Protein AF-0000000068149832 (afdb_homodimer)

Nearest PDB structures (foldseek):
  7kls-assembly3_D  TM=8.706E-01  e=1.888E-15  Campylobacter jejuni subsp. jejuni NCTC 11168 = ATCC 700819
  4m19-assembly1_B  TM=8.651E-01  e=2.243E-15  Campylobacter jejuni subsp. jejuni NCTC 11168 = ATCC 700819
  7knz-assembly1_D  TM=8.729E-01  e=3.760E-15  Campylobacter jejuni subsp. jejuni NCTC 11168 = ATCC 700819
  7kwf-assembly2_B  TM=8.765E-01  e=5.010E-15  Campylobacter jejuni subsp. jejuni NCTC 11168 = ATCC 700819
  7kly-assembly1_D  TM=8.724E-01  e=9.422E-15  Campylobacter jejuni subsp. jejuni NCTC 11168 = ATCC 700819

Secondary structure (DSSP, 8-state):
---------EEEEE----B-TTS-B-THHHHHHHHHHHHHT-SEEEESSTTTTGGG--HHHHHHHHHHHHHHHHHHT--EEEE---SSHHHHHHHHHHHGGG--SEEEEPPP-SSPPPHHHHHHHHHHHHHHSTTS-EEEE--TTSSS---HHHHHHHHHH-TTEEEEE----SHHHHHHHHHH-TTSEEE--GGGHHHHHHTT--EEE-HHHHH-HHHHHHHHHHHHH-HHHHHHHHHHHHHHIIIIIHHHHHHHT--HHHHHHHHHHHHTSSS--S---TTSPPPPHHHHHHHHHHHHHH-GGGT----/---------EEEEE----B-TTS-B-THHHHHHHHHHHHHT-SEEEESSTTTTGGG--HHHHHHHHHHHHHHHHHHT--EEEE---SSHHHHHHHHHHHGGG--SEEEEPPP-SSPPPHHHHHHHHHHHHHHSTTS-EEEE--TTSSS---HHHHHHHHHH-TTEEEEE----SHHHHHHHHHH-TTSEEE--GGGHHHHHHTT--EEE-HHHHH-HHHHHHHHHHHHH-HHHHHHHHHHHHHHIIIIIHHHHHHHT--HHHHHHHHHHHHTSSS--S---TTSPPPPHHHHHHHHHHHHHH-GGGT----

Radius of gyration: 26.1 Å; Cα contacts (8 Å, |Δi|>4): 1225; chains: 2; bounding box: 57×84×62 Å

Organism: Rhizobium meliloti (strain 1021) (NCBI:txid266834)

Foldseek 3Di:
DLPPQDFDFAEEEEQAFFADPVQHTDPVQSVQVLVLLVVLVGQAYEYLDVRNVVVQDDPVRLLVVLLVRLVVCVVVVGAYEYELEDLDLVSSLVSLLSNLVSPHQAYEYEYNAPDADDLVVVLVSVVSSCVSRVSHAYEYEAEPVGPDHDALQSVLVSCVVRVSHAEYEYQADDLVRLVCCCVRPQRHQYAHELLCALVNVVSRHRYYNYLVCLQFVNLSRVLRVCSVVPSPVSVVLSVLSVVLCVPQQVVQCVVVVADPSQSSQLSNLLNPSGPHHSDHHPPGDHRDPVSSVVSNVSCCVRPVSRVDPPD/DLPPQDFDFAEEEEQAFFADPVQHTDPVQSVQVLVLLVVLVGQAYEYLDVRNVVVQDDPVRLLVVLLVRLVVCVVVVGAYEYELEDLDLVSSLVSLLSNLVSPHQAYEYEYNAPDADDLVVVLVSVVSSCVSRVSHAYEYEAEPPGPDHDALQSVLVSCVVRVSHAEYEYQADDLVRLVVCCVRPQRHQYAHELLCALVNVVSRHRYYNYLVCLQFVNLSRVLRVCSVVPSPVSVVLSVLSVVLCVPQQVVQCVVVVADPSQSSQLSNLLNPSGPHHSDHHPPGDHRDPVSSVVSNVSCCVRPVSRVDPPD

Structure (mmCIF, N/CA/C/O backbone):
data_AF-0000000068149832-model_v1
#
loop_
_entity.id
_entity.type
_entity.pdbx_description
1 polymer 'Dihydrodipicolinate synthase family protein'
#
loop_
_atom_site.group_PDB
_atom_site.id
_atom_site.type_symbol
_atom_site.label_atom_id
_atom_site.label_alt_id
_atom_site.label_comp_id
_atom_site.label_asym_id
_atom_site.label_entity_id
_atom_site.label_seq_id
_atom_site.pdbx_PDB_ins_code
_atom_site.Cartn_x
_atom_site.Cartn_y
_atom_site.Cartn_z
_atom_site.occupancy
_atom_site.B_iso_or_equiv
_atom_site.auth_seq_id
_atom_site.auth_comp_id
_atom_site.auth_asym_id
_atom_site.auth_atom_id
_atom_site.pdbx_PDB_model_num
ATOM 1 N N . MET A 1 1 ? 30.031 -25.422 -1.414 1 26.48 1 MET A N 1
ATOM 2 C CA . MET A 1 1 ? 29.312 -25.719 -2.66 1 26.48 1 MET A CA 1
ATOM 3 C C . MET A 1 1 ? 28.031 -24.906 -2.754 1 26.48 1 MET A C 1
ATOM 5 O O . MET A 1 1 ? 27.141 -25.062 -1.925 1 26.48 1 MET A O 1
ATOM 9 N N . SER A 1 2 ? 28.016 -23.641 -3.016 1 36.75 2 SER A N 1
ATOM 10 C CA . SER A 1 2 ? 26.938 -22.641 -2.988 1 36.75 2 SER A CA 1
ATOM 11 C C . SER A 1 2 ? 25.656 -23.203 -3.605 1 36.75 2 SER A C 1
ATOM 13 O O . SER A 1 2 ? 25.672 -23.672 -4.746 1 36.75 2 SER A O 1
ATOM 15 N N . LEU A 1 3 ? 24.891 -23.969 -2.939 1 40.41 3 LEU A N 1
ATOM 16 C CA . LEU A 1 3 ? 23.812 -24.797 -3.463 1 40.41 3 LEU A CA 1
ATOM 17 C C . LEU A 1 3 ? 23.109 -24.078 -4.617 1 40.41 3 LEU A C 1
ATOM 19 O O . LEU A 1 3 ? 22.484 -23.031 -4.426 1 40.41 3 LEU A O 1
ATOM 23 N N . GLN A 1 4 ? 23.672 -24.047 -5.789 1 47.25 4 GLN A N 1
ATOM 24 C CA . GLN A 1 4 ? 23.109 -23.562 -7.051 1 47.25 4 GLN A CA 1
ATOM 25 C C . GLN A 1 4 ? 21.688 -24.062 -7.25 1 47.25 4 GLN A C 1
ATOM 27 O O . GLN A 1 4 ? 21.469 -25.203 -7.688 1 47.25 4 GLN A O 1
ATOM 32 N N . ALA A 1 5 ? 20.75 -23.719 -6.41 1 54.59 5 ALA A N 1
ATOM 33 C CA . ALA A 1 5 ? 19.344 -24.109 -6.516 1 54.59 5 ALA A CA 1
ATOM 34 C C . ALA A 1 5 ? 18.844 -23.938 -7.941 1 54.59 5 ALA A C 1
ATOM 36 O O . ALA A 1 5 ? 19.172 -22.953 -8.609 1 54.59 5 ALA A O 1
ATOM 37 N N . ARG A 1 6 ? 18.531 -24.969 -8.625 1 68.81 6 ARG A N 1
ATOM 38 C CA . ARG A 1 6 ? 17.891 -24.922 -9.93 1 68.81 6 ARG A CA 1
ATOM 39 C C . ARG A 1 6 ? 16.766 -23.906 -9.945 1 68.81 6 ARG A C 1
ATOM 41 O O . ARG A 1 6 ? 15.945 -23.859 -9.023 1 68.81 6 ARG A O 1
ATOM 48 N N . PRO A 1 7 ? 16.844 -22.938 -10.898 1 86.81 7 PRO A N 1
ATOM 49 C CA . PRO A 1 7 ? 15.758 -21.969 -10.992 1 86.81 7 PRO A CA 1
ATOM 50 C C . PRO A 1 7 ? 14.391 -22.625 -11.125 1 86.81 7 PRO A C 1
ATOM 52 O O . PRO A 1 7 ? 14.266 -23.688 -11.75 1 86.81 7 PRO A O 1
ATOM 55 N N . PRO A 1 8 ? 13.477 -22.156 -10.453 1 95.19 8 PRO A N 1
ATOM 56 C CA . PRO A 1 8 ? 12.133 -22.719 -10.555 1 95.19 8 PRO A CA 1
ATOM 57 C C . PRO A 1 8 ? 11.57 -22.672 -11.977 1 95.19 8 PRO A C 1
ATOM 59 O O . PRO A 1 8 ? 11.891 -21.75 -12.727 1 95.19 8 PRO A O 1
ATOM 62 N N . GLU A 1 9 ? 10.773 -23.688 -12.344 1 97.06 9 GLU A N 1
ATOM 63 C CA . GLU A 1 9 ? 10.109 -23.75 -13.648 1 97.06 9 GLU A CA 1
ATOM 64 C C . GLU A 1 9 ? 8.781 -24.484 -13.555 1 97.06 9 GLU A C 1
ATOM 66 O O . GLU A 1 9 ? 8.539 -25.219 -12.594 1 97.06 9 GLU A O 1
ATOM 71 N N . GLY A 1 10 ? 7.926 -24.234 -14.531 1 97.88 10 GLY A N 1
ATOM 72 C CA . GLY A 1 10 ? 6.707 -25.016 -14.664 1 97.88 10 GLY A CA 1
ATOM 73 C C . GLY A 1 10 ? 5.48 -24.297 -14.141 1 97.88 10 GLY A C 1
ATOM 74 O O . GLY A 1 10 ? 5.426 -23.062 -14.156 1 97.88 10 GLY A O 1
ATOM 75 N N . ILE A 1 11 ? 4.465 -25.078 -13.82 1 98.25 11 ILE A N 1
ATOM 76 C CA . ILE A 1 11 ? 3.191 -24.562 -13.344 1 98.25 11 ILE A CA 1
ATOM 77 C C . ILE A 1 11 ? 3.17 -24.578 -11.812 1 98.25 11 ILE A C 1
ATOM 79 O O . ILE A 1 11 ? 3.213 -25.656 -11.203 1 98.25 11 ILE A O 1
ATOM 83 N N . TRP A 1 12 ? 3.115 -23.453 -11.258 1 97.94 12 TRP A N 1
ATOM 84 C CA . TRP A 1 12 ? 2.99 -23.328 -9.812 1 97.94 12 TRP A CA 1
ATOM 85 C C . TRP A 1 12 ? 1.559 -22.969 -9.414 1 97.94 12 TRP A C 1
ATOM 87 O O . TRP A 1 12 ? 0.975 -22.031 -9.945 1 97.94 12 TRP A O 1
ATOM 97 N N . GLY A 1 13 ? 1.015 -23.766 -8.555 1 97.88 13 GLY A N 1
ATOM 98 C CA . GLY A 1 13 ? -0.351 -23.547 -8.109 1 97.88 13 GLY A CA 1
ATOM 99 C C . GLY A 1 13 ? -0.453 -22.516 -7 1 97.88 13 GLY A C 1
ATOM 100 O O . GLY A 1 13 ? 0.292 -22.578 -6.016 1 97.88 13 GLY A O 1
ATOM 101 N N . ALA A 1 14 ? -1.341 -21.578 -7.156 1 97.62 14 ALA A N 1
ATOM 102 C CA . ALA A 1 14 ? -1.606 -20.594 -6.105 1 97.62 14 ALA A CA 1
ATOM 103 C C . ALA A 1 14 ? -2.416 -21.203 -4.969 1 97.62 14 ALA A C 1
ATOM 105 O O . ALA A 1 14 ? -3.42 -21.875 -5.211 1 97.62 14 ALA A O 1
ATOM 106 N N . VAL A 1 15 ? -1.952 -21.016 -3.781 1 98.19 15 VAL A N 1
ATOM 107 C CA . VAL A 1 15 ? -2.799 -21.312 -2.633 1 98.19 15 VAL A CA 1
ATOM 108 C C . VAL A 1 15 ? -3.861 -20.234 -2.471 1 98.19 15 VAL A C 1
ATOM 110 O O . VAL A 1 15 ? -3.535 -19.062 -2.254 1 98.19 15 VAL A O 1
ATOM 113 N N . LEU A 1 16 ? -5.082 -20.609 -2.67 1 97.81 16 LEU A N 1
ATOM 114 C CA . LEU A 1 16 ? -6.211 -19.703 -2.537 1 97.81 16 LEU A CA 1
ATOM 115 C C . LEU A 1 16 ? -6.672 -19.609 -1.087 1 97.81 16 LEU A C 1
ATOM 117 O O . LEU A 1 16 ? -6.719 -20.625 -0.382 1 97.81 16 LEU A O 1
ATOM 121 N N . LEU A 1 17 ? -6.953 -18.438 -0.646 1 98.19 17 LEU A N 1
ATOM 122 C CA . LEU A 1 17 ? -7.398 -18.281 0.735 1 98.19 17 LEU A CA 1
ATOM 123 C C . LEU A 1 17 ? -8.859 -18.719 0.888 1 98.19 17 LEU A C 1
ATOM 125 O O . LEU A 1 17 ? -9.75 -18.078 0.324 1 98.19 17 LEU A O 1
ATOM 129 N N . PRO A 1 18 ? -9.102 -19.719 1.649 1 97.38 18 PRO A N 1
ATOM 130 C CA . PRO A 1 18 ? -10.5 -20.094 1.877 1 97.38 18 PRO A CA 1
ATOM 131 C C . PRO A 1 18 ? -11.234 -19.109 2.791 1 97.38 18 PRO A C 1
ATOM 133 O O . PRO A 1 18 ? -10.828 -18.922 3.941 1 97.38 18 PRO A O 1
ATOM 136 N N . VAL A 1 19 ? -12.188 -18.453 2.256 1 97.88 19 VAL A N 1
ATOM 137 C CA . VAL A 1 19 ? -13.008 -17.531 3.035 1 97.88 19 VAL A CA 1
ATOM 138 C C . VAL A 1 19 ? -14.461 -18 3.035 1 97.88 19 VAL A C 1
ATOM 140 O O . VAL A 1 19 ? -15.008 -18.344 1.986 1 97.88 19 VAL A O 1
ATOM 143 N N . ASP A 1 20 ? -15.078 -18.031 4.199 1 95.38 20 ASP A N 1
ATOM 144 C CA . ASP A 1 20 ? -16.453 -18.516 4.262 1 95.38 20 ASP A CA 1
ATOM 145 C C . ASP A 1 20 ? -17.438 -17.375 4.035 1 95.38 20 ASP A C 1
ATOM 147 O O . ASP A 1 20 ? -17.047 -16.25 3.75 1 95.38 20 ASP A O 1
ATOM 151 N N . ARG A 1 21 ? -18.75 -17.719 4.156 1 91.56 21 ARG A N 1
ATOM 152 C CA . ARG A 1 21 ? -19.797 -16.75 3.836 1 91.56 21 ARG A CA 1
ATOM 153 C C . ARG A 1 21 ? -19.844 -15.641 4.875 1 91.56 21 ARG A C 1
ATOM 155 O O . ARG A 1 21 ? -20.438 -14.578 4.633 1 91.56 21 ARG A O 1
ATOM 162 N N . ARG A 1 22 ? -19.219 -15.859 6.035 1 93.44 22 ARG A N 1
ATOM 163 C CA . ARG A 1 22 ? -19.203 -14.852 7.086 1 93.44 22 ARG A CA 1
ATOM 164 C C . ARG A 1 22 ? -17.969 -13.945 6.949 1 93.44 22 ARG A C 1
ATOM 166 O O . ARG A 1 22 ? -17.812 -12.984 7.707 1 93.44 22 ARG A O 1
ATOM 173 N N . GLY A 1 23 ? -17.125 -14.242 5.973 1 94.69 23 GLY A N 1
ATOM 174 C CA . GLY A 1 23 ? -15.961 -13.414 5.738 1 94.69 23 GLY A CA 1
ATOM 175 C C . GLY A 1 23 ? -14.766 -13.828 6.574 1 94.69 23 GLY A C 1
ATOM 176 O O . GLY A 1 23 ? -13.812 -13.062 6.734 1 94.69 23 GLY A O 1
ATOM 177 N N . GLU A 1 24 ? -14.891 -15.016 7.121 1 95.75 24 GLU A N 1
ATOM 178 C CA . GLU A 1 24 ? -13.797 -15.531 7.953 1 95.75 24 GLU A CA 1
ATOM 179 C C . GLU A 1 24 ? -12.992 -16.594 7.211 1 95.75 24 GLU A C 1
ATOM 181 O O . GLU A 1 24 ? -13.523 -17.297 6.348 1 95.75 24 GLU A O 1
ATOM 186 N N . ILE A 1 25 ? -11.75 -16.75 7.578 1 97.31 25 ILE A N 1
ATOM 187 C CA . ILE A 1 25 ? -10.883 -17.734 6.938 1 97.31 25 ILE A CA 1
ATOM 188 C C . ILE A 1 25 ? -11.242 -19.125 7.426 1 97.31 25 ILE A C 1
ATOM 190 O O . ILE A 1 25 ? -11.328 -19.375 8.633 1 97.31 25 ILE A O 1
ATOM 194 N N . GLU A 1 26 ? -11.469 -20 6.516 1 95.88 26 GLU A N 1
ATOM 195 C CA . GLU A 1 26 ? -11.75 -21.391 6.812 1 95.88 26 GLU A CA 1
ATOM 196 C C . GLU A 1 26 ? -10.484 -22.25 6.734 1 95.88 26 GLU A C 1
ATOM 198 O O . GLU A 1 26 ? -10.25 -22.922 5.734 1 95.88 26 GLU A O 1
ATOM 203 N N . TRP A 1 27 ? -9.812 -22.406 7.777 1 95.44 27 TRP A N 1
ATOM 204 C CA . TRP A 1 27 ? -8.492 -23.016 7.836 1 95.44 27 TRP A CA 1
ATOM 205 C C . TRP A 1 27 ? -8.562 -24.5 7.48 1 95.44 27 TRP A C 1
ATOM 207 O O . TRP A 1 27 ? -7.621 -25.047 6.898 1 95.44 27 TRP A O 1
ATOM 217 N N . SER A 1 28 ? -9.617 -25.156 7.758 1 92.06 28 SER A N 1
ATOM 218 C CA . SER A 1 28 ? -9.742 -26.578 7.523 1 92.06 28 SER A CA 1
ATOM 219 C C . SER A 1 28 ? -9.805 -26.891 6.031 1 92.06 28 SER A C 1
ATOM 221 O O . SER A 1 28 ? -9.438 -28 5.609 1 92.06 28 SER A O 1
ATOM 223 N N . ALA A 1 29 ? -10.227 -26 5.277 1 93.75 29 ALA A N 1
ATOM 224 C CA . ALA A 1 29 ? -10.359 -26.188 3.836 1 93.75 29 ALA A CA 1
ATOM 225 C C . ALA A 1 29 ? -9 -26.141 3.148 1 93.75 29 ALA A C 1
ATOM 227 O O . ALA A 1 29 ? -8.859 -26.594 2.006 1 93.75 29 ALA A O 1
ATOM 228 N N . LEU A 1 30 ? -8.008 -25.641 3.824 1 94 30 LEU A N 1
ATOM 229 C CA . LEU A 1 30 ? -6.684 -25.469 3.236 1 94 30 LEU A CA 1
ATOM 230 C C . LEU A 1 30 ? -6.016 -26.812 2.979 1 94 30 LEU A C 1
ATOM 232 O O . LEU A 1 30 ? -5.348 -26.984 1.958 1 94 30 LEU A O 1
ATOM 236 N N . ASP A 1 31 ? -6.23 -27.734 3.877 1 92.19 31 ASP A N 1
ATOM 237 C CA . ASP A 1 31 ? -5.617 -29.047 3.713 1 92.19 31 ASP A CA 1
ATOM 238 C C . ASP A 1 31 ? -6.141 -29.75 2.463 1 92.19 31 ASP A C 1
ATOM 240 O O . ASP A 1 31 ? -5.367 -30.344 1.702 1 92.19 31 ASP A O 1
ATOM 244 N N . GLU A 1 32 ? -7.387 -29.75 2.301 1 95.19 32 GLU A N 1
ATOM 245 C CA . GLU A 1 32 ? -7.996 -30.359 1.122 1 95.19 32 GLU A CA 1
ATOM 246 C C . GLU A 1 32 ? -7.5 -29.688 -0.16 1 95.19 32 GLU A C 1
ATOM 248 O O . GLU A 1 32 ? -7.246 -30.375 -1.158 1 95.19 32 GLU A O 1
ATOM 253 N N . GLN A 1 33 ? -7.441 -28.453 -0.099 1 97.75 33 GLN A N 1
ATOM 254 C CA . GLN A 1 33 ? -6.949 -27.703 -1.248 1 97.75 33 GLN A CA 1
ATOM 255 C C . GLN A 1 33 ? -5.52 -28.109 -1.597 1 97.75 33 GLN A C 1
ATOM 257 O O . GLN A 1 33 ? -5.203 -28.344 -2.764 1 97.75 33 GLN A O 1
ATOM 262 N N . LEU A 1 34 ? -4.664 -28.141 -0.617 1 98.06 34 LEU A N 1
ATOM 263 C CA . LEU A 1 34 ? -3.264 -28.484 -0.835 1 98.06 34 LEU A CA 1
ATOM 264 C C . LEU A 1 34 ? -3.127 -29.906 -1.37 1 98.06 34 LEU A C 1
ATOM 266 O O . LEU A 1 34 ? -2.309 -30.172 -2.254 1 98.06 34 LEU A O 1
ATOM 270 N N . SER A 1 35 ? -3.943 -30.797 -0.87 1 98 35 SER A N 1
ATOM 271 C CA . SER A 1 35 ? -3.943 -32.156 -1.373 1 98 35 SER A CA 1
ATOM 272 C C . SER A 1 35 ? -4.352 -32.219 -2.842 1 98 35 SER A C 1
ATOM 274 O O . SER A 1 35 ? -3.742 -32.938 -3.639 1 98 35 SER A O 1
ATOM 276 N N . ALA A 1 36 ? -5.367 -31.5 -3.143 1 98 36 ALA A N 1
ATOM 277 C CA . ALA A 1 36 ? -5.832 -31.453 -4.527 1 98 36 ALA A CA 1
ATOM 278 C C . ALA A 1 36 ? -4.758 -30.891 -5.449 1 98 36 ALA A C 1
ATOM 280 O O . ALA A 1 36 ? -4.566 -31.375 -6.566 1 98 36 ALA A O 1
ATOM 281 N N . LEU A 1 37 ? -4.109 -29.812 -5.004 1 98.5 37 LEU A N 1
ATOM 282 C CA . LEU A 1 37 ? -3.018 -29.234 -5.777 1 98.5 37 LEU A CA 1
ATOM 283 C C . LEU A 1 37 ? -1.901 -30.25 -5.988 1 98.5 37 LEU A C 1
ATOM 285 O O . LEU A 1 37 ? -1.415 -30.422 -7.109 1 98.5 37 LEU A O 1
ATOM 289 N N . LEU A 1 38 ? -1.559 -30.922 -4.949 1 98.5 38 LEU A N 1
ATOM 290 C CA . LEU A 1 38 ? -0.525 -31.938 -5.039 1 98.5 38 LEU A CA 1
ATOM 291 C C . LEU A 1 38 ? -0.905 -33 -6.059 1 98.5 38 LEU A C 1
ATOM 293 O O . LEU A 1 38 ? -0.086 -33.406 -6.898 1 98.5 38 LEU A O 1
ATOM 297 N N . GLU A 1 39 ? -2.119 -33.469 -6.027 1 97.88 39 GLU A N 1
ATOM 298 C CA . GLU A 1 39 ? -2.604 -34.531 -6.883 1 97.88 39 GLU A CA 1
ATOM 299 C C . GLU A 1 39 ? -2.641 -34.094 -8.344 1 97.88 39 GLU A C 1
ATOM 301 O O . GLU A 1 39 ? -2.607 -34.938 -9.25 1 97.88 39 GLU A O 1
ATOM 306 N N . SER A 1 40 ? -2.697 -32.844 -8.602 1 97.75 40 SER A N 1
ATOM 307 C CA . SER A 1 40 ? -2.82 -32.312 -9.953 1 97.75 40 SER A CA 1
ATOM 308 C C . SER A 1 40 ? -1.501 -32.406 -10.711 1 97.75 40 SER A C 1
ATOM 310 O O . SER A 1 40 ? -1.469 -32.281 -11.938 1 97.75 40 SER A O 1
ATOM 312 N N . GLY A 1 41 ? -0.373 -32.562 -9.953 1 97.94 41 GLY A N 1
ATOM 313 C CA . GLY A 1 41 ? 0.924 -32.719 -10.594 1 97.94 41 GLY A CA 1
ATOM 314 C C . GLY A 1 41 ? 1.649 -31.391 -10.789 1 97.94 41 GLY A C 1
ATOM 315 O O . GLY A 1 41 ? 2.596 -31.312 -11.578 1 97.94 41 GLY A O 1
ATOM 316 N N . ILE A 1 42 ? 1.227 -30.391 -10.125 1 97.94 42 ILE A N 1
ATOM 317 C CA . ILE A 1 42 ? 1.897 -29.094 -10.203 1 97.94 42 ILE A CA 1
ATOM 318 C C . ILE A 1 42 ? 3.352 -29.234 -9.758 1 97.94 42 ILE A C 1
ATOM 320 O O . ILE A 1 42 ? 3.688 -30.156 -9 1 97.94 42 ILE A O 1
ATOM 324 N N . GLN A 1 43 ? 4.211 -28.312 -10.258 1 97.69 43 GLN A N 1
ATOM 325 C CA . GLN A 1 43 ? 5.633 -28.359 -9.93 1 97.69 43 GLN A CA 1
ATOM 326 C C . GLN A 1 43 ? 5.898 -27.781 -8.539 1 97.69 43 GLN A C 1
ATOM 328 O O . GLN A 1 43 ? 6.941 -28.047 -7.941 1 97.69 43 GLN A O 1
ATOM 333 N N . GLY A 1 44 ? 5.031 -27.016 -8.047 1 98.19 44 GLY A N 1
ATOM 334 C CA . GLY A 1 44 ? 5.094 -26.406 -6.723 1 98.19 44 GLY A CA 1
ATOM 335 C C . GLY A 1 44 ? 3.896 -25.531 -6.414 1 98.19 44 GLY A C 1
ATOM 336 O O . GLY A 1 44 ? 3.045 -25.297 -7.273 1 98.19 44 GLY A O 1
ATOM 337 N N . VAL A 1 45 ? 3.828 -25.062 -5.125 1 98.56 45 VAL A N 1
ATOM 338 C CA . VAL A 1 45 ? 2.773 -24.141 -4.75 1 98.56 45 VAL A CA 1
ATOM 339 C C . VAL A 1 45 ? 3.389 -22.828 -4.262 1 98.56 45 VAL A C 1
ATOM 341 O O . VAL A 1 45 ? 4.57 -22.781 -3.908 1 98.56 45 VAL A O 1
ATOM 344 N N . TYR A 1 46 ? 2.684 -21.781 -4.375 1 98 46 TYR A N 1
ATOM 345 C CA . TYR A 1 46 ? 3.041 -20.531 -3.732 1 98 46 TYR A CA 1
ATOM 346 C C . TYR A 1 46 ? 1.863 -19.969 -2.947 1 98 46 TYR A C 1
ATOM 348 O O . TYR A 1 46 ? 0.709 -20.109 -3.359 1 98 46 TYR A O 1
ATOM 356 N N . THR A 1 47 ? 2.143 -19.406 -1.78 1 98.5 47 THR A N 1
ATOM 357 C CA . THR A 1 47 ? 1.109 -18.844 -0.919 1 98.5 47 THR A CA 1
ATOM 358 C C . THR A 1 47 ? 1.355 -17.344 -0.682 1 98.5 47 THR A C 1
ATOM 360 O O . THR A 1 47 ? 2.402 -16.828 -1.06 1 98.5 47 THR A O 1
ATOM 363 N N . ASN A 1 48 ? 0.345 -16.688 -0.18 1 98.38 48 ASN A N 1
ATOM 364 C CA . ASN A 1 48 ? 0.387 -15.258 0.101 1 98.38 48 ASN A CA 1
ATOM 365 C C . ASN A 1 48 ? 0.665 -14.445 -1.161 1 98.38 48 ASN A C 1
ATOM 367 O O . ASN A 1 48 ? 1.428 -13.477 -1.128 1 98.38 48 ASN A O 1
ATOM 371 N N . GLY A 1 49 ? 0.172 -14.93 -2.277 1 97.06 49 GLY A N 1
ATOM 372 C CA . GLY A 1 49 ? 0.036 -14.117 -3.475 1 97.06 49 GLY A CA 1
ATOM 373 C C . GLY A 1 49 ? -1.279 -13.367 -3.541 1 97.06 49 GLY A C 1
ATOM 374 O O . GLY A 1 49 ? -1.951 -13.188 -2.521 1 97.06 49 GLY A O 1
ATOM 375 N N . THR A 1 50 ? -1.632 -12.906 -4.68 1 95.38 50 THR A N 1
ATOM 376 C CA . THR A 1 50 ? -2.887 -12.188 -4.871 1 95.38 50 THR A CA 1
ATOM 377 C C . THR A 1 50 ? -4.078 -13.086 -4.551 1 95.38 50 THR A C 1
ATOM 379 O O . THR A 1 50 ? -4.988 -12.68 -3.826 1 95.38 50 THR A O 1
ATOM 382 N N . ALA A 1 51 ? -4.039 -14.328 -5.016 1 93.94 51 ALA A N 1
ATOM 383 C CA . ALA A 1 51 ? -5.121 -15.273 -4.762 1 93.94 51 ALA A CA 1
ATOM 384 C C . ALA A 1 51 ? -5.207 -15.625 -3.277 1 93.94 51 ALA A C 1
ATOM 386 O O . ALA A 1 51 ? -6.273 -16 -2.783 1 93.94 51 ALA A O 1
ATOM 387 N N . GLY A 1 52 ? -4.109 -15.547 -2.643 1 96.94 52 GLY A N 1
ATOM 388 C CA . GLY A 1 52 ? -4.062 -15.734 -1.201 1 96.94 52 GLY A CA 1
ATOM 389 C C . GLY A 1 52 ? -4.402 -14.469 -0.428 1 96.94 52 GLY A C 1
ATOM 390 O O . GLY A 1 52 ? -4.355 -14.461 0.804 1 96.94 52 GLY A O 1
ATOM 391 N N . GLU A 1 53 ? -4.645 -13.406 -1.133 1 98.06 53 GLU A N 1
ATOM 392 C CA . GLU A 1 53 ? -5.102 -12.125 -0.592 1 98.06 53 GLU A CA 1
ATOM 393 C C . GLU A 1 53 ? -4.102 -11.57 0.419 1 98.06 53 GLU A C 1
ATOM 395 O O . GLU A 1 53 ? -4.492 -11.109 1.494 1 98.06 53 GLU A O 1
ATOM 400 N N . PHE A 1 54 ? -2.832 -11.562 0.068 1 97.94 54 PHE A N 1
ATOM 401 C CA . PHE A 1 54 ? -1.785 -11.094 0.968 1 97.94 54 PHE A CA 1
ATOM 402 C C . PHE A 1 54 ? -2.059 -9.664 1.421 1 97.94 54 PHE A C 1
ATOM 404 O O . PHE A 1 54 ? -1.692 -9.281 2.533 1 97.94 54 PHE A O 1
ATOM 411 N N . HIS A 1 55 ? -2.77 -8.836 0.647 1 97.69 55 HIS A N 1
ATOM 412 C CA . HIS A 1 55 ? -2.982 -7.414 0.892 1 97.69 55 HIS A CA 1
ATOM 413 C C . HIS A 1 55 ? -4.168 -7.188 1.821 1 97.69 55 HIS A C 1
ATOM 415 O O . HIS A 1 55 ? -4.477 -6.047 2.178 1 97.69 55 HIS A O 1
ATOM 421 N N . SER A 1 56 ? -4.797 -8.297 2.25 1 98 56 SER A N 1
ATOM 422 C CA . SER A 1 56 ? -5.945 -8.188 3.143 1 98 56 SER A CA 1
ATOM 423 C C . SER A 1 56 ? -5.781 -9.086 4.363 1 98 56 SER A C 1
ATOM 425 O O . SER A 1 56 ? -6.719 -9.258 5.145 1 98 56 SER A O 1
ATOM 427 N N . GLN A 1 57 ? -4.648 -9.633 4.523 1 98.06 57 GLN A N 1
ATOM 428 C CA . GLN A 1 57 ? -4.363 -10.492 5.668 1 98.06 57 GLN A CA 1
ATOM 429 C C . GLN A 1 57 ? -3.832 -9.68 6.848 1 98.06 57 GLN A C 1
ATOM 431 O O . GLN A 1 57 ? -3.08 -8.719 6.656 1 98.06 57 GLN A O 1
ATOM 436 N N . THR A 1 58 ? -4.223 -10.109 8.047 1 96.88 58 THR A N 1
ATOM 437 C CA . THR A 1 58 ? -3.49 -9.641 9.219 1 96.88 58 THR A CA 1
ATOM 438 C C . THR A 1 58 ? -2.154 -10.367 9.344 1 96.88 58 THR A C 1
ATOM 440 O O . THR A 1 58 ? -1.935 -11.391 8.688 1 96.88 58 THR A O 1
ATOM 443 N N . GLU A 1 59 ? -1.271 -9.805 10.172 1 97.12 59 GLU A N 1
ATOM 444 C CA . GLU A 1 59 ? 0.033 -10.438 10.336 1 97.12 59 GLU A CA 1
ATOM 445 C C . GLU A 1 59 ? -0.103 -11.836 10.945 1 97.12 59 GLU A C 1
ATOM 447 O O . GLU A 1 59 ? 0.638 -12.75 10.586 1 97.12 59 GLU A O 1
ATOM 452 N N . ARG A 1 60 ? -1.037 -11.984 11.875 1 97.31 60 ARG A N 1
ATOM 453 C CA . ARG A 1 60 ? -1.282 -13.297 12.469 1 97.31 60 ARG A CA 1
ATOM 454 C C . ARG A 1 60 ? -1.746 -14.297 11.414 1 97.31 60 ARG A C 1
ATOM 456 O O . ARG A 1 60 ? -1.323 -15.453 11.422 1 97.31 60 ARG A O 1
ATOM 463 N N . GLU A 1 61 ? -2.631 -13.938 10.578 1 98.19 61 GLU A N 1
ATOM 464 C CA . GLU A 1 61 ? -3.139 -14.797 9.516 1 98.19 61 GLU A CA 1
ATOM 465 C C . GLU A 1 61 ? -2.037 -15.156 8.523 1 98.19 61 GLU A C 1
ATOM 467 O O . GLU A 1 61 ? -1.953 -16.297 8.07 1 98.19 61 GLU A O 1
ATOM 472 N N . PHE A 1 62 ? -1.186 -14.141 8.195 1 98.56 62 PHE A N 1
ATOM 473 C CA . PHE A 1 62 ? -0.02 -14.383 7.348 1 98.56 62 PHE A CA 1
ATOM 474 C C . PHE A 1 62 ? 0.845 -15.492 7.926 1 98.56 62 PHE A C 1
ATOM 476 O O . PHE A 1 62 ? 1.219 -16.422 7.215 1 98.56 62 PHE A O 1
ATOM 483 N N . ASP A 1 63 ? 1.127 -15.383 9.18 1 98.62 63 ASP A N 1
ATOM 484 C CA . ASP A 1 63 ? 1.984 -16.359 9.844 1 98.62 63 ASP A CA 1
ATOM 485 C C . ASP A 1 63 ? 1.34 -17.75 9.836 1 98.62 63 ASP A C 1
ATOM 487 O O . ASP A 1 63 ? 2 -18.734 9.539 1 98.62 63 ASP A O 1
ATOM 491 N N . ARG A 1 64 ? 0.122 -17.797 10.156 1 98.38 64 ARG A N 1
ATOM 492 C CA . ARG A 1 64 ? -0.577 -19.078 10.242 1 98.38 64 ARG A CA 1
ATOM 493 C C . ARG A 1 64 ? -0.647 -19.75 8.883 1 98.38 64 ARG A C 1
ATOM 495 O O . ARG A 1 64 ? -0.389 -20.953 8.766 1 98.38 64 ARG A O 1
ATOM 502 N N . LEU A 1 65 ? -1 -19.016 7.871 1 98.56 65 LEU A N 1
ATOM 503 C CA . LEU A 1 65 ? -1.079 -19.562 6.52 1 98.56 65 LEU A CA 1
ATOM 504 C C . LEU A 1 65 ? 0.282 -20.078 6.059 1 98.56 65 LEU A C 1
ATOM 506 O O . LEU A 1 65 ? 0.38 -21.172 5.488 1 98.56 65 LEU A O 1
ATOM 510 N N . SER A 1 66 ? 1.311 -19.281 6.297 1 98.81 66 SER A N 1
ATOM 511 C CA . SER A 1 66 ? 2.67 -19.656 5.914 1 98.81 66 SER A CA 1
ATOM 512 C C . SER A 1 66 ? 3.1 -20.953 6.59 1 98.81 66 SER A C 1
ATOM 514 O O . SER A 1 66 ? 3.678 -21.828 5.945 1 98.81 66 SER A O 1
ATOM 516 N N . GLN A 1 67 ? 2.789 -21.016 7.844 1 98.62 67 GLN A N 1
ATOM 517 C CA . GLN A 1 67 ? 3.154 -22.203 8.617 1 98.62 67 GLN A CA 1
ATOM 518 C C . GLN A 1 67 ? 2.418 -23.438 8.109 1 98.62 67 GLN A C 1
ATOM 520 O O . GLN A 1 67 ? 3.023 -24.5 7.941 1 98.62 67 GLN A O 1
ATOM 525 N N . LEU A 1 68 ? 1.143 -23.312 7.91 1 98.19 68 LEU A N 1
ATOM 526 C CA . LEU A 1 68 ? 0.315 -24.422 7.461 1 98.19 68 LEU A CA 1
ATOM 527 C C . LEU A 1 68 ? 0.802 -24.953 6.113 1 98.19 68 LEU A C 1
ATOM 529 O O . LEU A 1 68 ? 0.953 -26.172 5.938 1 98.19 68 LEU A O 1
ATOM 533 N N . VAL A 1 69 ? 1.066 -24.078 5.184 1 98.56 69 VAL A N 1
ATOM 534 C CA . VAL A 1 69 ? 1.514 -24.469 3.85 1 98.56 69 VAL A CA 1
ATOM 535 C C . VAL A 1 69 ? 2.891 -25.125 3.938 1 98.56 69 VAL A C 1
ATOM 537 O O . VAL A 1 69 ? 3.135 -26.156 3.312 1 98.56 69 VAL A O 1
ATOM 540 N N . SER A 1 70 ? 3.768 -24.5 4.73 1 98.75 70 SER A N 1
ATOM 541 C CA . SER A 1 70 ? 5.113 -25.031 4.895 1 98.75 70 SER A CA 1
ATOM 542 C C . SER A 1 70 ? 5.078 -26.453 5.457 1 98.75 70 SER A C 1
ATOM 544 O O . SER A 1 70 ? 5.762 -27.344 4.949 1 98.75 70 SER A O 1
ATOM 546 N N . GLU A 1 71 ? 4.312 -26.656 6.48 1 98.56 71 GLU A N 1
ATOM 547 C CA . GLU A 1 71 ? 4.215 -27.969 7.125 1 98.56 71 GLU A CA 1
ATOM 548 C C . GLU A 1 71 ? 3.705 -29.031 6.148 1 98.56 71 GLU A C 1
ATOM 550 O O . GLU A 1 71 ? 4.27 -30.125 6.059 1 98.56 71 GLU A O 1
ATOM 555 N N . PHE A 1 72 ? 2.719 -28.719 5.441 1 98.44 72 PHE A N 1
ATOM 556 C CA . PHE A 1 72 ? 2.178 -29.641 4.453 1 98.44 72 PHE A CA 1
ATOM 557 C C . PHE A 1 72 ? 3.223 -29.969 3.393 1 98.44 72 PHE A C 1
ATOM 559 O O . PHE A 1 72 ? 3.475 -31.141 3.109 1 98.44 72 PHE A O 1
ATOM 566 N N . CYS A 1 73 ? 3.793 -28.969 2.822 1 98.69 73 CYS A N 1
ATOM 567 C CA . CYS A 1 73 ? 4.715 -29.141 1.707 1 98.69 73 CYS A CA 1
ATOM 568 C C . CYS A 1 73 ? 5.934 -29.953 2.131 1 98.69 73 CYS A C 1
ATOM 570 O O . CYS A 1 73 ? 6.41 -30.797 1.376 1 98.69 73 CYS A O 1
ATOM 572 N N . HIS A 1 74 ? 6.426 -29.719 3.332 1 98.5 74 HIS A N 1
ATOM 573 C CA . HIS A 1 74 ? 7.551 -30.5 3.836 1 98.5 74 HIS A CA 1
ATOM 574 C C . HIS A 1 74 ? 7.16 -31.969 4.016 1 98.5 74 HIS A C 1
ATOM 576 O O . HIS A 1 74 ? 7.965 -32.875 3.746 1 98.5 74 HIS A O 1
ATOM 582 N N . SER A 1 75 ? 5.992 -32.188 4.438 1 98.44 75 SER A N 1
ATOM 583 C CA . SER A 1 75 ? 5.551 -33.562 4.73 1 98.44 75 SER A CA 1
ATOM 584 C C . SER A 1 75 ? 5.461 -34.406 3.461 1 98.44 75 SER A C 1
ATOM 586 O O . SER A 1 75 ? 5.594 -35.625 3.51 1 98.44 75 SER A O 1
ATOM 588 N N . VAL A 1 76 ? 5.309 -33.75 2.338 1 98.12 76 VAL A N 1
ATOM 589 C CA . VAL A 1 76 ? 5.105 -34.531 1.106 1 98.12 76 VAL A CA 1
ATOM 590 C C . VAL A 1 76 ? 6.199 -34.156 0.099 1 98.12 76 VAL A C 1
ATOM 592 O O . VAL A 1 76 ? 6.117 -34.562 -1.07 1 98.12 76 VAL A O 1
ATOM 595 N N . ALA A 1 77 ? 7.168 -33.312 0.503 1 98 77 ALA A N 1
ATOM 596 C CA . ALA A 1 77 ? 8.297 -32.906 -0.319 1 98 77 ALA A CA 1
ATOM 597 C C . ALA A 1 77 ? 7.824 -32.156 -1.562 1 98 77 ALA A C 1
ATOM 599 O O . ALA A 1 77 ? 8.312 -32.406 -2.668 1 98 77 ALA A O 1
ATOM 600 N N . LEU A 1 78 ? 6.777 -31.344 -1.433 1 98.12 78 LEU A N 1
ATOM 601 C CA . LEU A 1 78 ? 6.297 -30.453 -2.486 1 98.12 78 LEU A CA 1
ATOM 602 C C . LEU A 1 78 ? 7.012 -29.109 -2.428 1 98.12 78 LEU A C 1
ATOM 604 O O . LEU A 1 78 ? 6.984 -28.438 -1.396 1 98.12 78 LEU A O 1
ATOM 608 N N . PRO A 1 79 ? 7.742 -28.672 -3.525 1 98.31 79 PRO A N 1
ATOM 609 C CA . PRO A 1 79 ? 8.344 -27.344 -3.52 1 98.31 79 PRO A CA 1
ATOM 610 C C . PRO A 1 79 ? 7.324 -26.234 -3.225 1 98.31 79 PRO A C 1
ATOM 612 O O . PRO A 1 79 ? 6.176 -26.328 -3.67 1 98.31 79 PRO A O 1
ATOM 615 N N . PHE A 1 80 ? 7.773 -25.234 -2.441 1 98.62 80 PHE A N 1
ATOM 616 C CA . PHE A 1 80 ? 6.824 -24.188 -2.119 1 98.62 80 PHE A CA 1
ATOM 617 C C . PHE A 1 80 ? 7.535 -22.844 -1.967 1 98.62 80 PHE A C 1
ATOM 619 O O . PHE A 1 80 ? 8.727 -22.797 -1.662 1 98.62 80 PHE A O 1
ATOM 626 N N . GLN A 1 81 ? 6.824 -21.797 -2.254 1 98.62 81 GLN A N 1
ATOM 627 C CA . GLN A 1 81 ? 7.242 -20.406 -2.104 1 98.62 81 GLN A CA 1
ATOM 628 C C . GLN A 1 81 ? 6.262 -19.625 -1.229 1 98.62 81 GLN A C 1
ATOM 630 O O . GLN A 1 81 ? 5.07 -19.938 -1.19 1 98.62 81 GLN A O 1
ATOM 635 N N . ILE A 1 82 ? 6.777 -18.625 -0.533 1 98.88 82 ILE A N 1
ATOM 636 C CA . ILE A 1 82 ? 5.938 -17.797 0.332 1 98.88 82 ILE A CA 1
ATOM 637 C C . ILE A 1 82 ? 6.082 -16.328 -0.052 1 98.88 82 ILE A C 1
ATOM 639 O O . ILE A 1 82 ? 7.199 -15.82 -0.179 1 98.88 82 ILE A O 1
ATOM 643 N N . GLY A 1 83 ? 4.977 -15.688 -0.284 1 98.81 83 GLY A N 1
ATOM 644 C CA . GLY A 1 83 ? 5.004 -14.25 -0.492 1 98.81 83 GLY A CA 1
ATOM 645 C C . GLY A 1 83 ? 5.129 -13.461 0.799 1 98.81 83 GLY A C 1
ATOM 646 O O . GLY A 1 83 ? 4.32 -13.625 1.714 1 98.81 83 GLY A O 1
ATOM 647 N N . VAL A 1 84 ? 6.113 -12.586 0.839 1 98.75 84 VAL A N 1
ATOM 648 C CA . VAL A 1 84 ? 6.27 -11.719 1.999 1 98.75 84 VAL A CA 1
ATOM 649 C C . VAL A 1 84 ? 5.949 -10.273 1.608 1 98.75 84 VAL A C 1
ATOM 651 O O . VAL A 1 84 ? 6.41 -9.336 2.26 1 98.75 84 VAL A O 1
ATOM 654 N N . SER A 1 85 ? 5.199 -10.125 0.566 1 97.81 85 SER A N 1
ATOM 655 C CA . SER A 1 85 ? 4.871 -8.828 -0.02 1 97.81 85 SER A CA 1
ATOM 656 C C . SER A 1 85 ? 4.113 -7.949 0.967 1 97.81 85 SER A C 1
ATOM 658 O O . SER A 1 85 ? 3.186 -8.414 1.634 1 97.81 85 SER A O 1
ATOM 660 N N . HIS A 1 86 ? 4.555 -6.77 1.078 1 97.88 86 HIS A N 1
ATOM 661 C CA . HIS A 1 86 ? 3.943 -5.734 1.907 1 97.88 86 HIS A CA 1
ATOM 662 C C . HIS A 1 86 ? 4.254 -4.344 1.37 1 97.88 86 HIS A C 1
ATOM 664 O O . HIS A 1 86 ? 5.352 -4.102 0.861 1 97.88 86 HIS A O 1
ATOM 670 N N . SER A 1 87 ? 3.287 -3.418 1.531 1 97.81 87 SER A N 1
ATOM 671 C CA . SER A 1 87 ? 3.535 -2.057 1.067 1 97.81 87 SER A CA 1
ATOM 672 C C . SER A 1 87 ? 4.559 -1.349 1.948 1 97.81 87 SER A C 1
ATOM 674 O O . SER A 1 87 ? 5.176 -0.368 1.528 1 97.81 87 SER A O 1
ATOM 676 N N . ASN A 1 88 ? 4.66 -1.741 3.145 1 98.25 88 ASN A N 1
ATOM 677 C CA . ASN A 1 88 ? 5.66 -1.272 4.098 1 98.25 88 ASN A CA 1
ATOM 678 C C . ASN A 1 88 ? 6.922 -2.133 4.055 1 98.25 88 ASN A C 1
ATOM 680 O O . ASN A 1 88 ? 6.891 -3.303 4.441 1 98.25 88 ASN A O 1
ATOM 684 N N . ALA A 1 89 ? 8.023 -1.542 3.672 1 98.31 89 ALA A N 1
ATOM 685 C CA . ALA A 1 89 ? 9.281 -2.256 3.486 1 98.31 89 ALA A CA 1
ATOM 686 C C . ALA A 1 89 ? 9.727 -2.934 4.781 1 98.31 89 ALA A C 1
ATOM 688 O O . ALA A 1 89 ? 10.266 -4.043 4.754 1 98.31 89 ALA A O 1
ATOM 689 N N . ARG A 1 90 ? 9.602 -2.314 5.883 1 98.25 90 ARG A N 1
ATOM 690 C CA . ARG A 1 90 ? 10.102 -2.836 7.152 1 98.25 90 ARG A CA 1
ATOM 691 C C . ARG A 1 90 ? 9.25 -4.004 7.637 1 98.25 90 ARG A C 1
ATOM 693 O O . ARG A 1 90 ? 9.766 -4.934 8.258 1 98.25 90 ARG A O 1
ATOM 700 N N . VAL A 1 91 ? 7.996 -3.971 7.305 1 98.25 91 VAL A N 1
ATOM 701 C CA . VAL A 1 91 ? 7.141 -5.102 7.641 1 98.25 91 VAL A CA 1
ATOM 702 C C . VAL A 1 91 ? 7.457 -6.281 6.723 1 98.25 91 VAL A C 1
ATOM 704 O O . VAL A 1 91 ? 7.465 -7.434 7.164 1 98.25 91 VAL A O 1
ATOM 707 N N . ALA A 1 92 ? 7.684 -6.016 5.461 1 98.56 92 ALA A N 1
ATOM 708 C CA . ALA A 1 92 ? 8.125 -7.078 4.559 1 98.56 92 ALA A CA 1
ATOM 709 C C . ALA A 1 92 ? 9.383 -7.758 5.09 1 98.56 92 ALA A C 1
ATOM 711 O O . ALA A 1 92 ? 9.508 -8.984 5.035 1 98.56 92 ALA A O 1
ATOM 712 N N . ARG A 1 93 ? 10.281 -6.934 5.555 1 98.31 93 ARG A N 1
ATOM 713 C CA . ARG A 1 93 ? 11.523 -7.457 6.113 1 98.31 93 ARG A CA 1
ATOM 714 C C . ARG A 1 93 ? 11.25 -8.312 7.344 1 98.31 93 ARG A C 1
ATOM 716 O O . ARG A 1 93 ? 11.867 -9.367 7.52 1 98.31 93 ARG A O 1
ATOM 723 N N . GLU A 1 94 ? 10.344 -7.871 8.203 1 98.19 94 GLU A N 1
ATOM 724 C CA . GLU A 1 94 ? 9.953 -8.664 9.367 1 98.19 94 GLU A CA 1
ATOM 725 C C . GLU A 1 94 ? 9.344 -9.992 8.945 1 98.19 94 GLU A C 1
ATOM 727 O O . GLU A 1 94 ? 9.648 -11.039 9.531 1 98.19 94 GLU A O 1
ATOM 732 N N . ARG A 1 95 ? 8.484 -9.969 7.98 1 98.69 95 ARG A N 1
ATOM 733 C CA . ARG A 1 95 ? 7.887 -11.195 7.457 1 98.69 95 ARG A CA 1
ATOM 734 C C . ARG A 1 95 ? 8.961 -12.156 6.957 1 98.69 95 ARG A C 1
ATOM 736 O O . ARG A 1 95 ? 8.914 -13.352 7.258 1 98.69 95 ARG A O 1
ATOM 743 N N . LEU A 1 96 ? 9.898 -11.586 6.227 1 98.75 96 LEU A N 1
ATOM 744 C CA . LEU A 1 96 ? 10.977 -12.406 5.68 1 98.75 96 LEU A CA 1
ATOM 745 C C . LEU A 1 96 ? 11.758 -13.086 6.793 1 98.75 96 LEU A C 1
ATOM 747 O O . LEU A 1 96 ? 12.055 -14.281 6.707 1 98.75 96 LEU A O 1
ATOM 751 N N . ALA A 1 97 ? 12.055 -12.305 7.793 1 98.38 97 ALA A N 1
ATOM 752 C CA . ALA A 1 97 ? 12.797 -12.867 8.922 1 98.38 97 ALA A CA 1
ATOM 753 C C . ALA A 1 97 ? 12.023 -14.023 9.562 1 98.38 97 ALA A C 1
ATOM 755 O O . ALA A 1 97 ? 12.625 -15.023 9.953 1 98.38 97 ALA A O 1
ATOM 756 N N . ARG A 1 98 ? 10.734 -13.898 9.648 1 98.06 98 ARG A N 1
ATOM 757 C CA . ARG A 1 98 ? 9.906 -14.914 10.297 1 98.06 98 ARG A CA 1
ATOM 758 C C . ARG A 1 98 ? 9.766 -16.156 9.422 1 98.06 98 ARG A C 1
ATOM 760 O O . ARG A 1 98 ? 9.781 -17.281 9.93 1 98.06 98 ARG A O 1
ATOM 767 N N . VAL A 1 99 ? 9.742 -16 8.125 1 98.31 99 VAL A N 1
ATOM 768 C CA . VAL A 1 99 ? 9.391 -17.141 7.289 1 98.31 99 VAL A CA 1
ATOM 769 C C . VAL A 1 99 ? 10.656 -17.844 6.82 1 98.31 99 VAL A C 1
ATOM 771 O O . VAL A 1 99 ? 10.594 -18.969 6.305 1 98.31 99 VAL A O 1
ATOM 774 N N . ALA A 1 100 ? 11.797 -17.172 7.008 1 98.06 100 ALA A N 1
ATOM 775 C CA . ALA A 1 100 ? 13.055 -17.781 6.57 1 98.06 100 ALA A CA 1
ATOM 776 C C . ALA A 1 100 ? 13.258 -19.141 7.207 1 98.06 100 ALA A C 1
ATOM 778 O O . ALA A 1 100 ? 13.766 -20.062 6.566 1 98.06 100 ALA A O 1
ATOM 779 N N . SER A 1 101 ? 12.812 -19.297 8.422 1 97.38 101 SER A N 1
ATOM 780 C CA . SER A 1 101 ? 13.023 -20.531 9.164 1 97.38 101 SER A CA 1
ATOM 781 C C . SER A 1 101 ? 12.125 -21.656 8.641 1 97.38 101 SER A C 1
ATOM 783 O O . SER A 1 101 ? 12.359 -22.828 8.914 1 97.38 101 SER A O 1
ATOM 785 N N . LEU A 1 102 ? 11.102 -21.344 7.918 1 98.56 102 LEU A N 1
ATOM 786 C CA . LEU A 1 102 ? 10.219 -22.344 7.316 1 98.56 102 LEU A CA 1
ATOM 787 C C . LEU A 1 102 ? 10.875 -22.969 6.09 1 98.56 102 LEU A C 1
ATOM 789 O O . LEU A 1 102 ? 10.336 -23.922 5.516 1 98.56 102 LEU A O 1
ATOM 793 N N . ARG A 1 103 ? 11.969 -22.438 5.586 1 97.75 103 ARG A N 1
ATOM 794 C CA . ARG A 1 103 ? 12.82 -22.953 4.52 1 97.75 103 ARG A CA 1
ATOM 795 C C . ARG A 1 103 ? 12.039 -23.109 3.219 1 97.75 103 ARG A C 1
ATOM 797 O O . ARG A 1 103 ? 12.062 -24.172 2.602 1 97.75 103 ARG A O 1
ATOM 804 N N . PRO A 1 104 ? 11.375 -22.047 2.787 1 98.56 104 PRO A N 1
ATOM 805 C CA . PRO A 1 104 ? 10.766 -22.109 1.454 1 98.56 104 PRO A CA 1
ATOM 806 C C . PRO A 1 104 ? 11.805 -22.188 0.337 1 98.56 104 PRO A C 1
ATOM 808 O O . PRO A 1 104 ? 12.961 -21.812 0.531 1 98.56 104 PRO A O 1
ATOM 811 N N . ASP A 1 105 ? 11.398 -22.703 -0.785 1 98.06 105 ASP A N 1
ATOM 812 C CA . ASP A 1 105 ? 12.297 -22.734 -1.936 1 98.06 105 ASP A CA 1
ATOM 813 C C . ASP A 1 105 ? 12.648 -21.328 -2.398 1 98.06 105 ASP A C 1
ATOM 815 O O . ASP A 1 105 ? 13.711 -21.094 -2.982 1 98.06 105 ASP A O 1
ATOM 819 N N . ALA A 1 106 ? 11.75 -20.375 -2.16 1 98.38 106 ALA A N 1
ATOM 820 C CA . ALA A 1 106 ? 11.977 -18.953 -2.408 1 98.38 106 ALA A CA 1
ATOM 821 C C . ALA A 1 106 ? 10.906 -18.109 -1.729 1 98.38 106 ALA A C 1
ATOM 823 O O . ALA A 1 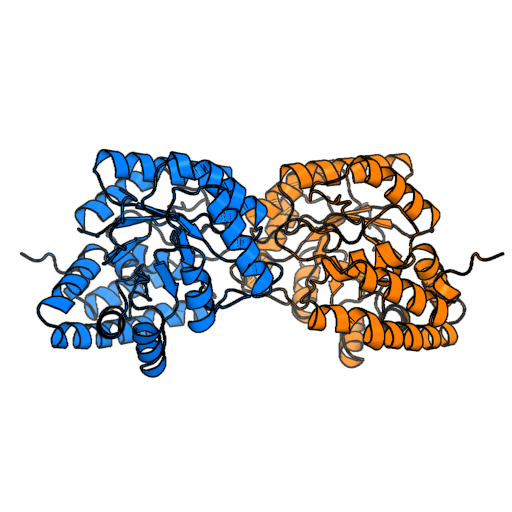106 ? 9.875 -18.625 -1.285 1 98.38 106 ALA A O 1
ATOM 824 N N . VAL A 1 107 ? 11.164 -16.859 -1.63 1 98.62 107 VAL A N 1
ATOM 825 C CA . VAL A 1 107 ? 10.164 -15.898 -1.176 1 98.62 107 VAL A CA 1
ATOM 826 C C . VAL A 1 107 ? 9.883 -14.883 -2.283 1 98.62 107 VAL A C 1
ATOM 828 O O . VAL A 1 107 ? 10.797 -14.43 -2.967 1 98.62 107 VAL A O 1
ATOM 831 N N . GLN A 1 108 ? 8.617 -14.672 -2.498 1 98.5 108 GLN A N 1
ATOM 832 C CA . GLN A 1 108 ? 8.203 -13.633 -3.436 1 98.5 108 GLN A CA 1
ATOM 833 C C . GLN A 1 108 ? 8.078 -12.281 -2.738 1 98.5 108 GLN A C 1
ATOM 835 O O . GLN A 1 108 ? 7.488 -12.18 -1.662 1 98.5 108 GLN A O 1
ATOM 840 N N . ILE A 1 109 ? 8.586 -11.242 -3.389 1 98.38 109 ILE A N 1
ATOM 841 C CA . ILE A 1 109 ? 8.641 -9.938 -2.744 1 98.38 109 ILE A CA 1
ATOM 842 C C . ILE A 1 109 ? 8.211 -8.852 -3.732 1 98.38 109 ILE A C 1
ATOM 844 O O . ILE A 1 109 ? 8.688 -8.82 -4.871 1 98.38 109 ILE A O 1
ATOM 848 N N . THR A 1 110 ? 7.332 -7.973 -3.334 1 98.62 110 THR A N 1
ATOM 849 C CA . THR A 1 110 ? 7.031 -6.754 -4.074 1 98.62 110 THR A CA 1
ATOM 850 C C . THR A 1 110 ? 7.895 -5.594 -3.58 1 98.62 110 THR A C 1
ATOM 852 O O . THR A 1 110 ? 8.484 -5.672 -2.502 1 98.62 110 THR A O 1
ATOM 855 N N . LEU A 1 111 ? 7.969 -4.543 -4.375 1 98.62 111 LEU A N 1
ATOM 856 C CA . LEU A 1 111 ? 8.523 -3.289 -3.877 1 98.62 111 LEU A CA 1
ATOM 857 C C . LEU A 1 111 ? 7.551 -2.613 -2.914 1 98.62 111 LEU A C 1
ATOM 859 O O . LEU A 1 111 ? 6.344 -2.857 -2.969 1 98.62 111 LEU A O 1
ATOM 863 N N . PRO A 1 112 ? 8.094 -1.816 -1.979 1 98 112 PRO A N 1
ATOM 864 C CA . PRO A 1 112 ? 7.176 -0.983 -1.198 1 98 112 PRO A CA 1
ATOM 865 C C . PRO A 1 112 ? 6.223 -0.172 -2.076 1 98 112 PRO A C 1
ATOM 867 O O . PRO A 1 112 ? 6.613 0.291 -3.15 1 98 112 PRO A O 1
ATOM 870 N N . ASP A 1 113 ? 4.965 0.066 -1.561 1 98.31 113 ASP A N 1
ATOM 871 C CA . ASP A 1 113 ? 3.998 0.462 -2.58 1 98.31 113 ASP A CA 1
ATOM 872 C C . ASP A 1 113 ? 3.059 1.545 -2.053 1 98.31 113 ASP A C 1
ATOM 874 O O . ASP A 1 113 ? 1.978 1.759 -2.607 1 98.31 113 ASP A O 1
ATOM 878 N N . TRP A 1 114 ? 3.342 2.211 -0.977 1 97.25 114 TRP A N 1
ATOM 879 C CA . TRP A 1 114 ? 2.631 3.449 -0.681 1 97.25 114 TRP A CA 1
ATOM 880 C C . TRP A 1 114 ? 3.279 4.633 -1.391 1 97.25 114 TRP A C 1
ATOM 882 O O . TRP A 1 114 ? 2.643 5.297 -2.213 1 97.25 114 TRP A O 1
ATOM 892 N N . TRP A 1 115 ? 4.496 4.906 -0.983 1 97 115 TRP A N 1
ATOM 893 C CA . TRP A 1 115 ? 5.324 5.809 -1.773 1 97 115 TRP A CA 1
ATOM 894 C C . TRP A 1 115 ? 6.246 5.031 -2.709 1 97 115 TRP A C 1
ATOM 896 O O . TRP A 1 115 ? 7.051 4.215 -2.258 1 97 115 TRP A O 1
ATOM 906 N N . ALA A 1 116 ? 6.07 5.262 -4.02 1 97 116 ALA A N 1
ATOM 907 C CA . ALA A 1 116 ? 6.887 4.543 -4.996 1 97 116 ALA A CA 1
ATOM 908 C C . ALA A 1 116 ? 8.375 4.832 -4.785 1 97 116 ALA A C 1
ATOM 910 O O . ALA A 1 116 ? 8.797 5.988 -4.824 1 97 116 ALA A O 1
ATOM 911 N N . PRO A 1 117 ? 9.164 3.801 -4.57 1 97.62 117 PRO A N 1
ATOM 912 C CA . PRO A 1 117 ? 10.602 4.027 -4.406 1 97.62 117 PRO A CA 1
ATOM 913 C C . PRO A 1 117 ? 11.297 4.375 -5.719 1 97.62 117 PRO A C 1
ATOM 915 O O . PRO A 1 117 ? 10.883 3.914 -6.785 1 97.62 117 PRO A O 1
ATOM 918 N N . SER A 1 118 ? 12.367 5.164 -5.656 1 96.56 118 SER A N 1
ATOM 919 C CA . SER A 1 118 ? 13.297 5.289 -6.77 1 96.56 118 SER A CA 1
ATOM 920 C C . SER A 1 118 ? 14.039 3.98 -7.02 1 96.56 118 SER A C 1
ATOM 922 O O . SER A 1 118 ? 13.945 3.043 -6.227 1 96.56 118 SER A O 1
ATOM 924 N N . TYR A 1 119 ? 14.711 3.889 -8.195 1 96.81 119 TYR A N 1
ATOM 925 C CA . TYR A 1 119 ? 15.492 2.684 -8.445 1 96.81 119 TYR A CA 1
ATOM 926 C C . TYR A 1 119 ? 16.547 2.477 -7.359 1 96.81 119 TYR A C 1
ATOM 928 O O . TYR A 1 119 ? 16.75 1.355 -6.891 1 96.81 119 TYR A O 1
ATOM 936 N N . ASP A 1 120 ? 17.25 3.602 -6.957 1 96.75 120 ASP A N 1
ATOM 937 C CA . ASP A 1 120 ? 18.266 3.49 -5.922 1 96.75 120 ASP A CA 1
ATOM 938 C C . ASP A 1 120 ? 17.672 2.977 -4.613 1 96.75 120 ASP A C 1
ATOM 940 O O . ASP A 1 120 ? 18.266 2.148 -3.93 1 96.75 120 ASP A O 1
ATOM 944 N N . GLU A 1 121 ? 16.531 3.479 -4.258 1 98.06 121 GLU A N 1
ATOM 945 C CA . GLU A 1 121 ? 15.844 3.01 -3.055 1 98.06 121 GLU A CA 1
ATOM 946 C C . GLU A 1 121 ? 15.422 1.55 -3.191 1 98.06 121 GLU A C 1
ATOM 948 O O . GLU A 1 121 ? 15.438 0.8 -2.213 1 98.06 121 GLU A O 1
ATOM 953 N N . ALA A 1 122 ? 15 1.141 -4.395 1 98.25 122 ALA A N 1
ATOM 954 C CA . ALA A 1 122 ? 14.664 -0.258 -4.652 1 98.25 122 ALA A CA 1
ATOM 955 C C . ALA A 1 122 ? 15.883 -1.159 -4.449 1 98.25 122 ALA A C 1
ATOM 957 O O . ALA A 1 122 ? 15.766 -2.244 -3.873 1 98.25 122 ALA A O 1
ATOM 958 N N . GLU A 1 123 ? 17.031 -0.707 -4.93 1 97.88 123 GLU A N 1
ATOM 959 C CA . GLU A 1 123 ? 18.266 -1.468 -4.727 1 97.88 123 GLU A CA 1
ATOM 960 C C . GLU A 1 123 ? 18.578 -1.62 -3.242 1 97.88 123 GLU A C 1
ATOM 962 O O . GLU A 1 123 ? 18.953 -2.703 -2.789 1 97.88 123 GLU A O 1
ATOM 967 N N . VAL A 1 124 ? 18.422 -0.515 -2.52 1 98.12 124 VAL A N 1
ATOM 968 C CA . VAL A 1 124 ? 18.656 -0.528 -1.079 1 98.12 124 VAL A CA 1
ATOM 969 C C . VAL A 1 124 ? 17.688 -1.49 -0.406 1 98.12 124 VAL A C 1
ATOM 971 O O . VAL A 1 124 ? 18.062 -2.252 0.485 1 98.12 124 VAL A O 1
ATOM 974 N N . PHE A 1 125 ? 16.469 -1.488 -0.838 1 98.75 125 PHE A N 1
ATOM 975 C CA . PHE A 1 125 ? 15.422 -2.369 -0.314 1 98.75 125 PHE A CA 1
ATOM 976 C C . PHE A 1 125 ? 15.805 -3.83 -0.51 1 98.75 125 PHE A C 1
ATOM 978 O O . PHE A 1 125 ? 15.836 -4.605 0.449 1 98.75 125 PHE A O 1
ATOM 985 N N . PHE A 1 126 ? 16.156 -4.215 -1.7 1 98.62 126 PHE A N 1
ATOM 986 C CA . PHE A 1 126 ? 16.469 -5.605 -2 1 98.62 126 PHE A CA 1
ATOM 987 C C . PHE A 1 126 ? 17.75 -6.039 -1.297 1 98.62 126 PHE A C 1
ATOM 989 O O . PHE A 1 126 ? 17.875 -7.184 -0.858 1 98.62 126 PHE A O 1
ATOM 996 N N . ALA A 1 127 ? 18.734 -5.117 -1.229 1 98.12 127 ALA A N 1
ATOM 997 C CA . ALA A 1 127 ? 19.938 -5.426 -0.474 1 98.12 127 ALA A CA 1
ATOM 998 C C . ALA A 1 127 ? 19.609 -5.719 0.988 1 98.12 127 ALA A C 1
ATOM 1000 O O . ALA A 1 127 ? 20.188 -6.637 1.583 1 98.12 127 ALA A O 1
ATOM 1001 N N . GLY A 1 128 ? 18.734 -4.891 1.573 1 98.31 128 GLY A N 1
ATOM 1002 C CA . GLY A 1 128 ? 18.312 -5.129 2.943 1 98.31 128 GLY A CA 1
ATOM 1003 C C . GLY A 1 128 ? 17.562 -6.441 3.123 1 98.31 128 GLY A C 1
ATOM 1004 O O . GLY A 1 128 ? 17.766 -7.137 4.125 1 98.31 128 GLY A O 1
ATOM 1005 N N . MET A 1 129 ? 16.719 -6.781 2.158 1 98.44 129 MET A N 1
ATOM 1006 C CA . MET A 1 129 ? 16.016 -8.062 2.193 1 98.44 129 MET A CA 1
ATOM 1007 C C . MET A 1 129 ? 17 -9.227 2.131 1 98.44 129 MET A C 1
ATOM 1009 O O . MET A 1 129 ? 16.891 -10.172 2.91 1 98.44 129 MET A O 1
ATOM 1013 N N . ALA A 1 130 ? 17.969 -9.125 1.211 1 97.56 130 ALA A N 1
ATOM 1014 C CA . ALA A 1 130 ? 18.984 -10.164 1.066 1 97.56 130 ALA A CA 1
ATOM 1015 C C . ALA A 1 130 ? 19.766 -10.344 2.357 1 97.56 130 ALA A C 1
ATOM 1017 O O . ALA A 1 130 ? 20.062 -11.469 2.77 1 97.56 130 ALA A O 1
ATOM 1018 N N . ALA A 1 131 ? 20.094 -9.25 2.982 1 97.81 131 ALA A N 1
ATOM 1019 C CA . ALA A 1 131 ? 20.859 -9.281 4.223 1 97.81 131 ALA A CA 1
ATOM 1020 C C . ALA A 1 131 ? 20.047 -9.922 5.352 1 97.81 131 ALA A C 1
ATOM 1022 O O . ALA A 1 131 ? 20.609 -10.562 6.242 1 97.81 131 ALA A O 1
ATOM 1023 N N . THR A 1 132 ? 18.766 -9.82 5.352 1 98.19 132 THR A N 1
ATOM 1024 C CA . THR A 1 132 ? 17.875 -10.32 6.391 1 98.19 132 THR A CA 1
ATOM 1025 C C . THR A 1 132 ? 17.812 -11.852 6.348 1 98.19 132 THR A C 1
ATOM 1027 O O . THR A 1 132 ? 17.734 -12.5 7.395 1 98.19 132 THR A O 1
ATOM 1030 N N . ALA A 1 133 ? 17.812 -12.406 5.16 1 97.88 133 ALA A N 1
ATOM 1031 C CA . ALA A 1 133 ? 17.766 -13.852 4.961 1 97.88 133 ALA A CA 1
ATOM 1032 C C . ALA A 1 133 ? 18.688 -14.273 3.814 1 97.88 133 ALA A C 1
ATOM 1034 O O . ALA A 1 133 ? 18.219 -14.641 2.736 1 97.88 133 ALA A O 1
ATOM 1035 N N . PRO A 1 134 ? 19.938 -14.32 4.047 1 96.12 134 PRO A N 1
ATOM 1036 C CA . PRO A 1 134 ? 20.922 -14.5 2.98 1 96.12 134 PRO A CA 1
ATOM 1037 C C . PRO A 1 134 ? 20.812 -15.859 2.293 1 96.12 134 PRO A C 1
ATOM 1039 O O . PRO A 1 134 ? 21.281 -16.016 1.161 1 96.12 134 PRO A O 1
ATOM 1042 N N . ASP A 1 135 ? 20.172 -16.766 2.959 1 96.19 135 ASP A N 1
ATOM 1043 C CA . ASP A 1 135 ? 20.109 -18.125 2.398 1 96.19 135 ASP A CA 1
ATOM 1044 C C . ASP A 1 135 ? 18.766 -18.375 1.721 1 96.19 135 ASP A C 1
ATOM 1046 O O . ASP A 1 135 ? 18.516 -19.469 1.228 1 96.19 135 ASP A O 1
ATOM 1050 N N . THR A 1 136 ? 17.906 -17.453 1.717 1 97.62 136 THR A N 1
ATOM 1051 C CA . THR A 1 136 ? 16.578 -17.609 1.135 1 97.62 136 THR A CA 1
ATOM 1052 C C . THR A 1 136 ? 16.516 -16.969 -0.254 1 97.62 136 THR A C 1
ATOM 1054 O O . THR A 1 136 ? 16.656 -15.758 -0.396 1 97.62 136 THR A O 1
ATOM 1057 N N . PRO A 1 137 ? 16.312 -17.766 -1.27 1 98 137 PRO A N 1
ATOM 1058 C CA . PRO A 1 137 ? 16.188 -17.188 -2.609 1 98 137 PRO A CA 1
ATOM 1059 C C . PRO A 1 137 ? 15.008 -16.219 -2.727 1 98 137 PRO A C 1
ATOM 1061 O O . PRO A 1 137 ? 13.992 -16.391 -2.049 1 98 137 PRO A O 1
ATOM 1064 N N . LEU A 1 138 ? 15.148 -15.211 -3.611 1 98.12 138 LEU A N 1
ATOM 1065 C CA . LEU A 1 138 ? 14.141 -14.18 -3.797 1 98.12 138 LEU A CA 1
ATOM 1066 C C . LEU A 1 138 ? 13.539 -14.25 -5.199 1 98.12 138 LEU A C 1
ATOM 1068 O O . LEU A 1 138 ? 14.25 -14.523 -6.168 1 98.12 138 LEU A O 1
ATOM 1072 N N . ILE A 1 139 ? 12.297 -14.008 -5.27 1 98.44 139 ILE A N 1
ATOM 1073 C CA . ILE A 1 139 ? 11.578 -13.812 -6.52 1 98.44 139 ILE A CA 1
ATOM 1074 C C . ILE A 1 139 ? 10.883 -12.453 -6.504 1 98.44 139 ILE A C 1
ATOM 1076 O O . ILE A 1 139 ? 10.094 -12.156 -5.602 1 98.44 139 ILE A O 1
ATOM 1080 N N . LEU A 1 140 ? 11.164 -11.609 -7.484 1 98.69 140 LEU A N 1
ATOM 1081 C CA . LEU A 1 140 ? 10.531 -10.305 -7.613 1 98.69 140 LEU A CA 1
ATOM 1082 C C . LEU A 1 140 ? 9.109 -10.445 -8.156 1 98.69 140 LEU A C 1
ATOM 1084 O O . LEU A 1 140 ? 8.898 -11.047 -9.211 1 98.69 140 LEU A O 1
ATOM 1088 N N . TYR A 1 141 ? 8.227 -10.055 -7.387 1 98.44 141 TYR A N 1
ATOM 1089 C CA . TYR A 1 141 ? 6.859 -9.883 -7.871 1 98.44 141 TYR A CA 1
ATOM 1090 C C . TYR A 1 141 ? 6.59 -8.422 -8.219 1 98.44 141 TYR A C 1
ATOM 1092 O O . TYR A 1 141 ? 6.512 -7.57 -7.332 1 98.44 141 TYR A O 1
ATOM 1100 N N . ASN A 1 142 ? 6.395 -8.078 -9.484 1 98.38 142 ASN A N 1
ATOM 1101 C CA . ASN A 1 142 ? 6.227 -6.703 -9.953 1 98.38 142 ASN A CA 1
ATOM 1102 C C . ASN A 1 142 ? 5.086 -6.59 -10.961 1 98.38 142 ASN A C 1
ATOM 1104 O O . ASN A 1 142 ? 5.32 -6.426 -12.156 1 98.38 142 ASN A O 1
ATOM 1108 N N . PRO A 1 143 ? 3.846 -6.594 -10.484 1 96.81 143 PRO A N 1
ATOM 1109 C CA . PRO A 1 143 ? 2.664 -6.562 -11.344 1 96.81 143 PRO A CA 1
ATOM 1110 C C . PRO A 1 143 ? 2.41 -5.184 -11.953 1 96.81 143 PRO A C 1
ATOM 1112 O O . PRO A 1 143 ? 3.02 -4.199 -11.531 1 96.81 143 PRO A O 1
ATOM 1115 N N . PRO A 1 144 ? 1.513 -5.098 -12.922 1 95.06 144 PRO A N 1
ATOM 1116 C CA . PRO A 1 144 ? 1.277 -3.836 -13.633 1 95.06 144 PRO A CA 1
ATOM 1117 C C . PRO A 1 144 ? 0.676 -2.758 -12.734 1 95.06 144 PRO A C 1
ATOM 1119 O O . PRO A 1 144 ? 0.838 -1.564 -13 1 95.06 144 PRO A O 1
ATOM 1122 N N . HIS A 1 145 ? 0.002 -3.133 -11.68 1 95.88 145 HIS A N 1
ATOM 1123 C CA . HIS A 1 145 ? -0.652 -2.129 -10.844 1 95.88 145 HIS A CA 1
ATOM 1124 C C . HIS A 1 145 ? 0.28 -1.635 -9.75 1 95.88 145 HIS A C 1
ATOM 1126 O O . HIS A 1 145 ? -0.092 -0.761 -8.961 1 95.88 145 HIS A O 1
ATOM 1132 N N . ALA A 1 146 ? 1.485 -2.229 -9.609 1 97.44 146 ALA A N 1
ATOM 1133 C CA . ALA A 1 146 ? 2.479 -1.691 -8.688 1 97.44 146 ALA A CA 1
ATOM 1134 C C . ALA A 1 146 ? 2.812 -0.241 -9.023 1 97.44 146 ALA A C 1
ATOM 1136 O O . ALA A 1 146 ? 2.902 0.127 -10.195 1 97.44 146 ALA A O 1
ATOM 1137 N N . LYS A 1 147 ? 3.021 0.583 -8.047 1 97.62 147 LYS A N 1
ATOM 1138 C CA . LYS A 1 147 ? 3.365 1.983 -8.273 1 97.62 147 LYS A CA 1
ATOM 1139 C C . LYS A 1 147 ? 4.723 2.113 -8.953 1 97.62 147 LYS A C 1
ATOM 1141 O O . LYS A 1 147 ? 4.91 2.98 -9.812 1 97.62 147 LYS A O 1
ATOM 1146 N N . ARG A 1 148 ? 5.688 1.307 -8.531 1 97.88 148 ARG A N 1
ATOM 1147 C CA . ARG A 1 148 ? 6.992 1.263 -9.188 1 97.88 148 ARG A CA 1
ATOM 1148 C C . ARG A 1 148 ? 7.156 -0.021 -9.992 1 97.88 148 ARG A C 1
ATOM 1150 O O . ARG A 1 148 ? 7.184 -1.116 -9.43 1 97.88 148 ARG A O 1
ATOM 1157 N N . ARG A 1 149 ? 7.293 0.106 -11.344 1 97.94 149 ARG A N 1
ATOM 1158 C CA . ARG A 1 149 ? 7.586 -1.015 -12.234 1 97.94 149 ARG A CA 1
ATOM 1159 C C . ARG A 1 149 ? 9.031 -0.964 -12.711 1 97.94 149 ARG A C 1
ATOM 1161 O O . ARG A 1 149 ? 9.492 0.065 -13.219 1 97.94 149 ARG A O 1
ATOM 1168 N N . LEU A 1 150 ? 9.656 -2.021 -12.516 1 98.44 150 LEU A N 1
ATOM 1169 C CA . LEU A 1 150 ? 11.023 -2.117 -13.008 1 98.44 150 LEU A CA 1
ATOM 1170 C C . LEU A 1 150 ? 11.047 -2.646 -14.438 1 98.44 150 LEU A C 1
ATOM 1172 O O . LEU A 1 150 ? 10.305 -3.568 -14.781 1 98.44 150 LEU A O 1
ATOM 1176 N N . ASN A 1 151 ? 11.859 -2.049 -15.266 1 97.75 151 ASN A N 1
ATOM 1177 C CA . ASN A 1 151 ? 12.062 -2.609 -16.594 1 97.75 151 ASN A CA 1
ATOM 1178 C C . ASN A 1 151 ? 13.125 -3.703 -16.578 1 97.75 151 ASN A C 1
ATOM 1180 O O . ASN A 1 151 ? 13.758 -3.951 -15.555 1 97.75 151 ASN A O 1
ATOM 1184 N N . LEU A 1 152 ? 13.297 -4.312 -17.734 1 98.31 152 LEU A N 1
ATOM 1185 C CA . LEU A 1 152 ? 14.164 -5.48 -17.797 1 98.31 152 LEU A CA 1
ATOM 1186 C C . LEU A 1 152 ? 15.617 -5.09 -17.531 1 98.31 152 LEU A C 1
ATOM 1188 O O . LEU A 1 152 ? 16.375 -5.867 -16.938 1 98.31 152 LEU A O 1
ATOM 1192 N N . ASP A 1 153 ? 16.078 -3.893 -17.953 1 98.38 153 ASP A N 1
ATOM 1193 C CA . ASP A 1 153 ? 17.422 -3.414 -17.672 1 98.38 153 ASP A CA 1
ATOM 1194 C C . ASP A 1 153 ? 17.641 -3.236 -16.156 1 98.38 153 ASP A C 1
ATOM 1196 O O . ASP A 1 153 ? 18.688 -3.6 -15.633 1 98.38 153 ASP A O 1
ATOM 1200 N N . GLU A 1 154 ? 16.688 -2.678 -15.523 1 98.56 154 GLU A N 1
ATOM 1201 C CA . GLU A 1 154 ? 16.766 -2.473 -14.078 1 98.56 154 GLU A CA 1
ATOM 1202 C C . GLU A 1 154 ? 16.797 -3.803 -13.328 1 98.56 154 GLU A C 1
ATOM 1204 O O . GLU A 1 154 ? 17.531 -3.955 -12.359 1 98.56 154 GLU A O 1
ATOM 1209 N N . ILE A 1 155 ? 15.992 -4.727 -13.766 1 98.75 155 ILE A N 1
ATOM 1210 C CA . ILE A 1 155 ? 15.961 -6.043 -13.133 1 98.75 155 ILE A CA 1
ATOM 1211 C C . ILE A 1 155 ? 17.297 -6.742 -13.352 1 98.75 155 ILE A C 1
ATOM 1213 O O . ILE A 1 155 ? 17.812 -7.41 -12.453 1 98.75 155 ILE A O 1
ATOM 1217 N N . ALA A 1 156 ? 17.844 -6.605 -14.547 1 98.25 156 ALA A N 1
ATOM 1218 C CA . ALA A 1 156 ? 19.156 -7.184 -14.836 1 98.25 156 ALA A CA 1
ATOM 1219 C C . ALA A 1 156 ? 20.219 -6.617 -13.898 1 98.25 156 ALA A C 1
ATOM 1221 O O . ALA A 1 156 ? 21.078 -7.352 -13.406 1 98.25 156 ALA A O 1
ATOM 1222 N N . ARG A 1 157 ? 20.188 -5.32 -13.688 1 98 157 ARG A N 1
ATOM 1223 C CA . ARG A 1 157 ? 21.125 -4.672 -12.773 1 98 157 ARG A CA 1
ATOM 1224 C C . ARG A 1 157 ? 20.953 -5.211 -11.352 1 98 157 ARG A C 1
ATOM 1226 O O . ARG A 1 157 ? 21.953 -5.465 -10.664 1 98 157 ARG A O 1
ATOM 1233 N N . LEU A 1 158 ? 19.719 -5.348 -10.906 1 97.75 158 LEU A N 1
ATOM 1234 C CA . LEU A 1 158 ? 19.438 -5.918 -9.594 1 97.75 158 LEU A CA 1
ATOM 1235 C C . LEU A 1 158 ? 19.984 -7.336 -9.492 1 97.75 158 LEU A C 1
ATOM 1237 O O . LEU A 1 158 ? 20.625 -7.684 -8.492 1 97.75 158 LEU A O 1
ATOM 1241 N N . LYS A 1 159 ? 19.734 -8.133 -10.492 1 97 159 LYS A N 1
ATOM 1242 C CA . LYS A 1 159 ? 20.188 -9.523 -10.508 1 97 159 LYS A CA 1
ATOM 1243 C C . LYS A 1 159 ? 21.703 -9.617 -10.414 1 97 159 LYS A C 1
ATOM 1245 O O . LYS A 1 159 ? 22.234 -10.5 -9.742 1 97 159 LYS A O 1
ATOM 1250 N N . ALA A 1 160 ? 22.391 -8.805 -11.078 1 96.5 160 ALA A N 1
ATOM 1251 C CA . ALA A 1 160 ? 23.844 -8.805 -11.086 1 96.5 160 ALA A CA 1
ATOM 1252 C C . ALA A 1 160 ? 24.391 -8.578 -9.68 1 96.5 160 ALA A C 1
ATOM 1254 O O . ALA A 1 160 ? 25.453 -9.102 -9.328 1 96.5 160 ALA A O 1
ATOM 1255 N N . ARG A 1 161 ? 23.688 -7.875 -8.898 1 95.44 161 ARG A N 1
ATOM 1256 C CA . ARG A 1 161 ? 24.156 -7.508 -7.566 1 95.44 161 ARG A CA 1
ATOM 1257 C C . ARG A 1 161 ? 23.625 -8.477 -6.512 1 95.44 161 ARG A C 1
ATOM 1259 O O . ARG A 1 161 ? 24.172 -8.555 -5.41 1 95.44 161 ARG A O 1
ATOM 1266 N N . LEU A 1 162 ? 22.562 -9.188 -6.844 1 96.06 162 LEU A N 1
ATOM 1267 C CA . LEU A 1 162 ? 21.875 -10.062 -5.895 1 96.06 162 LEU A CA 1
ATOM 1268 C C . LEU A 1 162 ? 21.797 -11.484 -6.434 1 96.06 162 LEU A C 1
ATOM 1270 O O . LEU A 1 162 ? 20.75 -11.891 -6.957 1 96.06 162 LEU A O 1
ATOM 1274 N N . PRO A 1 163 ? 22.734 -12.242 -6.168 1 92.81 163 PRO A N 1
ATOM 1275 C CA . PRO A 1 163 ? 22.75 -13.609 -6.691 1 92.81 163 PRO A CA 1
ATOM 1276 C C . PRO A 1 163 ? 21.547 -14.438 -6.207 1 92.81 163 PRO A C 1
ATOM 1278 O O . PRO A 1 163 ? 21.125 -15.367 -6.887 1 92.81 163 PRO A O 1
ATOM 1281 N N . MET A 1 164 ? 21.016 -14.055 -5.09 1 95.5 164 MET A N 1
ATOM 1282 C CA . MET A 1 164 ? 19.922 -14.836 -4.535 1 95.5 164 MET A CA 1
ATOM 1283 C C . MET A 1 164 ? 18.609 -14.5 -5.246 1 95.5 164 MET A C 1
ATOM 1285 O O . MET A 1 164 ? 17.609 -15.188 -5.059 1 95.5 164 MET A O 1
ATOM 1289 N N . LEU A 1 165 ? 18.578 -13.453 -6.016 1 97.31 165 LEU A N 1
ATOM 1290 C CA . LEU A 1 165 ? 17.422 -13.227 -6.887 1 97.31 165 LEU A CA 1
ATOM 1291 C C . LEU A 1 165 ? 17.391 -14.258 -8.008 1 97.31 165 LEU A C 1
ATOM 1293 O O . LEU A 1 165 ? 18.188 -14.195 -8.953 1 97.31 165 LEU A O 1
ATOM 1297 N N . ILE A 1 166 ? 16.406 -15.164 -7.938 1 97.69 166 ILE A N 1
ATOM 1298 C CA . ILE A 1 166 ? 16.469 -16.312 -8.836 1 97.69 166 ILE A CA 1
ATOM 1299 C C . ILE A 1 166 ? 15.336 -16.234 -9.852 1 97.69 166 ILE A C 1
ATOM 1301 O O . ILE A 1 166 ? 15.312 -17 -10.828 1 97.69 166 ILE A O 1
ATOM 1305 N N . GLY A 1 167 ? 14.398 -15.297 -9.625 1 98.19 167 GLY A N 1
ATOM 1306 C CA . GLY A 1 167 ? 13.266 -15.227 -10.539 1 98.19 167 GLY A CA 1
ATOM 1307 C C . GLY A 1 167 ? 12.469 -13.938 -10.398 1 98.19 167 GLY A C 1
ATOM 1308 O O . GLY A 1 167 ? 12.805 -13.086 -9.57 1 98.19 167 GLY A O 1
ATOM 1309 N N . ALA A 1 168 ? 11.453 -13.82 -11.25 1 98.56 168 ALA A N 1
ATOM 1310 C CA . ALA A 1 168 ? 10.516 -12.695 -11.234 1 98.56 168 ALA A CA 1
ATOM 1311 C C . ALA A 1 168 ? 9.148 -13.109 -11.773 1 98.56 168 ALA A C 1
ATOM 1313 O O . ALA A 1 168 ? 9.062 -13.953 -12.672 1 98.56 168 ALA A O 1
ATOM 1314 N N . LYS A 1 169 ? 8.164 -12.68 -11.156 1 98.06 169 LYS A N 1
ATOM 1315 C CA . LYS A 1 169 ? 6.801 -12.727 -11.664 1 98.06 169 LYS A CA 1
ATOM 1316 C C . LYS A 1 169 ? 6.422 -11.406 -12.328 1 98.06 169 LYS A C 1
ATOM 1318 O O . LYS A 1 169 ? 6.246 -10.391 -11.648 1 98.06 169 LYS A O 1
ATOM 1323 N N . LEU A 1 170 ? 6.301 -11.391 -13.688 1 98.12 170 LEU A N 1
ATOM 1324 C CA . LEU A 1 170 ? 6.102 -10.172 -14.477 1 98.12 170 LEU A CA 1
ATOM 1325 C C . LEU A 1 170 ? 4.895 -10.32 -15.398 1 98.12 170 LEU A C 1
ATOM 1327 O O . LEU A 1 170 ? 4.445 -11.438 -15.672 1 98.12 170 LEU A O 1
ATOM 1331 N N . PRO A 1 171 ? 4.352 -9.234 -15.922 1 95.44 171 PRO A N 1
ATOM 1332 C CA . PRO A 1 171 ? 3.18 -9.289 -16.797 1 95.44 171 PRO A CA 1
ATOM 1333 C C . PRO A 1 171 ? 3.52 -9.781 -18.203 1 95.44 171 PRO A C 1
ATOM 1335 O O . PRO A 1 171 ? 2.625 -10.156 -18.969 1 95.44 171 PRO A O 1
ATOM 1338 N N . GLY A 1 172 ? 4.836 -9.789 -18.516 1 95.31 172 GLY A N 1
ATOM 1339 C CA . GLY A 1 172 ? 5.215 -10.156 -19.875 1 95.31 172 GLY A CA 1
ATOM 1340 C C . GLY A 1 172 ? 5.051 -9.016 -20.859 1 95.31 172 GLY A C 1
ATOM 1341 O O . GLY A 1 172 ? 5.191 -7.844 -20.5 1 95.31 172 GLY A O 1
ATOM 1342 N N . GLY A 1 173 ? 4.996 -9.328 -22.156 1 94.12 173 GLY A N 1
ATOM 1343 C CA . GLY A 1 173 ? 4.887 -8.312 -23.172 1 94.12 173 GLY A CA 1
ATOM 1344 C C . GLY A 1 173 ? 4.781 -8.883 -24.578 1 94.12 173 GLY A C 1
ATOM 1345 O O . GLY A 1 173 ? 4.242 -9.977 -24.766 1 94.12 173 GLY A O 1
ATOM 1346 N N . ASP A 1 174 ? 5.172 -8.047 -25.516 1 95.5 174 ASP A N 1
ATOM 1347 C CA . ASP A 1 174 ? 5.141 -8.461 -26.906 1 95.5 174 ASP A CA 1
ATOM 1348 C C . ASP A 1 174 ? 6.441 -9.156 -27.312 1 95.5 174 ASP A C 1
ATOM 1350 O O . ASP A 1 174 ? 7.25 -9.508 -26.453 1 95.5 174 ASP A O 1
ATOM 1354 N N . GLU A 1 175 ? 6.551 -9.391 -28.516 1 96.12 175 GLU A N 1
ATOM 1355 C CA . GLU A 1 175 ? 7.711 -10.117 -29.031 1 96.12 175 GLU A CA 1
ATOM 1356 C C . GLU A 1 175 ? 9.008 -9.375 -28.703 1 96.12 175 GLU A C 1
ATOM 1358 O O . GLU A 1 175 ? 10.031 -10 -28.438 1 96.12 175 GLU A O 1
ATOM 1363 N N . VAL A 1 176 ? 8.945 -8.078 -28.797 1 97.25 176 VAL A N 1
ATOM 1364 C CA . VAL A 1 176 ? 10.125 -7.273 -28.484 1 97.25 176 VAL A CA 1
ATOM 1365 C C . VAL A 1 176 ? 10.516 -7.461 -27.031 1 97.25 176 VAL A C 1
ATOM 1367 O O . VAL A 1 176 ? 11.695 -7.637 -26.719 1 97.25 176 VAL A O 1
ATOM 1370 N N . TRP A 1 177 ? 9.57 -7.465 -26.172 1 97.69 177 TRP A N 1
ATOM 1371 C CA . TRP A 1 177 ? 9.797 -7.66 -24.75 1 97.69 177 TRP A CA 1
ATOM 1372 C C . TRP A 1 177 ? 10.461 -9.008 -24.484 1 97.69 177 TRP A C 1
ATOM 1374 O O . TRP A 1 177 ? 11.445 -9.094 -23.75 1 97.69 177 TRP A O 1
ATOM 1384 N N . TYR A 1 178 ? 9.969 -10.023 -25.078 1 97.81 178 TYR A N 1
ATOM 1385 C CA . TYR A 1 178 ? 10.516 -11.359 -24.859 1 97.81 178 TYR A CA 1
ATOM 1386 C C . TYR A 1 178 ? 11.914 -11.477 -25.469 1 97.81 178 TYR A C 1
ATOM 1388 O O . TYR A 1 178 ? 12.766 -12.195 -24.938 1 97.81 178 TYR A O 1
ATOM 1396 N N . GLY A 1 179 ? 12.078 -10.812 -26.609 1 98.12 179 GLY A N 1
ATOM 1397 C CA . GLY A 1 179 ? 13.43 -10.742 -27.141 1 98.12 179 GLY A CA 1
ATOM 1398 C C . GLY A 1 179 ? 14.422 -10.141 -26.156 1 98.12 179 GLY A C 1
ATOM 1399 O O . GLY A 1 179 ? 15.531 -10.648 -26 1 98.12 179 GLY A O 1
ATOM 1400 N N . GLU A 1 180 ? 14.008 -9.07 -25.547 1 98.19 180 GLU A N 1
ATOM 1401 C CA . GLU A 1 180 ? 14.844 -8.422 -24.531 1 98.19 180 GLU A CA 1
ATOM 1402 C C . GLU A 1 180 ? 15.039 -9.312 -23.312 1 98.19 180 GLU A C 1
ATOM 1404 O O . GLU A 1 180 ? 16.125 -9.328 -22.719 1 98.19 180 GLU A O 1
ATOM 1409 N N . LEU A 1 181 ? 14.023 -9.992 -22.953 1 98.25 181 LEU A N 1
ATOM 1410 C CA . LEU A 1 181 ? 14.109 -10.922 -21.844 1 98.25 181 LEU A CA 1
ATOM 1411 C C . LEU A 1 181 ? 15.219 -11.945 -22.062 1 98.25 181 LEU A C 1
ATOM 1413 O O . LEU A 1 181 ? 16.062 -12.148 -21.203 1 98.25 181 LEU A O 1
ATOM 1417 N N . ARG A 1 182 ? 15.234 -12.586 -23.203 1 97.69 182 ARG A N 1
ATOM 1418 C CA . ARG A 1 182 ? 16.219 -13.617 -23.531 1 97.69 182 ARG A CA 1
ATOM 1419 C C . ARG A 1 182 ? 17.625 -13.039 -23.531 1 97.69 182 ARG A C 1
ATOM 1421 O O . ARG A 1 182 ? 18.578 -13.719 -23.141 1 97.69 182 ARG A O 1
ATOM 1428 N N . ARG A 1 183 ? 17.688 -11.82 -23.938 1 97.94 183 ARG A N 1
ATOM 1429 C CA . ARG A 1 183 ? 19 -11.195 -24.078 1 97.94 183 ARG A CA 1
ATOM 1430 C C . ARG A 1 183 ? 19.516 -10.711 -22.719 1 97.94 183 ARG A C 1
ATOM 1432 O O . ARG A 1 183 ? 20.688 -10.914 -22.391 1 97.94 183 ARG A O 1
ATOM 1439 N N . LYS A 1 184 ? 18.656 -10.148 -21.922 1 97.75 184 LYS A N 1
ATOM 1440 C CA . LYS A 1 184 ? 19.094 -9.406 -20.75 1 97.75 184 LYS A CA 1
ATOM 1441 C C . LYS A 1 184 ? 19.031 -10.281 -19.5 1 97.75 184 LYS A C 1
ATOM 1443 O O . LYS A 1 184 ? 19.781 -10.062 -18.547 1 97.75 184 LYS A O 1
ATOM 1448 N N . LEU A 1 185 ? 18.125 -11.234 -19.5 1 97.19 185 LEU A N 1
ATOM 1449 C CA . LEU A 1 185 ? 17.891 -12.008 -18.281 1 97.19 185 LEU A CA 1
ATOM 1450 C C . LEU A 1 185 ? 17.891 -13.508 -18.594 1 97.19 185 LEU A C 1
ATOM 1452 O O . LEU A 1 185 ? 16.953 -14.219 -18.203 1 97.19 185 LEU A O 1
ATOM 1456 N N . PRO A 1 186 ? 18.891 -14.039 -19.203 1 94.12 186 PRO A N 1
ATOM 1457 C CA . PRO A 1 186 ? 18.891 -15.453 -19.594 1 94.12 186 PRO A CA 1
ATOM 1458 C C . PRO A 1 186 ? 18.906 -16.391 -18.391 1 94.12 186 PRO A C 1
ATOM 1460 O O . PRO A 1 186 ? 18.438 -17.531 -18.484 1 94.12 186 PRO A O 1
ATOM 1463 N N . ASP A 1 187 ? 19.344 -15.906 -17.25 1 93.81 187 ASP A N 1
ATOM 1464 C CA . ASP A 1 187 ? 19.516 -16.781 -16.109 1 93.81 187 ASP A CA 1
ATOM 1465 C C . ASP A 1 187 ? 18.469 -16.516 -15.023 1 93.81 187 ASP A C 1
ATOM 1467 O O . ASP A 1 187 ? 18.578 -17.016 -13.906 1 93.81 187 ASP A O 1
ATOM 1471 N N . LEU A 1 188 ? 17.547 -15.648 -15.258 1 97.56 188 LEU A N 1
ATOM 1472 C CA . LEU A 1 188 ? 16.469 -15.352 -14.32 1 97.56 188 LEU A CA 1
ATOM 1473 C C . LEU A 1 188 ? 15.188 -16.094 -14.711 1 97.56 188 LEU A C 1
ATOM 1475 O O . LEU A 1 188 ? 14.773 -16.062 -15.867 1 97.56 188 LEU A O 1
ATOM 1479 N N . ALA A 1 189 ? 14.633 -16.859 -13.75 1 98.06 189 ALA A N 1
ATOM 1480 C CA . ALA A 1 189 ? 13.375 -17.562 -14.016 1 98.06 189 ALA A CA 1
ATOM 1481 C C . ALA A 1 189 ? 12.203 -16.594 -14.047 1 98.06 189 ALA A C 1
ATOM 1483 O O . ALA A 1 189 ? 11.602 -16.297 -13.008 1 98.06 189 ALA A O 1
ATOM 1484 N N . VAL A 1 190 ? 11.844 -16.172 -15.227 1 98.31 190 VAL A N 1
ATOM 1485 C CA . VAL A 1 190 ? 10.742 -15.219 -15.336 1 98.31 190 VAL A CA 1
ATOM 1486 C C . VAL A 1 190 ? 9.43 -15.969 -15.555 1 98.31 190 VAL A C 1
ATOM 1488 O O . VAL A 1 190 ? 9.297 -16.719 -16.531 1 98.31 190 VAL A O 1
ATOM 1491 N N . PHE A 1 191 ? 8.562 -15.797 -14.656 1 98.12 191 PHE A N 1
ATOM 1492 C CA . PHE A 1 191 ? 7.219 -16.359 -14.719 1 98.12 191 PHE A CA 1
ATOM 1493 C C . PHE A 1 191 ? 6.227 -15.344 -15.273 1 98.12 191 PHE A C 1
ATOM 1495 O O . PHE A 1 191 ? 6.273 -14.164 -14.914 1 98.12 191 PHE A O 1
ATOM 1502 N N . ILE A 1 192 ? 5.375 -15.773 -16.172 1 96.5 192 ILE A N 1
ATOM 1503 C CA . ILE A 1 192 ? 4.43 -14.898 -16.859 1 96.5 192 ILE A CA 1
ATOM 1504 C C . ILE A 1 192 ? 3 -15.344 -16.547 1 96.5 192 ILE A C 1
ATOM 1506 O O . ILE A 1 192 ? 2.787 -16.406 -15.961 1 96.5 192 ILE A O 1
ATOM 1510 N N . PRO A 1 193 ? 1.973 -14.57 -16.922 1 95.69 193 PRO A N 1
ATOM 1511 C CA . PRO A 1 193 ? 0.585 -14.977 -16.688 1 95.69 193 PRO A CA 1
ATOM 1512 C C . PRO A 1 193 ? 0.238 -16.312 -17.359 1 95.69 193 PRO A C 1
ATOM 1514 O O . PRO A 1 193 ? 0.66 -16.562 -18.484 1 95.69 193 PRO A O 1
ATOM 1517 N N . GLY A 1 194 ? -0.559 -17.016 -16.672 1 96.62 194 GLY A N 1
ATOM 1518 C CA . GLY A 1 194 ? -0.833 -18.391 -17.078 1 96.62 194 GLY A CA 1
ATOM 1519 C C . GLY A 1 194 ? -1.56 -18.484 -18.406 1 96.62 194 GLY A C 1
ATOM 1520 O O . GLY A 1 194 ? -1.379 -19.453 -19.156 1 96.62 194 GLY A O 1
ATOM 1521 N N . HIS A 1 195 ? -2.4 -17.531 -18.734 1 97.38 195 HIS A N 1
ATOM 1522 C CA . HIS A 1 195 ? -3.176 -17.625 -19.969 1 97.38 195 HIS A CA 1
ATOM 1523 C C . HIS A 1 195 ? -2.311 -17.312 -21.188 1 97.38 195 HIS A C 1
ATOM 1525 O O . HIS A 1 195 ? -2.752 -17.5 -22.328 1 97.38 195 HIS A O 1
ATOM 1531 N N . PHE A 1 196 ? -1.036 -16.969 -20.938 1 97.44 196 PHE A N 1
ATOM 1532 C CA . PHE A 1 196 ? -0.064 -16.766 -22 1 97.44 196 PHE A CA 1
ATOM 1533 C C . PHE A 1 196 ? 1.087 -17.75 -21.875 1 97.44 196 PHE A C 1
ATOM 1535 O O . PHE A 1 196 ? 2.176 -17.516 -22.406 1 97.44 196 PHE A O 1
ATOM 1542 N N . MET A 1 197 ? 0.886 -18.812 -21.172 1 97.31 197 MET A N 1
ATOM 1543 C CA . MET A 1 197 ? 1.958 -19.734 -20.797 1 97.31 197 MET A CA 1
ATOM 1544 C C . MET A 1 197 ? 2.695 -20.25 -22.016 1 97.31 197 MET A C 1
ATOM 1546 O O . MET A 1 197 ? 3.926 -20.266 -22.047 1 97.31 197 MET A O 1
ATOM 1550 N N . ALA A 1 198 ? 1.975 -20.719 -23.125 1 97.88 198 ALA A N 1
ATOM 1551 C CA . ALA A 1 198 ? 2.609 -21.344 -24.266 1 97.88 198 ALA A CA 1
ATOM 1552 C C . ALA A 1 198 ? 3.498 -20.359 -25.031 1 97.88 198 ALA A C 1
ATOM 1554 O O . ALA A 1 198 ? 4.707 -20.578 -25.156 1 97.88 198 ALA A O 1
ATOM 1555 N N . SER A 1 199 ? 2.949 -19.234 -25.469 1 97.88 199 SER A N 1
ATOM 1556 C CA . SER A 1 199 ? 3.727 -18.234 -26.203 1 97.88 199 SER A CA 1
ATOM 1557 C C . SER A 1 199 ? 4.812 -17.625 -25.312 1 97.88 199 SER A C 1
ATOM 1559 O O . SER A 1 199 ? 5.922 -17.359 -25.781 1 97.88 199 SER A O 1
ATOM 1561 N N . GLY A 1 200 ? 4.496 -17.406 -24.016 1 97.75 200 GLY A N 1
ATOM 1562 C CA . GLY A 1 200 ? 5.457 -16.812 -23.094 1 97.75 200 GLY A CA 1
ATOM 1563 C C . GLY A 1 200 ? 6.668 -17.703 -22.844 1 97.75 200 GLY A C 1
ATOM 1564 O O . GLY A 1 200 ? 7.801 -17.219 -22.844 1 97.75 200 GLY A O 1
ATOM 1565 N N . CYS A 1 201 ? 6.406 -18.938 -22.672 1 97.56 201 CYS A N 1
ATOM 1566 C CA . CYS A 1 201 ? 7.512 -19.859 -22.406 1 97.56 201 CYS A CA 1
ATOM 1567 C C . CYS A 1 201 ? 8.328 -20.109 -23.656 1 97.56 201 CYS A C 1
ATOM 1569 O O . CYS A 1 201 ? 9.547 -20.281 -23.594 1 97.56 201 CYS A O 1
ATOM 1571 N N . LEU A 1 202 ? 7.68 -20.203 -24.828 1 97.06 202 LEU A N 1
ATOM 1572 C CA . LEU A 1 202 ? 8.422 -20.281 -26.078 1 97.06 202 LEU A CA 1
ATOM 1573 C C . LEU A 1 202 ? 9.266 -19.031 -26.281 1 97.06 202 LEU A C 1
ATOM 1575 O O . LEU A 1 202 ? 10.297 -19.062 -26.953 1 97.06 202 LEU A O 1
ATOM 1579 N N . GLY A 1 203 ? 8.836 -17.906 -25.688 1 96.88 203 GLY A N 1
ATOM 1580 C CA . GLY A 1 203 ? 9.539 -16.625 -25.797 1 96.88 203 GLY A CA 1
ATOM 1581 C C . GLY A 1 203 ? 10.648 -16.469 -24.766 1 96.88 203 GLY A C 1
ATOM 1582 O O . GLY A 1 203 ? 11.406 -15.508 -24.812 1 96.88 203 GLY A O 1
ATOM 1583 N N . GLY A 1 204 ? 10.727 -17.328 -23.828 1 96.88 204 GLY A N 1
ATOM 1584 C CA . GLY A 1 204 ? 11.836 -17.266 -22.875 1 96.88 204 GLY A CA 1
ATOM 1585 C C . GLY A 1 204 ? 11.391 -17.375 -21.438 1 96.88 204 GLY A C 1
ATOM 1586 O O . GLY A 1 204 ? 12.227 -17.484 -20.531 1 96.88 204 GLY A O 1
ATOM 1587 N N . GLY A 1 205 ? 10.094 -17.297 -21.172 1 97.44 205 GLY A N 1
ATOM 1588 C CA . GLY A 1 205 ? 9.586 -17.531 -19.828 1 97.44 205 GLY A CA 1
ATOM 1589 C C . GLY A 1 205 ? 9.844 -18.938 -19.328 1 97.44 205 GLY A C 1
ATOM 1590 O O . GLY A 1 205 ? 10.102 -19.844 -20.109 1 97.44 205 GLY A O 1
ATOM 1591 N N . ARG A 1 206 ? 9.758 -19.094 -18 1 97.38 206 ARG A N 1
ATOM 1592 C CA . ARG A 1 206 ? 10.109 -20.391 -17.422 1 97.38 206 ARG A CA 1
ATOM 1593 C C . ARG A 1 206 ? 8.898 -21.062 -16.781 1 97.38 206 ARG A C 1
ATOM 1595 O O . ARG A 1 206 ? 9.023 -22.109 -16.141 1 97.38 206 ARG A O 1
ATOM 1602 N N . GLY A 1 207 ? 7.797 -20.531 -16.906 1 97.44 207 GLY A N 1
ATOM 1603 C CA . GLY A 1 207 ? 6.57 -21.062 -16.328 1 97.44 207 GLY A CA 1
ATOM 1604 C C . GLY A 1 207 ? 5.566 -19.984 -15.961 1 97.44 207 GLY A C 1
ATOM 1605 O O . GLY A 1 207 ? 5.613 -18.875 -16.484 1 97.44 207 GLY A O 1
ATOM 1606 N N . SER A 1 208 ? 4.598 -20.375 -15.133 1 96.94 208 SER A N 1
ATOM 1607 C CA . SER A 1 208 ? 3.578 -19.422 -14.734 1 96.94 208 SER A CA 1
ATOM 1608 C C . SER A 1 208 ? 3.076 -19.688 -13.32 1 96.94 208 SER A C 1
ATOM 1610 O O . SER A 1 208 ? 2.982 -20.844 -12.906 1 96.94 208 SER A O 1
ATOM 1612 N N . TYR A 1 209 ? 2.971 -18.578 -12.555 1 95.62 209 TYR A N 1
ATOM 1613 C CA . TYR A 1 209 ? 2.016 -18.594 -11.453 1 95.62 209 TYR A CA 1
ATOM 1614 C C . TYR A 1 209 ? 0.586 -18.484 -11.977 1 95.62 209 TYR A C 1
ATOM 1616 O O . TYR A 1 209 ? 0.051 -17.375 -12.094 1 95.62 209 TYR A O 1
ATOM 1624 N N . SER A 1 210 ? -0 -19.5 -12.258 1 90.81 210 SER A N 1
ATOM 1625 C CA . SER A 1 210 ? -0.993 -19.641 -13.32 1 90.81 210 SER A CA 1
ATOM 1626 C C . SER A 1 210 ? -2.393 -19.312 -12.812 1 90.81 210 SER A C 1
ATOM 1628 O O . SER A 1 210 ? -2.912 -20 -11.93 1 90.81 210 SER A O 1
ATOM 1630 N N . ASN A 1 211 ? -2.959 -18.297 -13.469 1 95.56 211 ASN A N 1
ATOM 1631 C CA . ASN A 1 211 ? -4.383 -18.062 -13.273 1 95.56 211 ASN A CA 1
ATOM 1632 C C . ASN A 1 211 ? -5.227 -19.188 -13.867 1 95.56 211 ASN A C 1
ATOM 1634 O O . ASN A 1 211 ? -6.332 -19.453 -13.398 1 95.56 211 ASN A O 1
ATOM 1638 N N . VAL A 1 212 ? -4.734 -19.891 -14.898 1 97.81 212 VAL A N 1
ATOM 1639 C CA . VAL A 1 212 ? -5.422 -21.047 -15.484 1 97.81 212 VAL A CA 1
ATOM 1640 C C . VAL A 1 212 ? -5.461 -22.188 -14.469 1 97.81 212 VAL A C 1
ATOM 1642 O O . VAL A 1 212 ? -6.434 -22.953 -14.422 1 97.81 212 VAL A O 1
ATOM 1645 N N . ALA A 1 213 ? -4.387 -22.312 -13.711 1 97.94 213 ALA A N 1
ATOM 1646 C CA . ALA A 1 213 ? -4.348 -23.344 -12.68 1 97.94 213 ALA A CA 1
ATOM 1647 C C . ALA A 1 213 ? -5.387 -23.062 -11.594 1 97.94 213 ALA A C 1
ATOM 1649 O O . ALA A 1 213 ? -5.797 -23.984 -10.875 1 97.94 213 ALA A O 1
ATOM 1650 N N . CYS A 1 214 ? -5.805 -21.812 -11.414 1 97.94 214 CYS A N 1
ATOM 1651 C CA . CYS A 1 214 ? -6.914 -21.531 -10.516 1 97.94 214 CYS A CA 1
ATOM 1652 C C . CYS A 1 214 ? -8.195 -22.219 -10.992 1 97.94 214 CYS A C 1
ATOM 1654 O O . CYS A 1 214 ? -8.977 -22.719 -10.18 1 97.94 214 CYS A O 1
ATOM 1656 N N . LEU A 1 215 ? -8.344 -22.25 -12.297 1 98.38 215 LEU A N 1
ATOM 1657 C CA . LEU A 1 215 ? -9.516 -22.859 -12.906 1 98.38 215 LEU A CA 1
ATOM 1658 C C . LEU A 1 215 ? -9.383 -24.391 -12.914 1 98.38 215 LEU A C 1
ATOM 1660 O O . LEU A 1 215 ? -10.344 -25.094 -12.625 1 98.38 215 LEU A O 1
ATOM 1664 N N . SER A 1 216 ? -8.234 -24.859 -13.242 1 98.44 216 SER A N 1
ATOM 1665 C CA . SER A 1 216 ? -7.969 -26.297 -13.359 1 98.44 216 SER A CA 1
ATOM 1666 C C . SER A 1 216 ? -6.48 -26.594 -13.211 1 98.44 216 SER A C 1
ATOM 1668 O O . SER A 1 216 ? -5.742 -26.578 -14.195 1 98.44 216 SER A O 1
ATOM 1670 N N . PRO A 1 217 ? -6.082 -26.922 -11.984 1 98.25 217 PRO A N 1
ATOM 1671 C CA . PRO A 1 217 ? -4.652 -27.203 -11.805 1 98.25 217 PRO A CA 1
ATOM 1672 C C . PRO A 1 217 ? -4.164 -28.359 -12.672 1 98.25 217 PRO A C 1
ATOM 1674 O O . PRO A 1 217 ? -3.131 -28.25 -13.336 1 98.25 217 PRO A O 1
ATOM 1677 N N . ALA A 1 218 ? -4.875 -29.453 -12.742 1 98.06 218 ALA A N 1
ATOM 1678 C CA . ALA A 1 218 ? -4.477 -30.609 -13.547 1 98.06 218 ALA A CA 1
ATOM 1679 C C . ALA A 1 218 ? -4.445 -30.25 -15.031 1 98.06 218 ALA A C 1
ATOM 1681 O O . ALA A 1 218 ? -3.555 -30.688 -15.766 1 98.06 218 ALA A O 1
ATOM 1682 N N . GLY A 1 219 ? -5.453 -29.547 -15.438 1 98.25 219 GLY A N 1
ATOM 1683 C CA . GLY A 1 219 ? -5.5 -29.109 -16.828 1 98.25 219 GLY A CA 1
ATOM 1684 C C . GLY A 1 219 ? -4.324 -28.234 -17.219 1 98.25 219 GLY A C 1
ATOM 1685 O O . GLY A 1 219 ? -3.764 -28.375 -18.297 1 98.25 219 GLY A O 1
ATOM 1686 N N . ALA A 1 220 ? -3.98 -27.281 -16.344 1 98.25 220 ALA A N 1
ATOM 1687 C CA . ALA A 1 220 ? -2.838 -26.406 -16.594 1 98.25 220 ALA A CA 1
ATOM 1688 C C . ALA A 1 220 ? -1.546 -27.219 -16.703 1 98.25 220 ALA A C 1
ATOM 1690 O O . ALA A 1 220 ? -0.696 -26.906 -17.547 1 98.25 220 ALA A O 1
ATOM 1691 N N . VAL A 1 221 ? -1.413 -28.188 -15.891 1 98 221 VAL A N 1
ATOM 1692 C CA . VAL A 1 221 ? -0.226 -29.031 -15.914 1 98 221 VAL A CA 1
ATOM 1693 C C . VAL A 1 221 ? -0.176 -29.812 -17.219 1 98 221 VAL A C 1
ATOM 1695 O O . VAL A 1 221 ? 0.881 -29.922 -17.844 1 98 221 VAL A O 1
ATOM 1698 N N . ARG A 1 222 ? -1.296 -30.391 -17.641 1 97.69 222 ARG A N 1
ATOM 1699 C CA . ARG A 1 222 ? -1.331 -31.094 -18.922 1 97.69 222 ARG A CA 1
ATOM 1700 C C . ARG A 1 222 ? -0.939 -30.156 -20.062 1 97.69 222 ARG A C 1
ATOM 1702 O O . ARG A 1 222 ? -0.211 -30.562 -20.984 1 97.69 222 ARG A O 1
ATOM 1709 N N . TRP A 1 223 ? -1.484 -28.938 -19.984 1 98.06 223 TRP A N 1
ATOM 1710 C CA . TRP A 1 223 ? -1.141 -27.953 -21 1 98.06 223 TRP A CA 1
ATOM 1711 C C . TRP A 1 223 ? 0.355 -27.656 -20.984 1 98.06 223 TRP A C 1
ATOM 1713 O O . TRP A 1 223 ? 0.976 -27.516 -22.031 1 98.06 223 TRP A O 1
ATOM 1723 N N . TRP A 1 224 ? 0.933 -27.562 -19.828 1 97.62 224 TRP A N 1
ATOM 1724 C CA . TRP A 1 224 ? 2.371 -27.375 -19.656 1 97.62 224 TRP A CA 1
ATOM 1725 C C . TRP A 1 224 ? 3.15 -28.5 -20.344 1 97.62 224 TRP A C 1
ATOM 1727 O O . TRP A 1 224 ? 4.105 -28.234 -21.078 1 97.62 224 TRP A O 1
ATOM 1737 N N . HIS A 1 225 ? 2.785 -29.703 -20.172 1 97.44 225 HIS A N 1
ATOM 1738 C CA . HIS A 1 225 ? 3.457 -30.844 -20.797 1 97.44 225 HIS A CA 1
ATOM 1739 C C . HIS A 1 225 ? 3.273 -30.828 -22.312 1 97.44 225 HIS A C 1
ATOM 1741 O O . HIS A 1 225 ? 4.188 -31.188 -23.047 1 97.44 225 HIS A O 1
ATOM 1747 N N . GLN A 1 226 ? 2.105 -30.438 -22.734 1 97.69 226 GLN A N 1
ATOM 1748 C CA . GLN A 1 226 ? 1.827 -30.344 -24.172 1 97.69 226 GLN A CA 1
ATOM 1749 C C . GLN A 1 226 ? 2.816 -29.422 -24.859 1 97.69 226 GLN A C 1
ATOM 1751 O O . GLN A 1 226 ? 3.199 -29.656 -26.016 1 97.69 226 GLN A O 1
ATOM 1756 N N . LEU A 1 227 ? 3.154 -28.312 -24.156 1 97.69 227 LEU A N 1
ATOM 1757 C CA . LEU A 1 227 ? 4.062 -27.328 -24.734 1 97.69 227 LEU A CA 1
ATOM 1758 C C . LEU A 1 227 ? 5.352 -28 -25.203 1 97.69 227 LEU A C 1
ATOM 1760 O O . LEU A 1 227 ? 5.898 -27.625 -26.25 1 97.69 227 LEU A O 1
ATOM 1764 N N . ARG A 1 228 ? 5.891 -28.969 -24.547 1 95.31 228 ARG A N 1
ATOM 1765 C CA . ARG A 1 228 ? 7.105 -29.688 -24.906 1 95.31 228 ARG A CA 1
ATOM 1766 C C . ARG A 1 228 ? 6.824 -30.703 -26.016 1 95.31 228 ARG A C 1
ATOM 1768 O O . ARG A 1 228 ? 7.617 -30.844 -26.938 1 95.31 228 ARG A O 1
ATOM 1775 N N . GLU A 1 229 ? 5.715 -31.344 -25.938 1 97.56 229 GLU A N 1
ATOM 1776 C CA . GLU A 1 229 ? 5.395 -32.469 -26.828 1 97.56 229 GLU A CA 1
ATOM 1777 C C . GLU A 1 229 ? 4.828 -31.969 -28.156 1 97.56 229 GLU A C 1
ATOM 1779 O O . GLU A 1 229 ? 5.047 -32.594 -29.188 1 97.56 229 GLU A O 1
ATOM 1784 N N . ASP A 1 230 ? 4.055 -30.969 -28.078 1 98.25 230 ASP A N 1
ATOM 1785 C CA . ASP A 1 230 ? 3.35 -30.438 -29.234 1 98.25 230 ASP A CA 1
ATOM 1786 C C . ASP A 1 230 ? 3.184 -28.922 -29.109 1 98.25 230 ASP A C 1
ATOM 1788 O O . ASP A 1 230 ? 2.078 -28.422 -28.875 1 98.25 230 ASP A O 1
ATOM 1792 N N . PRO A 1 231 ? 4.238 -28.172 -29.453 1 98 231 PRO A N 1
ATOM 1793 C CA . PRO A 1 231 ? 4.211 -26.719 -29.281 1 98 231 PRO A CA 1
ATOM 1794 C C . PRO A 1 231 ? 3.117 -26.047 -30.109 1 98 231 PRO A C 1
ATOM 1796 O O . PRO A 1 231 ? 2.496 -25.094 -29.672 1 98 231 PRO A O 1
ATOM 1799 N N . ALA A 1 232 ? 2.898 -26.531 -31.297 1 98.38 232 ALA A N 1
ATOM 1800 C CA . ALA A 1 232 ? 1.87 -25.938 -32.156 1 98.38 232 ALA A CA 1
ATOM 1801 C C . ALA A 1 232 ? 0.483 -26.109 -31.531 1 98.38 232 ALA A C 1
ATOM 1803 O O . ALA A 1 232 ? -0.328 -25.188 -31.547 1 98.38 232 ALA A O 1
ATOM 1804 N N . GLY A 1 233 ? 0.208 -27.312 -31.016 1 98.38 233 GLY A N 1
ATOM 1805 C CA . GLY A 1 233 ? -1.056 -27.562 -30.344 1 98.38 233 GLY A CA 1
ATOM 1806 C C . GLY A 1 233 ? -1.247 -26.734 -29.094 1 98.38 233 GLY A C 1
ATOM 1807 O O . GLY A 1 233 ? -2.354 -26.266 -28.828 1 98.38 233 GLY A O 1
ATOM 1808 N N . ALA A 1 234 ? -0.174 -26.578 -28.391 1 98.5 234 ALA A N 1
ATOM 1809 C CA . ALA A 1 234 ? -0.224 -25.766 -27.172 1 98.5 234 ALA A CA 1
ATOM 1810 C C . ALA A 1 234 ? -0.558 -24.312 -27.5 1 98.5 234 ALA A C 1
ATOM 1812 O O . ALA A 1 234 ? -1.301 -23.656 -26.75 1 98.5 234 ALA A O 1
ATOM 1813 N N . LEU A 1 235 ? 0.008 -23.797 -28.594 1 98.62 235 LEU A N 1
ATOM 1814 C CA . LEU A 1 235 ? -0.27 -22.422 -29.016 1 98.62 235 LEU A CA 1
ATOM 1815 C C . LEU A 1 235 ? -1.722 -22.281 -29.469 1 98.62 235 LEU A C 1
ATOM 1817 O O . LEU A 1 235 ? -2.357 -21.266 -29.188 1 98.62 235 LEU A O 1
ATOM 1821 N N . ALA A 1 236 ? -2.182 -23.297 -30.156 1 98.62 236 ALA A N 1
ATOM 1822 C CA . ALA A 1 236 ? -3.584 -23.281 -30.578 1 98.62 236 ALA A CA 1
ATOM 1823 C C . ALA A 1 236 ? -4.512 -23.266 -29.359 1 98.62 236 ALA A C 1
ATOM 1825 O O . ALA A 1 236 ? -5.527 -22.562 -29.359 1 98.62 236 ALA A O 1
ATOM 1826 N N . PHE A 1 237 ? -4.168 -24.047 -28.375 1 98.44 237 PHE A N 1
ATOM 1827 C CA . PHE A 1 237 ? -4.945 -24.078 -27.141 1 98.44 237 PHE A CA 1
ATOM 1828 C C . PHE A 1 237 ? -4.891 -22.719 -26.453 1 98.44 237 PHE A C 1
ATOM 1830 O O . PHE A 1 237 ? -5.891 -22.25 -25.891 1 98.44 237 PHE A O 1
ATOM 1837 N N . GLU A 1 238 ? -3.775 -22.062 -26.469 1 98.56 238 GLU A N 1
ATOM 1838 C CA . GLU A 1 238 ? -3.639 -20.734 -25.875 1 98.56 238 GLU A CA 1
ATOM 1839 C C . GLU A 1 238 ? -4.645 -19.75 -26.469 1 98.56 238 GLU A C 1
ATOM 1841 O O . GLU A 1 238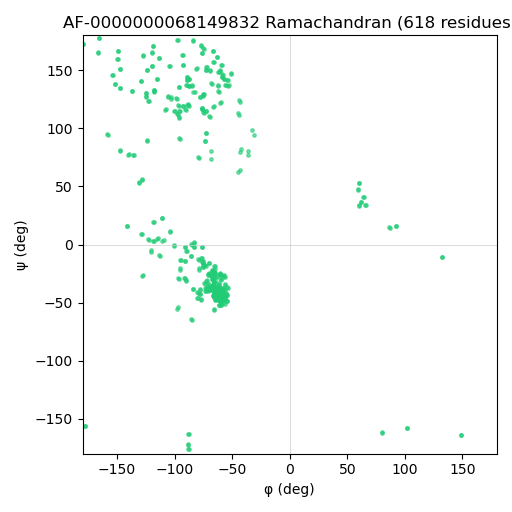 ? -5.234 -18.953 -25.75 1 98.56 238 GLU A O 1
ATOM 1846 N N . ALA A 1 239 ? -4.73 -19.828 -27.766 1 98.69 239 ALA A N 1
ATOM 1847 C CA . ALA A 1 239 ? -5.672 -18.938 -28.422 1 98.69 239 ALA A CA 1
ATOM 1848 C C . ALA A 1 239 ? -7.078 -19.109 -27.875 1 98.69 239 ALA A C 1
ATOM 1850 O O . ALA A 1 239 ? -7.805 -18.125 -27.688 1 98.69 239 ALA A O 1
ATOM 1851 N N . ARG A 1 240 ? -7.457 -20.328 -27.594 1 98.69 240 ARG A N 1
ATOM 1852 C CA . ARG A 1 240 ? -8.773 -20.609 -27.031 1 98.69 240 ARG A CA 1
ATOM 1853 C C . ARG A 1 240 ? -8.859 -20.125 -25.594 1 98.69 240 ARG A C 1
ATOM 1855 O O . ARG A 1 240 ? -9.883 -19.594 -25.172 1 98.69 240 ARG A O 1
ATOM 1862 N N . VAL A 1 241 ? -7.805 -20.312 -24.828 1 98.75 241 VAL A N 1
ATOM 1863 C CA . VAL A 1 241 ? -7.754 -19.859 -23.438 1 98.75 241 VAL A CA 1
ATOM 1864 C C . VAL A 1 241 ? -7.898 -18.344 -23.391 1 98.75 241 VAL A C 1
ATOM 1866 O O . VAL A 1 241 ? -8.688 -17.812 -22.594 1 98.75 241 VAL A O 1
ATOM 1869 N N . VAL A 1 242 ? -7.141 -17.641 -24.219 1 98.44 242 VAL A N 1
ATOM 1870 C CA . VAL A 1 242 ? -7.184 -16.188 -24.281 1 98.44 242 VAL A CA 1
ATOM 1871 C C . VAL A 1 242 ? -8.586 -15.727 -24.672 1 98.44 242 VAL A C 1
ATOM 1873 O O . VAL A 1 242 ? -9.102 -14.758 -24.109 1 98.44 242 VAL A O 1
ATOM 1876 N N . GLY A 1 243 ? -9.141 -16.422 -25.672 1 98.5 243 GLY A N 1
ATOM 1877 C CA . GLY A 1 243 ? -10.516 -16.125 -26.031 1 98.5 243 GLY A CA 1
ATOM 1878 C C . GLY A 1 243 ? -11.484 -16.25 -24.875 1 98.5 243 GLY A C 1
ATOM 1879 O O . GLY A 1 243 ? -12.32 -15.383 -24.656 1 98.5 243 GLY A O 1
ATOM 1880 N N . PHE A 1 244 ? -11.391 -17.328 -24.125 1 98.56 244 PHE A N 1
ATOM 1881 C CA . PHE A 1 244 ? -12.219 -17.578 -22.938 1 98.56 244 PHE A CA 1
ATOM 1882 C C . PHE A 1 244 ? -12.031 -16.469 -21.906 1 98.56 244 PHE A C 1
ATOM 1884 O O . PHE A 1 244 ? -13.016 -15.961 -21.359 1 98.56 244 PHE A O 1
ATOM 1891 N N . MET A 1 245 ? -10.797 -16.094 -21.625 1 98.06 245 MET A N 1
ATOM 1892 C CA . MET A 1 245 ? -10.508 -15.039 -20.656 1 98.06 245 MET A CA 1
ATOM 1893 C C . MET A 1 245 ? -11.164 -13.727 -21.078 1 98.06 245 MET A C 1
ATOM 1895 O O . MET A 1 245 ? -11.797 -13.055 -20.25 1 98.06 245 MET A O 1
ATOM 1899 N N . ASN A 1 246 ? -10.977 -13.359 -22.328 1 97.94 246 ASN A N 1
ATOM 1900 C CA . ASN A 1 246 ? -11.484 -12.094 -22.859 1 97.94 246 ASN A CA 1
ATOM 1901 C C . ASN A 1 246 ? -13.008 -12.055 -22.844 1 97.94 246 ASN A C 1
ATOM 1903 O O . ASN A 1 246 ? -13.602 -10.992 -22.656 1 97.94 246 ASN A O 1
ATOM 1907 N N . GLU A 1 247 ? -13.609 -13.18 -23.016 1 98 247 GLU A N 1
ATOM 1908 C CA . GLU A 1 247 ? -15.055 -13.234 -23.188 1 98 247 GLU A CA 1
ATOM 1909 C C . GLU A 1 247 ? -15.766 -13.391 -21.844 1 98 247 GLU A C 1
ATOM 1911 O O . GLU A 1 247 ? -16.859 -12.852 -21.641 1 98 247 GLU A O 1
ATOM 1916 N N . HIS A 1 248 ? -15.102 -14.062 -20.906 1 97.62 248 HIS A N 1
ATOM 1917 C CA . HIS A 1 248 ? -15.906 -14.5 -19.766 1 97.62 248 HIS A CA 1
ATOM 1918 C C . HIS A 1 248 ? -15.281 -14.07 -18.453 1 97.62 248 HIS A C 1
ATOM 1920 O O . HIS A 1 248 ? -15.977 -13.891 -17.453 1 97.62 248 HIS A O 1
ATOM 1926 N N . VAL A 1 249 ? -13.977 -13.883 -18.359 1 97.75 249 VAL A N 1
ATOM 1927 C CA . VAL A 1 249 ? -13.328 -13.602 -17.078 1 97.75 249 VAL A CA 1
ATOM 1928 C C . VAL A 1 249 ? -13.125 -12.102 -16.922 1 97.75 249 VAL A C 1
ATOM 1930 O O . VAL A 1 249 ? -13.617 -11.5 -15.977 1 97.75 249 VAL A O 1
ATOM 1933 N N . LEU A 1 250 ? -12.477 -11.453 -17.906 1 96.31 250 LEU A N 1
ATOM 1934 C CA . LEU A 1 250 ? -12.062 -10.055 -17.812 1 96.31 250 LEU A CA 1
ATOM 1935 C C . LEU A 1 250 ? -13.273 -9.133 -17.719 1 96.31 250 LEU A C 1
ATOM 1937 O O . LEU A 1 250 ? -13.25 -8.141 -17 1 96.31 250 LEU A O 1
ATOM 1941 N N . PRO A 1 251 ? -14.375 -9.469 -18.438 1 96.44 251 PRO A N 1
ATOM 1942 C CA . PRO A 1 251 ? -15.547 -8.594 -18.344 1 96.44 251 PRO A CA 1
ATOM 1943 C C . PRO A 1 251 ? -16.141 -8.578 -16.938 1 96.44 251 PRO A C 1
ATOM 1945 O O . PRO A 1 251 ? -16.844 -7.629 -16.562 1 96.44 251 PRO A O 1
ATOM 1948 N N . LEU A 1 252 ? -15.93 -9.633 -16.125 1 95.19 252 LEU A N 1
ATOM 1949 C CA . LEU A 1 252 ? -16.422 -9.656 -14.75 1 95.19 252 LEU A CA 1
ATOM 1950 C C . LEU A 1 252 ? -15.789 -8.531 -13.938 1 95.19 252 LEU A C 1
ATOM 1952 O O . LEU A 1 252 ? -16.422 -7.973 -13.039 1 95.19 252 LEU A O 1
ATOM 1956 N N . ALA A 1 253 ? -14.523 -8.242 -14.195 1 94.56 253 ALA A N 1
ATOM 1957 C CA . ALA A 1 253 ? -13.812 -7.176 -13.5 1 94.56 253 ALA A CA 1
ATOM 1958 C C . ALA A 1 253 ? -14.508 -5.832 -13.703 1 94.56 253 ALA A C 1
ATOM 1960 O O . ALA A 1 253 ? -14.672 -5.059 -12.758 1 94.56 253 ALA A O 1
ATOM 1961 N N . VAL A 1 254 ? -14.914 -5.613 -14.93 1 93.12 254 VAL A N 1
ATOM 1962 C CA . VAL A 1 254 ? -15.523 -4.336 -15.289 1 93.12 254 VAL A CA 1
ATOM 1963 C C . VAL A 1 254 ? -16.969 -4.289 -14.797 1 93.12 254 VAL A C 1
ATOM 1965 O O . VAL A 1 254 ? -17.375 -3.318 -14.148 1 93.12 254 VAL A O 1
ATOM 1968 N N . ARG A 1 255 ? -17.688 -5.344 -15.062 1 94.38 255 ARG A N 1
ATOM 1969 C CA . ARG A 1 255 ? -19.109 -5.383 -14.789 1 94.38 255 ARG A CA 1
ATOM 1970 C C . ARG A 1 255 ? -19.375 -5.355 -13.289 1 94.38 255 ARG A C 1
ATOM 1972 O O . ARG A 1 255 ? -20.344 -4.738 -12.836 1 94.38 255 ARG A O 1
ATOM 1979 N N . HIS A 1 256 ? -18.516 -5.992 -12.539 1 94.31 256 HIS A N 1
ATOM 1980 C CA . HIS A 1 256 ? -18.812 -6.156 -11.117 1 94.31 256 HIS A CA 1
ATOM 1981 C C . HIS A 1 256 ? -17.75 -5.473 -10.266 1 94.31 256 HIS A C 1
ATOM 1983 O O . HIS A 1 256 ? -17.781 -5.551 -9.031 1 94.31 256 HIS A O 1
ATOM 1989 N N . GLY A 1 257 ? -16.766 -4.793 -10.883 1 93.94 257 GLY A N 1
ATOM 1990 C CA . GLY A 1 257 ? -15.711 -4.129 -10.133 1 93.94 257 GLY A CA 1
ATOM 1991 C C . GLY A 1 257 ? -14.836 -5.098 -9.359 1 93.94 257 GLY A C 1
ATOM 1992 O O . GLY A 1 257 ? -14.5 -4.844 -8.203 1 93.94 257 GLY A O 1
ATOM 1993 N N . LEU A 1 258 ? -14.523 -6.188 -9.961 1 95.81 258 LEU A N 1
ATOM 1994 C CA . LEU A 1 258 ? -13.82 -7.258 -9.25 1 95.81 258 LEU A CA 1
ATOM 1995 C C . LEU A 1 258 ? -12.312 -7.078 -9.359 1 95.81 258 LEU A C 1
ATOM 1997 O O . LEU A 1 258 ? -11.797 -6.672 -10.406 1 95.81 258 LEU A O 1
ATOM 2001 N N . SER A 1 259 ? -11.656 -7.379 -8.258 1 96.25 259 SER A N 1
ATOM 2002 C CA . SER A 1 259 ? -10.195 -7.41 -8.211 1 96.25 259 SER A CA 1
ATOM 2003 C C . SER A 1 259 ? -9.648 -8.68 -8.867 1 96.25 259 SER A C 1
ATOM 2005 O O . SER A 1 259 ? -10.414 -9.586 -9.203 1 96.25 259 SER A O 1
ATOM 2007 N N . ASN A 1 260 ? -8.328 -8.727 -9.047 1 95.75 260 ASN A N 1
ATOM 2008 C CA . ASN A 1 260 ? -7.68 -9.93 -9.562 1 95.75 260 ASN A CA 1
ATOM 2009 C C . ASN A 1 260 ? -7.895 -11.125 -8.633 1 95.75 260 ASN A C 1
ATOM 2011 O O . ASN A 1 260 ? -8.094 -12.242 -9.102 1 95.75 260 ASN A O 1
ATOM 2015 N N . ALA A 1 261 ? -7.809 -10.852 -7.336 1 97.31 261 ALA A N 1
ATOM 2016 C CA . ALA A 1 261 ? -8.055 -11.922 -6.371 1 97.31 261 ALA A CA 1
ATOM 2017 C C . ALA A 1 261 ? -9.461 -12.5 -6.543 1 97.31 261 ALA A C 1
ATOM 2019 O O . ALA A 1 261 ? -9.6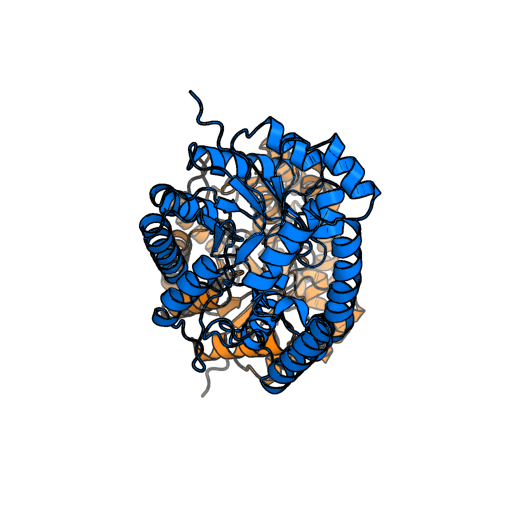48 -13.711 -6.457 1 97.31 261 ALA A O 1
ATOM 2020 N N . ALA A 1 262 ? -10.391 -11.609 -6.805 1 97.88 262 ALA A N 1
ATOM 2021 C CA . ALA A 1 262 ? -11.773 -12.047 -7.008 1 97.88 262 ALA A CA 1
ATOM 2022 C C . ALA A 1 262 ? -11.898 -12.906 -8.258 1 97.88 262 ALA A C 1
ATOM 2024 O O . ALA A 1 262 ? -12.617 -13.914 -8.258 1 97.88 262 ALA A O 1
ATOM 2025 N N . LEU A 1 263 ? -11.266 -12.523 -9.266 1 98 263 LEU A N 1
ATOM 2026 C CA . LEU A 1 263 ? -11.32 -13.273 -10.508 1 98 263 LEU A CA 1
ATOM 2027 C C . LEU A 1 263 ? -10.672 -14.648 -10.344 1 98 263 LEU A C 1
ATOM 2029 O O . LEU A 1 263 ? -11.211 -15.648 -10.828 1 98 263 LEU A O 1
ATOM 2033 N N . ASP A 1 264 ? -9.531 -14.703 -9.695 1 97.56 264 ASP A N 1
ATOM 2034 C CA . ASP A 1 264 ? -8.859 -15.969 -9.445 1 97.56 264 ASP A CA 1
ATOM 2035 C C . ASP A 1 264 ? -9.742 -16.922 -8.633 1 97.56 264 ASP A C 1
ATOM 2037 O O . ASP A 1 264 ? -9.859 -18.094 -8.961 1 97.56 264 ASP A O 1
ATOM 2041 N N . LYS A 1 265 ? -10.359 -16.391 -7.656 1 97.75 265 LYS A N 1
ATOM 2042 C CA . LYS A 1 265 ? -11.211 -17.219 -6.805 1 97.75 265 LYS A CA 1
ATOM 2043 C C . LYS A 1 265 ? -12.477 -17.641 -7.539 1 97.75 265 LYS A C 1
ATOM 2045 O O . LYS A 1 265 ? -13 -18.734 -7.312 1 97.75 265 LYS A O 1
ATOM 2050 N N . ALA A 1 266 ? -12.984 -16.734 -8.344 1 98.31 266 ALA A N 1
ATOM 2051 C CA . ALA A 1 266 ? -14.125 -17.109 -9.18 1 98.31 266 ALA A CA 1
ATOM 2052 C C . ALA A 1 266 ? -13.773 -18.281 -10.094 1 98.31 266 ALA A C 1
ATOM 2054 O O . ALA A 1 266 ? -14.57 -19.203 -10.25 1 98.31 266 ALA A O 1
ATOM 2055 N N . MET A 1 267 ? -12.648 -18.203 -10.68 1 98.38 267 MET A N 1
ATOM 2056 C CA . MET A 1 267 ? -12.195 -19.281 -11.547 1 98.38 267 MET A CA 1
ATOM 2057 C C . MET A 1 267 ? -12.008 -20.562 -10.758 1 98.38 267 MET A C 1
ATOM 2059 O O . MET A 1 267 ? -12.391 -21.641 -11.227 1 98.38 267 MET A O 1
ATOM 2063 N N . ALA A 1 268 ? -11.445 -20.453 -9.609 1 98.06 268 ALA A N 1
ATOM 2064 C CA . ALA A 1 268 ? -11.266 -21.641 -8.781 1 98.06 268 ALA A CA 1
ATOM 2065 C C . ALA A 1 268 ? -12.617 -22.25 -8.422 1 98.06 268 ALA A C 1
ATOM 2067 O O . ALA A 1 268 ? -12.789 -23.469 -8.508 1 98.06 268 ALA A O 1
ATOM 2068 N N . ALA A 1 269 ? -13.516 -21.422 -7.988 1 97.88 269 ALA A N 1
ATOM 2069 C CA . ALA A 1 269 ? -14.859 -21.891 -7.648 1 97.88 269 ALA A CA 1
ATOM 2070 C C . ALA A 1 269 ? -15.539 -22.547 -8.852 1 97.88 269 ALA A C 1
ATOM 2072 O O . ALA A 1 269 ? -16.219 -23.562 -8.711 1 97.88 269 ALA A O 1
ATOM 2073 N N . ALA A 1 270 ? -15.352 -21.969 -9.953 1 98.38 270 ALA A N 1
ATOM 2074 C CA . ALA A 1 270 ? -15.938 -22.484 -11.188 1 98.38 270 ALA A CA 1
ATOM 2075 C C . ALA A 1 270 ? -15.32 -23.828 -11.57 1 98.38 270 ALA A C 1
ATOM 2077 O O . ALA A 1 270 ? -15.992 -24.672 -12.164 1 98.38 270 ALA A O 1
ATOM 2078 N N . GLY A 1 271 ? -14.07 -23.969 -11.297 1 98.06 271 GLY A N 1
ATOM 2079 C CA . GLY A 1 271 ? -13.352 -25.172 -11.664 1 98.06 271 GLY A CA 1
ATOM 2080 C C . GLY A 1 271 ? -13.75 -26.391 -10.836 1 98.06 271 GLY A C 1
ATOM 2081 O O . GLY A 1 271 ? -13.633 -27.516 -1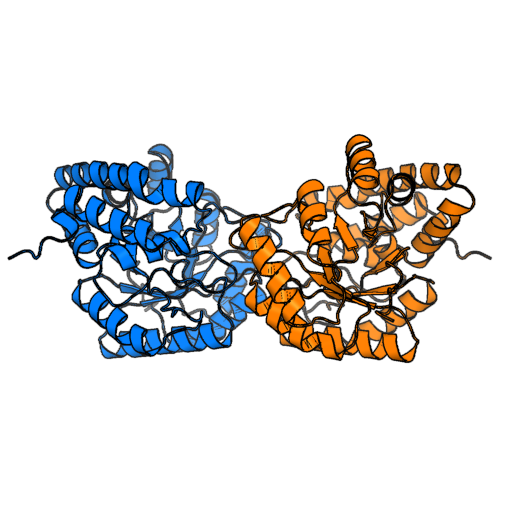1.297 1 98.06 271 GLY A O 1
ATOM 2082 N N . ARG A 1 272 ? -14.086 -26.234 -9.617 1 96.88 272 ARG A N 1
ATOM 2083 C CA . ARG A 1 272 ? -14.633 -27.234 -8.703 1 96.88 272 ARG A CA 1
ATOM 2084 C C . ARG A 1 272 ? -13.609 -28.328 -8.422 1 96.88 272 ARG A C 1
ATOM 2086 O O . ARG A 1 272 ? -13.969 -29.5 -8.297 1 96.88 272 ARG A O 1
ATOM 2093 N N . TRP A 1 273 ? -12.398 -27.984 -8.391 1 96.12 273 TRP A N 1
ATOM 2094 C CA . TRP A 1 273 ? -11.367 -28.984 -8.133 1 96.12 273 TRP A CA 1
ATOM 2095 C C . TRP A 1 273 ? -11.07 -29.094 -6.641 1 96.12 273 TRP A C 1
ATOM 2097 O O . TRP A 1 273 ? -10.414 -30.047 -6.199 1 96.12 273 TRP A O 1
ATOM 2107 N N . CYS A 1 274 ? -11.484 -28.203 -5.855 1 94.5 274 CYS A N 1
ATOM 2108 C CA . CYS A 1 274 ? -11.445 -28.203 -4.398 1 94.5 274 CYS A CA 1
ATOM 2109 C C . CYS A 1 274 ? -12.609 -27.422 -3.816 1 94.5 274 CYS A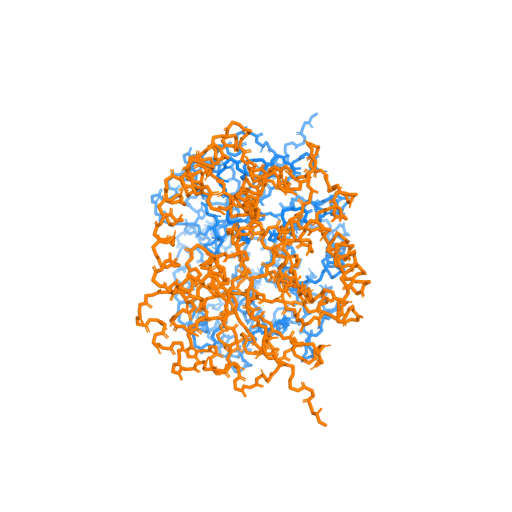 C 1
ATOM 2111 O O . CYS A 1 274 ? -13.328 -26.734 -4.547 1 94.5 274 CYS A O 1
ATOM 2113 N N . PRO A 1 275 ? -12.867 -27.547 -2.541 1 92.62 275 PRO A N 1
ATOM 2114 C CA . PRO A 1 275 ? -13.969 -26.812 -1.934 1 92.62 275 PRO A CA 1
ATOM 2115 C C . PRO A 1 275 ? -13.609 -25.359 -1.636 1 92.62 275 PRO A C 1
ATOM 2117 O O . PRO A 1 275 ? -13.344 -25 -0.482 1 92.62 275 PRO A O 1
ATOM 2120 N N . ILE A 1 276 ? -13.562 -24.562 -2.613 1 95.19 276 ILE A N 1
ATOM 2121 C CA . ILE A 1 276 ? -13.242 -23.141 -2.484 1 95.19 276 ILE A CA 1
ATOM 2122 C C . ILE A 1 276 ? -14.359 -22.297 -3.105 1 95.19 276 ILE A C 1
ATOM 2124 O O . ILE A 1 276 ? -14.906 -22.656 -4.152 1 95.19 276 ILE A O 1
ATOM 2128 N N . GLY A 1 277 ? -14.828 -21.328 -2.365 1 95.62 277 GLY A N 1
ATOM 2129 C CA . GLY A 1 277 ? -15.812 -20.391 -2.881 1 95.62 277 GLY A CA 1
ATOM 2130 C C . GLY A 1 277 ? -15.188 -19.094 -3.375 1 95.62 277 GLY A C 1
ATOM 2131 O O . GLY A 1 277 ? -13.969 -18.922 -3.312 1 95.62 277 GLY A O 1
ATOM 2132 N N . PRO A 1 278 ? -15.984 -18.219 -3.928 1 97.62 278 PRO A N 1
ATOM 2133 C CA . PRO A 1 278 ? -15.492 -16.953 -4.5 1 97.62 278 PRO A CA 1
ATOM 2134 C C . PRO A 1 278 ? -15.32 -15.859 -3.451 1 97.62 278 PRO A C 1
ATOM 2136 O O . PRO A 1 278 ? -14.914 -14.742 -3.783 1 97.62 278 PRO A O 1
ATOM 2139 N N . GLU A 1 279 ? -15.562 -16.125 -2.184 1 97.94 279 GLU A N 1
ATOM 2140 C CA . GLU A 1 279 ? -15.625 -15.094 -1.145 1 97.94 279 GLU A CA 1
ATOM 2141 C C . GLU A 1 279 ? -14.258 -14.469 -0.893 1 97.94 279 GLU A C 1
ATOM 2143 O O . GLU A 1 279 ? -13.242 -15.172 -0.868 1 97.94 279 GLU A O 1
ATOM 2148 N N . LEU A 1 280 ? -14.242 -13.156 -0.724 1 98.25 280 LEU A N 1
ATOM 2149 C CA . LEU A 1 280 ? -13.031 -12.422 -0.409 1 98.25 280 LEU A CA 1
ATOM 2150 C C . LEU A 1 280 ? -13.102 -11.828 0.995 1 98.25 280 LEU A C 1
ATOM 2152 O O . LEU A 1 280 ? -14.188 -11.672 1.556 1 98.25 280 LEU A O 1
ATOM 2156 N N . LEU A 1 281 ? -11.969 -11.508 1.494 1 98.5 281 LEU A N 1
ATOM 2157 C CA . LEU A 1 281 ? -11.891 -10.75 2.738 1 98.5 281 LEU A CA 1
ATOM 2158 C C . LEU A 1 281 ? -12.383 -9.32 2.533 1 98.5 281 LEU A C 1
ATOM 2160 O O . LEU A 1 281 ? -12.195 -8.742 1.459 1 98.5 281 LEU A O 1
ATOM 2164 N N . TRP A 1 282 ? -12.93 -8.742 3.58 1 98 282 TRP A N 1
ATOM 2165 C CA . TRP A 1 282 ? -13.344 -7.348 3.633 1 98 282 TRP A CA 1
ATOM 2166 C C . TRP A 1 282 ? -12.18 -6.422 3.295 1 98 282 TRP A C 1
ATOM 2168 O O . TRP A 1 282 ? -11.047 -6.652 3.729 1 98 282 TRP A O 1
ATOM 2178 N N . PRO A 1 283 ? -12.484 -5.379 2.471 1 98 283 PRO A N 1
ATOM 2179 C CA . PRO A 1 283 ? -13.766 -4.832 2.012 1 98 283 PRO A CA 1
ATOM 2180 C C . PRO A 1 283 ? -14.086 -5.215 0.569 1 98 283 PRO A C 1
ATOM 2182 O O . PRO A 1 283 ? -15.031 -4.684 -0.017 1 98 283 PRO A O 1
ATOM 2185 N N . TYR A 1 284 ? -13.383 -6.121 -0.038 1 98 284 TYR A N 1
ATOM 2186 C CA . TYR A 1 284 ? -13.453 -6.375 -1.473 1 98 284 TYR A CA 1
ATOM 2187 C C . TYR A 1 284 ? -14.648 -7.258 -1.812 1 98 284 TYR A C 1
ATOM 2189 O O . TYR A 1 284 ? -15.047 -8.102 -1.01 1 98 284 TYR A O 1
ATOM 2197 N N . ARG A 1 285 ? -15.117 -7.062 -2.994 1 96.44 285 ARG A N 1
ATOM 2198 C CA . ARG A 1 285 ? -16.312 -7.754 -3.465 1 96.44 285 ARG A CA 1
ATOM 2199 C C . ARG A 1 285 ? -15.961 -9.109 -4.078 1 96.44 285 ARG A C 1
ATOM 2201 O O . ARG A 1 285 ? -14.953 -9.227 -4.781 1 96.44 285 ARG A O 1
ATOM 2208 N N . SER A 1 286 ? -16.812 -10.062 -3.842 1 97.19 286 SER A N 1
ATOM 2209 C CA . SER A 1 286 ? -16.703 -11.391 -4.445 1 97.19 286 SER A CA 1
ATOM 2210 C C . SER A 1 286 ? -17.5 -11.477 -5.738 1 97.19 286 SER A C 1
ATOM 2212 O O . SER A 1 286 ? -18.453 -10.719 -5.938 1 97.19 286 SER A O 1
ATOM 2214 N N . ALA A 1 287 ? -17.031 -12.406 -6.594 1 97.88 287 ALA A N 1
ATOM 2215 C CA . ALA A 1 287 ? -17.859 -12.68 -7.766 1 97.88 287 ALA A CA 1
ATOM 2216 C C . ALA A 1 287 ? -19.219 -13.234 -7.363 1 97.88 287 ALA A C 1
ATOM 2218 O O . ALA A 1 287 ? -19.328 -14.062 -6.457 1 97.88 287 ALA A O 1
ATOM 2219 N N . PRO A 1 288 ? -20.281 -12.734 -8.008 1 97.25 288 PRO A N 1
ATOM 2220 C CA . PRO A 1 288 ? -21.594 -13.312 -7.719 1 97.25 288 PRO A CA 1
ATOM 2221 C C . PRO A 1 288 ? -21.688 -14.797 -8.078 1 97.25 288 PRO A C 1
ATOM 2223 O O . PRO A 1 288 ? -21.062 -15.234 -9.047 1 97.25 288 PRO A O 1
ATOM 2226 N N . GLY A 1 289 ? -22.5 -15.492 -7.316 1 97.38 289 GLY A N 1
ATOM 2227 C CA . GLY A 1 289 ? -22.672 -16.922 -7.551 1 97.38 289 GLY A CA 1
ATOM 2228 C C . GLY A 1 289 ? -23.078 -17.25 -8.977 1 97.38 289 GLY A C 1
ATOM 2229 O O . GLY A 1 289 ? -22.578 -18.203 -9.562 1 97.38 289 GLY A O 1
ATOM 2230 N N . GLU A 1 290 ? -23.969 -16.516 -9.492 1 97.69 290 GLU A N 1
ATOM 2231 C CA . GLU A 1 290 ? -24.438 -16.734 -10.859 1 97.69 290 GLU A CA 1
ATOM 2232 C C . GLU A 1 290 ? -23.297 -16.594 -11.859 1 97.69 290 GLU A C 1
ATOM 2234 O O . GLU A 1 290 ? -23.219 -17.359 -12.828 1 97.69 290 GLU A O 1
ATOM 2239 N N . ALA A 1 291 ? -22.438 -15.602 -11.641 1 97.81 291 ALA A N 1
ATOM 2240 C CA . ALA A 1 291 ? -21.281 -15.406 -12.523 1 97.81 291 ALA A CA 1
ATOM 2241 C C . ALA A 1 291 ? -20.344 -16.609 -12.461 1 97.81 291 ALA A C 1
ATOM 2243 O O . ALA A 1 291 ? -19.766 -17 -13.477 1 97.81 291 ALA A O 1
ATOM 2244 N N . VAL A 1 292 ? -20.203 -17.172 -11.305 1 98.25 292 VAL A N 1
ATOM 2245 C CA . VAL A 1 292 ? -19.328 -18.328 -11.117 1 98.25 292 VAL A CA 1
ATOM 2246 C C . VAL A 1 292 ? -19.875 -19.531 -11.891 1 98.25 292 VAL A C 1
ATOM 2248 O O . VAL A 1 292 ? -19.125 -20.25 -12.555 1 98.25 292 VAL A O 1
ATOM 2251 N N . ILE A 1 293 ? -21.156 -19.75 -11.82 1 98.25 293 ILE A N 1
ATOM 2252 C CA . ILE A 1 293 ? -21.812 -20.844 -12.516 1 98.25 293 ILE A CA 1
ATOM 2253 C C . ILE A 1 293 ? -21.641 -20.672 -14.023 1 98.25 293 ILE A C 1
ATOM 2255 O O . ILE A 1 293 ? -21.266 -21.625 -14.727 1 98.25 293 ILE A O 1
ATOM 2259 N N . GLU A 1 294 ? -21.891 -19.5 -14.469 1 98.06 294 GLU A N 1
ATOM 2260 C CA . GLU A 1 294 ? -21.75 -19.188 -15.891 1 98.06 294 GLU A CA 1
ATOM 2261 C C . GLU A 1 294 ? -20.312 -19.391 -16.359 1 98.06 294 GLU A C 1
ATOM 2263 O O . GLU A 1 294 ? -20.078 -19.922 -17.438 1 98.06 294 GLU A O 1
ATOM 2268 N N . LEU A 1 295 ? -19.438 -18.969 -15.555 1 98.38 295 LEU A N 1
ATOM 2269 C CA . LEU A 1 295 ? -18.016 -19.125 -15.859 1 98.38 295 LEU A CA 1
ATOM 2270 C C . LEU A 1 295 ? -17.641 -20.594 -15.992 1 98.38 295 LEU A C 1
ATOM 2272 O O . LEU A 1 295 ? -16.922 -20.969 -16.922 1 98.38 295 LEU A O 1
ATOM 2276 N N . GLY A 1 296 ? -18.062 -21.406 -15.086 1 98.38 296 GLY A N 1
ATOM 2277 C CA . GLY A 1 296 ? -17.812 -22.828 -15.141 1 98.38 296 GLY A CA 1
ATOM 2278 C C . GLY A 1 296 ? -18.391 -23.5 -16.375 1 98.38 296 GLY A C 1
ATOM 2279 O O . GLY A 1 296 ? -17.719 -24.312 -17.016 1 98.38 296 GLY A O 1
ATOM 2280 N N . THR A 1 297 ? -19.578 -23.125 -16.719 1 98.44 297 THR A N 1
ATOM 2281 C CA . THR A 1 297 ? -20.234 -23.672 -17.906 1 98.44 297 THR A CA 1
ATOM 2282 C C . THR A 1 297 ? -19.469 -23.297 -19.172 1 98.44 297 THR A C 1
ATOM 2284 O O . THR A 1 297 ? -19.219 -24.156 -20.031 1 98.44 297 THR A O 1
ATOM 2287 N N . ALA A 1 298 ? -19.109 -22.062 -19.219 1 98.69 298 ALA A N 1
ATOM 2288 C CA . ALA A 1 298 ? -18.359 -21.578 -20.375 1 98.69 298 ALA A CA 1
ATOM 2289 C C . ALA A 1 298 ? -17.016 -22.281 -20.484 1 98.69 298 ALA A C 1
ATOM 2291 O O . ALA A 1 298 ? -16.578 -22.641 -21.594 1 98.69 298 ALA A O 1
ATOM 2292 N N . ALA A 1 299 ? -16.359 -22.469 -19.375 1 98.62 299 ALA A N 1
ATOM 2293 C CA . ALA A 1 299 ? -15.055 -23.125 -19.359 1 98.62 299 ALA A CA 1
ATOM 2294 C C . ALA A 1 299 ? -15.148 -24.562 -19.875 1 98.62 299 ALA A C 1
ATOM 2296 O O . ALA A 1 299 ? -14.328 -25 -20.688 1 98.62 299 ALA A O 1
ATOM 2297 N N . ARG A 1 300 ? -16.141 -25.297 -19.422 1 98.12 300 ARG A N 1
ATOM 2298 C CA . ARG A 1 300 ? -16.297 -26.703 -19.828 1 98.12 300 ARG A CA 1
ATOM 2299 C C . ARG A 1 300 ? -16.688 -26.812 -21.297 1 98.12 300 ARG A C 1
ATOM 2301 O O . ARG A 1 300 ? -16.344 -27.781 -21.953 1 98.12 300 ARG A O 1
ATOM 2308 N N . ARG A 1 301 ? -17.312 -25.797 -21.781 1 98.06 301 ARG A N 1
ATOM 2309 C CA . ARG A 1 301 ? -17.703 -25.781 -23.188 1 98.06 301 ARG A CA 1
ATOM 2310 C C . ARG A 1 301 ? -16.531 -25.406 -24.078 1 98.06 301 ARG A C 1
ATOM 2312 O O . ARG A 1 301 ? -16.297 -26.047 -25.109 1 98.06 301 ARG A O 1
ATOM 2319 N N . GLN A 1 302 ? -15.82 -24.406 -23.703 1 98.19 302 GLN A N 1
ATOM 2320 C CA . GLN A 1 302 ? -14.82 -23.812 -24.594 1 98.19 302 GLN A CA 1
ATOM 2321 C C . GLN A 1 302 ? -13.453 -24.453 -24.391 1 98.19 302 GLN A C 1
ATOM 2323 O O . GLN A 1 302 ? -12.617 -24.453 -25.297 1 98.19 302 GLN A O 1
ATOM 2328 N N . LEU A 1 303 ? -13.219 -24.922 -23.203 1 98.38 303 LEU A N 1
ATOM 2329 C CA . LEU A 1 303 ? -11.914 -25.484 -22.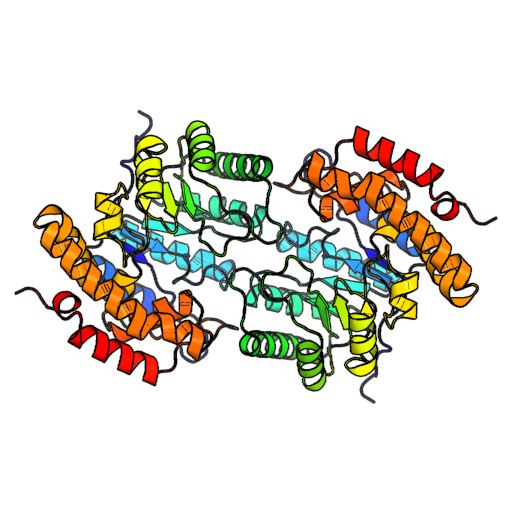859 1 98.38 303 LEU A CA 1
ATOM 2330 C C . LEU A 1 303 ? -12.062 -26.875 -22.234 1 98.38 303 LEU A C 1
ATOM 2332 O O . LEU A 1 303 ? -11.539 -27.125 -21.156 1 98.38 303 LEU A O 1
ATOM 2336 N N . PRO A 1 304 ? -12.711 -27.781 -22.906 1 97.44 304 PRO A N 1
ATOM 2337 C CA . PRO A 1 304 ? -12.969 -29.094 -22.312 1 97.44 304 PRO A CA 1
ATOM 2338 C C . PRO A 1 304 ? -11.688 -29.828 -21.938 1 97.44 304 PRO A C 1
ATOM 2340 O O . PRO A 1 304 ? -11.688 -30.641 -21 1 97.44 304 PRO A O 1
ATOM 2343 N N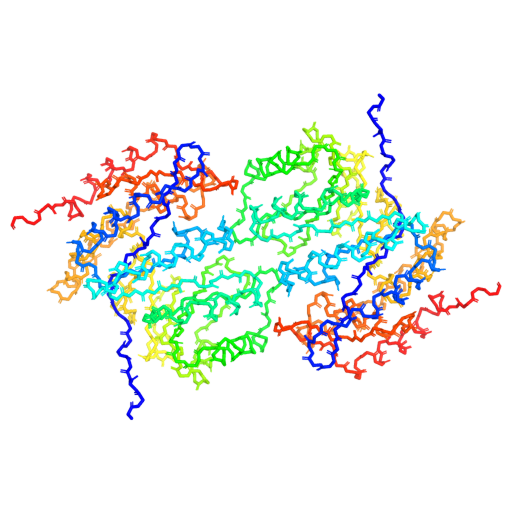 . GLU A 1 305 ? -10.562 -29.547 -22.594 1 95.44 305 GLU A N 1
ATOM 2344 C CA . GLU A 1 305 ? -9.281 -30.203 -22.328 1 95.44 305 GLU A CA 1
ATOM 2345 C C . GLU A 1 305 ? -8.836 -29.969 -20.891 1 95.44 305 GLU A C 1
ATOM 2347 O O . GLU A 1 305 ? -8.062 -30.766 -20.344 1 95.44 305 GLU A O 1
ATOM 2352 N N . LEU A 1 306 ? -9.312 -28.891 -20.281 1 97.06 306 LEU A N 1
ATOM 2353 C CA . LEU A 1 306 ? -8.891 -28.547 -18.922 1 97.06 306 LEU A CA 1
ATOM 2354 C C . LEU A 1 306 ? -9.57 -29.469 -17.906 1 97.06 306 LEU A C 1
ATOM 2356 O O . LEU A 1 306 ? -9.133 -29.547 -16.766 1 97.06 306 LEU A O 1
ATOM 2360 N N . PHE A 1 307 ? -10.602 -30.109 -18.297 1 95.94 307 PHE A N 1
ATOM 2361 C CA . PHE A 1 307 ? -11.414 -30.844 -17.344 1 95.94 307 PHE A CA 1
ATOM 2362 C C . PHE A 1 307 ? -11.469 -32.312 -17.688 1 95.94 307 PHE A C 1
ATOM 2364 O O . PHE A 1 307 ? -12.125 -33.094 -17 1 95.94 307 PHE A O 1
ATOM 2371 N N . SER A 1 308 ? -10.898 -32.594 -18.828 1 84.25 308 SER A N 1
ATOM 2372 C CA . SER A 1 308 ? -10.891 -33.969 -19.266 1 84.25 308 SER A CA 1
ATOM 2373 C C . SER A 1 308 ? -10.055 -34.844 -18.344 1 84.25 308 SER A C 1
ATOM 2375 O O . SER A 1 308 ? -9.039 -34.406 -17.812 1 84.25 308 SER A O 1
ATOM 2377 N N . THR A 1 309 ? -10.688 -35.875 -17.703 1 66.81 309 THR A N 1
ATOM 2378 C CA . THR A 1 309 ? -9.969 -36.875 -16.906 1 66.81 309 THR A CA 1
ATOM 2379 C C . THR A 1 309 ? -9.109 -37.75 -17.797 1 66.81 309 THR A C 1
ATOM 2381 O O . THR A 1 309 ? -9.602 -38.312 -18.766 1 66.81 309 THR A O 1
ATOM 2384 N N . SER A 1 310 ? -7.988 -37.375 -18.375 1 47.78 310 SER A N 1
ATOM 2385 C CA . SER A 1 310 ? -7.23 -38.312 -19.203 1 47.78 310 SER A CA 1
ATOM 2386 C C . SER A 1 310 ? -7.363 -39.75 -18.672 1 47.78 310 SER A C 1
ATOM 2388 O O . SER A 1 310 ? -7.129 -40 -17.484 1 47.78 310 SER A O 1
ATOM 2390 N N . GLN A 1 311 ? -8.281 -40.594 -19.266 1 37.44 311 GLN A N 1
ATOM 2391 C CA . GLN A 1 311 ? -8.102 -42.031 -19.297 1 37.44 311 GLN A CA 1
ATOM 2392 C C . GLN A 1 311 ? -6.73 -42.406 -19.859 1 37.44 311 GLN A C 1
ATOM 2394 O O . GLN A 1 311 ? -6.254 -41.781 -20.797 1 37.44 311 GLN A O 1
ATOM 2399 N N . MET B 1 1 ? -27.953 14.883 22.906 1 26.38 1 MET B N 1
ATOM 2400 C CA . MET B 1 1 ? -27.406 16.031 22.188 1 26.38 1 MET B CA 1
ATOM 2401 C C . MET B 1 1 ? -26.156 15.648 21.406 1 26.38 1 MET B C 1
ATOM 2403 O O . MET B 1 1 ? -25.156 15.258 22 1 26.38 1 MET B O 1
ATOM 2407 N N . SER B 1 2 ? -26.188 14.922 20.344 1 36.84 2 SER B N 1
ATOM 2408 C CA . SER B 1 2 ? -25.125 14.297 19.562 1 36.84 2 SER B CA 1
ATOM 2409 C C . SER B 1 2 ? -23.953 15.25 19.391 1 36.84 2 SER B C 1
ATOM 2411 O O . SER B 1 2 ? -24.109 16.375 18.906 1 36.84 2 SER B O 1
ATOM 2413 N N . LEU B 1 3 ? -23.078 15.367 20.312 1 40.69 3 LEU B N 1
ATOM 2414 C CA . LEU B 1 3 ? -22.078 16.422 20.438 1 40.69 3 LEU B CA 1
ATOM 2415 C C . LEU B 1 3 ? -21.562 16.844 19.062 1 40.69 3 LEU B C 1
ATOM 2417 O O . LEU B 1 3 ? -20.922 16.047 18.359 1 40.69 3 LEU B O 1
ATOM 2421 N N . GLN B 1 4 ? -22.234 17.656 18.312 1 47 4 GLN B N 1
ATOM 2422 C CA . GLN B 1 4 ? -21.859 18.328 17.062 1 47 4 GLN B CA 1
ATOM 2423 C C . GLN B 1 4 ? -20.438 18.891 17.141 1 47 4 GLN B C 1
ATOM 2425 O O . GLN B 1 4 ? -20.219 19.969 17.688 1 47 4 GLN B O 1
ATOM 2430 N N . ALA B 1 5 ? -19.438 18.062 17.281 1 54.66 5 ALA B N 1
ATOM 2431 C CA . ALA B 1 5 ? -18.031 18.469 17.312 1 54.66 5 ALA B CA 1
ATOM 2432 C C . ALA B 1 5 ? -17.734 19.5 16.219 1 54.66 5 ALA B C 1
ATOM 2434 O O . ALA B 1 5 ? -18.219 19.375 15.094 1 54.66 5 ALA B O 1
ATOM 2435 N N . ARG B 1 6 ? -17.453 20.703 16.547 1 69.25 6 ARG B N 1
ATOM 2436 C CA . ARG B 1 6 ? -17 21.734 15.617 1 69.25 6 ARG B CA 1
ATOM 2437 C C . ARG B 1 6 ? -15.961 21.172 14.656 1 69.25 6 ARG B C 1
ATOM 2439 O O . ARG B 1 6 ? -15.031 20.484 15.078 1 69.25 6 ARG B O 1
ATOM 2446 N N . PRO B 1 7 ? -16.25 21.281 13.312 1 86.88 7 PRO B N 1
ATOM 2447 C CA . PRO B 1 7 ? -15.25 20.812 12.359 1 86.88 7 PRO B CA 1
ATOM 2448 C C . PRO B 1 7 ? -13.875 21.422 12.594 1 86.88 7 PRO B C 1
ATOM 2450 O O . PRO B 1 7 ? -13.773 22.578 13.008 1 86.88 7 PRO B O 1
ATOM 2453 N N . PRO B 1 8 ? -12.914 20.672 12.508 1 95.25 8 PRO B N 1
ATOM 2454 C CA . PRO B 1 8 ? -11.555 21.203 12.688 1 95.25 8 PRO B CA 1
ATOM 2455 C C . PRO B 1 8 ? -11.219 22.297 11.688 1 95.25 8 PRO B C 1
ATOM 2457 O O . PRO B 1 8 ? -11.703 22.281 10.555 1 95.25 8 PRO B O 1
ATOM 2460 N N . GLU B 1 9 ? -10.398 23.281 12.125 1 97.06 9 GLU B N 1
ATOM 2461 C CA . GLU B 1 9 ? -9.93 24.375 11.273 1 97.06 9 GLU B CA 1
ATOM 2462 C C . GLU B 1 9 ? -8.555 24.859 11.711 1 97.06 9 GLU B C 1
ATOM 2464 O O . GLU B 1 9 ? -8.117 24.594 12.828 1 97.06 9 GLU B O 1
ATOM 2469 N N . GLY B 1 10 ? -7.879 25.531 10.789 1 97.88 10 GLY B N 1
ATOM 2470 C CA . GLY B 1 10 ? -6.637 26.219 11.133 1 97.88 10 GLY B CA 1
ATOM 2471 C C . GLY B 1 10 ? -5.398 25.453 10.695 1 97.88 10 GLY B C 1
ATOM 2472 O O . GLY B 1 10 ? -5.438 24.688 9.727 1 97.88 10 GLY B O 1
ATOM 2473 N N . ILE B 1 11 ? -4.297 25.766 11.344 1 98.25 11 ILE B N 1
ATOM 2474 C CA . ILE B 1 11 ? -3.004 25.156 11.047 1 98.25 11 ILE B CA 1
ATOM 2475 C C . ILE B 1 11 ? -2.744 23.984 12 1 98.25 11 ILE B C 1
ATOM 2477 O O . ILE B 1 11 ? -2.619 24.188 13.211 1 98.25 11 ILE B O 1
ATOM 2481 N N . TRP B 1 12 ? -2.686 22.859 11.445 1 97.94 12 TRP B N 1
ATOM 2482 C CA . TRP B 1 12 ? -2.354 21.672 12.227 1 97.94 12 TRP B CA 1
ATOM 2483 C C . TRP B 1 12 ? -0.908 21.25 11.984 1 97.94 12 TRP B C 1
ATOM 2485 O O . TRP B 1 12 ? -0.474 21.125 10.836 1 97.94 12 TRP B O 1
ATOM 2495 N N . GLY B 1 13 ? -0.193 21.109 13.047 1 97.81 13 GLY B N 1
ATOM 2496 C CA . GLY B 1 13 ? 1.204 20.719 12.945 1 97.81 13 GLY B CA 1
ATOM 2497 C C . GLY B 1 13 ? 1.396 19.219 12.82 1 97.81 13 GLY B C 1
ATOM 2498 O O . GLY B 1 13 ? 0.802 18.453 13.578 1 97.81 13 GLY B O 1
ATOM 2499 N N . ALA B 1 14 ? 2.186 18.797 11.867 1 97.62 14 ALA B N 1
ATOM 2500 C CA . ALA B 1 14 ? 2.533 17.391 11.711 1 97.62 14 ALA B CA 1
ATOM 2501 C C . ALA B 1 14 ? 3.543 16.953 12.773 1 97.62 14 ALA B C 1
ATOM 2503 O O . ALA B 1 14 ? 4.543 17.641 13 1 97.62 14 ALA B O 1
ATOM 2504 N N . VAL B 1 15 ? 3.24 15.883 13.422 1 98.19 15 VAL B N 1
ATOM 2505 C CA . VAL B 1 15 ? 4.27 15.25 14.234 1 98.19 15 VAL B CA 1
ATOM 2506 C C . VAL B 1 15 ? 5.262 14.516 13.328 1 98.19 15 VAL B C 1
ATOM 2508 O O . VAL B 1 15 ? 4.887 13.586 12.609 1 98.19 15 VAL B O 1
ATOM 2511 N N . LEU B 1 16 ? 6.461 14.992 13.312 1 97.75 16 LEU B N 1
ATOM 2512 C CA . LEU B 1 16 ? 7.531 14.398 12.523 1 97.75 16 LEU B CA 1
ATOM 2513 C C . LEU B 1 16 ? 8.195 13.25 13.273 1 97.75 16 LEU B C 1
ATOM 2515 O O . LEU B 1 16 ? 8.438 13.352 14.484 1 97.75 16 LEU B O 1
ATOM 2519 N N . LEU B 1 17 ? 8.445 12.188 12.602 1 98.12 17 LEU B N 1
ATOM 2520 C CA . LEU B 1 17 ? 9.078 11.055 13.273 1 98.12 17 LEU B CA 1
ATOM 2521 C C . LEU B 1 17 ? 10.562 11.312 13.477 1 98.12 17 LEU B C 1
ATOM 2523 O O . LEU B 1 17 ? 11.32 11.422 12.508 1 98.12 17 LEU B O 1
ATOM 2527 N N . PRO B 1 18 ? 10.992 11.375 14.695 1 97.31 18 PRO B N 1
ATOM 2528 C CA . PRO B 1 18 ? 12.43 11.531 14.914 1 97.31 18 PRO B CA 1
ATOM 2529 C C . PRO B 1 18 ? 13.219 10.258 14.602 1 97.31 18 PRO B C 1
ATOM 2531 O O . PRO B 1 18 ? 12.969 9.211 15.211 1 97.31 18 PRO B O 1
ATOM 2534 N N . VAL B 1 19 ? 14.039 10.328 13.625 1 97.81 19 VAL B N 1
ATOM 2535 C CA . VAL B 1 19 ? 14.891 9.203 13.258 1 97.81 19 VAL B CA 1
ATOM 2536 C C . VAL B 1 19 ? 16.359 9.602 13.406 1 97.81 19 VAL B C 1
ATOM 2538 O O . VAL B 1 19 ? 16.766 10.672 12.938 1 97.81 19 VAL B O 1
ATOM 2541 N N . ASP B 1 20 ? 17.141 8.773 14.062 1 95.31 20 ASP B N 1
ATOM 2542 C CA . ASP B 1 20 ? 18.547 9.125 14.266 1 95.31 20 ASP B CA 1
ATOM 2543 C C . ASP B 1 20 ? 19.406 8.656 13.094 1 95.31 20 ASP B C 1
ATOM 2545 O O . ASP B 1 20 ? 18.891 8.141 12.102 1 95.31 20 ASP B O 1
ATOM 2549 N N . ARG B 1 21 ? 20.766 8.867 13.234 1 91.5 21 ARG B N 1
ATOM 2550 C CA . ARG B 1 21 ? 21.672 8.578 12.133 1 91.5 21 ARG B CA 1
ATOM 2551 C C . ARG B 1 21 ? 21.797 7.082 11.898 1 91.5 21 ARG B C 1
ATOM 2553 O O . ARG B 1 21 ? 22.266 6.648 10.844 1 91.5 21 ARG B O 1
ATOM 2560 N N . ARG B 1 22 ? 21.375 6.285 12.875 1 93.44 22 ARG B N 1
ATOM 2561 C CA . ARG B 1 22 ? 21.438 4.832 12.734 1 93.44 22 ARG B CA 1
ATOM 2562 C C . ARG B 1 22 ? 20.141 4.281 12.133 1 93.44 22 ARG B C 1
ATOM 2564 O O . ARG B 1 22 ? 20.031 3.084 11.867 1 93.44 22 ARG B O 1
ATOM 2571 N N . GLY B 1 23 ? 19.188 5.152 11.883 1 94.69 23 GLY B N 1
ATOM 2572 C CA . GLY B 1 23 ? 17.922 4.73 11.281 1 94.69 23 GLY B CA 1
ATOM 2573 C C . GLY B 1 23 ? 16.906 4.254 12.297 1 94.69 23 GLY B C 1
ATOM 2574 O O . GLY B 1 23 ? 15.938 3.584 11.938 1 94.69 23 GLY B O 1
ATOM 2575 N N . GLU B 1 24 ? 17.188 4.59 13.531 1 95.69 24 GLU B N 1
ATOM 2576 C CA . GLU B 1 24 ? 16.281 4.188 14.594 1 95.69 24 GLU B CA 1
ATOM 2577 C C . GLU B 1 24 ? 15.445 5.367 15.086 1 95.69 24 GLU B C 1
ATOM 2579 O O . GLU B 1 24 ? 15.891 6.516 15.023 1 95.69 24 GLU B O 1
ATOM 2584 N N . ILE B 1 25 ? 14.281 5.09 15.617 1 97.25 25 ILE B N 1
ATOM 2585 C CA . ILE B 1 25 ? 13.406 6.141 16.109 1 97.25 25 ILE B CA 1
ATOM 2586 C C . ILE B 1 25 ? 13.938 6.668 17.438 1 97.25 25 ILE B C 1
ATOM 2588 O O . ILE B 1 25 ? 14.219 5.895 18.359 1 97.25 25 ILE B O 1
ATOM 2592 N N . GLU B 1 26 ? 14.078 7.941 17.531 1 95.75 26 GLU B N 1
ATOM 2593 C CA . GLU B 1 26 ? 14.508 8.609 18.75 1 95.75 26 GLU B CA 1
ATOM 2594 C C . GLU B 1 26 ? 13.312 9.117 19.547 1 95.75 26 GLU B C 1
ATOM 2596 O O . GLU B 1 26 ? 12.984 10.305 19.5 1 95.75 26 GLU B O 1
ATOM 2601 N N . TRP B 1 27 ? 12.82 8.359 20.422 1 95.31 27 TRP B N 1
ATOM 2602 C CA . TRP B 1 27 ? 11.57 8.609 21.125 1 95.31 27 TRP B CA 1
ATOM 2603 C C . TRP B 1 27 ? 11.703 9.82 22.047 1 95.31 27 TRP B C 1
ATOM 2605 O O . TRP B 1 27 ? 10.727 10.555 22.266 1 95.31 27 TRP B O 1
ATOM 2615 N N . SER B 1 28 ? 12.836 10.078 22.547 1 91.81 28 SER B N 1
ATOM 2616 C CA . SER B 1 28 ? 13.039 11.172 23.5 1 91.81 28 SER B CA 1
ATOM 2617 C C . SER B 1 28 ? 12.898 12.531 22.828 1 91.81 28 SER B C 1
ATOM 2619 O O . SER B 1 28 ? 12.562 13.523 23.469 1 91.81 28 SER B O 1
ATOM 2621 N N . ALA B 1 29 ? 13.117 12.578 21.594 1 93.56 29 ALA B N 1
ATOM 2622 C CA . ALA B 1 29 ? 13.055 13.828 20.844 1 93.56 29 ALA B CA 1
ATOM 2623 C C . ALA B 1 29 ? 11.602 14.242 20.594 1 93.56 29 ALA B C 1
ATOM 2625 O O . ALA B 1 29 ? 11.328 15.398 20.266 1 93.56 29 ALA B O 1
ATOM 2626 N N . LEU B 1 30 ? 10.688 13.328 20.781 1 93.94 30 LEU B N 1
ATOM 2627 C CA . LEU B 1 30 ? 9.289 13.578 20.469 1 93.94 30 LEU B CA 1
ATOM 2628 C C . LEU B 1 30 ? 8.688 14.578 21.453 1 93.94 30 LEU B C 1
ATOM 2630 O O . LEU B 1 30 ? 7.891 15.438 21.062 1 93.94 30 LEU B O 1
ATOM 2634 N N . ASP B 1 31 ? 9.094 14.484 22.688 1 92 31 ASP B N 1
ATOM 2635 C CA . ASP B 1 31 ? 8.555 15.391 23.688 1 92 31 ASP B CA 1
ATOM 2636 C C . ASP B 1 31 ? 8.938 16.844 23.391 1 92 31 ASP B C 1
ATOM 2638 O O . ASP B 1 31 ? 8.102 17.734 23.484 1 92 31 ASP B O 1
ATOM 2642 N N . GLU B 1 32 ? 10.148 17.047 23.109 1 95.06 32 GLU B N 1
ATOM 2643 C CA . GLU B 1 32 ? 10.617 18.391 22.766 1 95.06 32 GLU B CA 1
ATOM 2644 C C . GLU B 1 32 ? 9.891 18.922 21.531 1 95.06 32 GLU B C 1
ATOM 2646 O O . GLU B 1 32 ? 9.547 20.109 21.484 1 95.06 32 GLU B O 1
ATOM 2651 N N . GLN B 1 33 ? 9.75 18.094 20.625 1 97.69 33 GLN B N 1
ATOM 2652 C CA . GLN B 1 33 ? 9.039 18.484 19.406 1 97.69 33 GLN B CA 1
ATOM 2653 C C . GLN B 1 33 ? 7.605 18.906 19.719 1 97.69 33 GLN B C 1
ATOM 2655 O O . GLN B 1 33 ? 7.137 19.938 19.234 1 97.69 33 GLN B O 1
ATOM 2660 N N . LEU B 1 34 ? 6.914 18.109 20.484 1 98.06 34 LEU B N 1
ATOM 2661 C CA . LEU B 1 34 ? 5.527 18.391 20.812 1 98.06 34 LEU B CA 1
ATOM 2662 C C . LEU B 1 34 ? 5.414 19.688 21.609 1 98.06 34 LEU B C 1
ATOM 2664 O O . LEU B 1 34 ? 4.488 20.469 21.391 1 98.06 34 LEU B O 1
ATOM 2668 N N . SER B 1 35 ? 6.359 19.922 22.484 1 98 35 SER B N 1
ATOM 2669 C CA . SER B 1 35 ? 6.383 21.172 23.234 1 98 35 SER B CA 1
ATOM 2670 C C . SER B 1 35 ? 6.57 22.359 22.297 1 98 35 SER B C 1
ATOM 2672 O O . SER B 1 35 ? 5.898 23.391 22.453 1 98 35 SER B O 1
ATOM 2674 N N . ALA B 1 36 ? 7.473 22.219 21.406 1 98 36 ALA B N 1
ATOM 2675 C CA . ALA B 1 36 ? 7.723 23.297 20.453 1 98 36 ALA B CA 1
ATOM 2676 C C . ALA B 1 36 ? 6.48 23.578 19.609 1 98 36 ALA B C 1
ATOM 2678 O O . ALA B 1 36 ? 6.164 24.734 19.312 1 98 36 ALA B O 1
ATOM 2679 N N . LEU B 1 37 ? 5.828 22.5 19.156 1 98.44 37 LEU B N 1
ATOM 2680 C CA . LEU B 1 37 ? 4.594 22.656 18.391 1 98.44 37 LEU B CA 1
ATOM 2681 C C . LEU B 1 37 ? 3.535 23.391 19.219 1 98.44 37 LEU B C 1
ATOM 2683 O O . LEU B 1 37 ? 2.896 24.328 18.734 1 98.44 37 LEU B O 1
ATOM 2687 N N . LEU B 1 38 ? 3.404 22.969 20.422 1 98.44 38 LEU B N 1
ATOM 2688 C CA . LEU B 1 38 ? 2.445 23.609 21.312 1 98.44 38 LEU B CA 1
ATOM 2689 C C . LEU B 1 38 ? 2.742 25.109 21.453 1 98.44 38 LEU B C 1
ATOM 2691 O O . LEU B 1 38 ? 1.835 25.938 21.359 1 98.44 38 LEU B O 1
ATOM 2695 N N . GLU B 1 39 ? 3.973 25.438 21.641 1 97.88 39 GLU B N 1
ATOM 2696 C CA . GLU B 1 39 ? 4.398 26.828 21.875 1 97.88 39 GLU B CA 1
ATOM 2697 C C . GLU B 1 39 ? 4.184 27.688 20.625 1 97.88 39 GLU B C 1
ATOM 2699 O O . GLU B 1 39 ? 4.078 28.906 20.734 1 97.88 39 GLU B O 1
ATOM 2704 N N . SER B 1 40 ? 4.109 27.078 19.484 1 97.75 40 SER B N 1
ATOM 2705 C CA . SER B 1 40 ? 3.99 27.812 18.219 1 97.75 40 SER B CA 1
ATOM 2706 C C . SER B 1 40 ? 2.586 28.375 18.031 1 97.75 40 SER B C 1
ATOM 2708 O O . SER B 1 40 ? 2.363 29.234 17.188 1 97.75 40 SER B O 1
ATOM 2710 N N . GLY B 1 41 ? 1.598 27.797 18.781 1 97.94 41 GLY B N 1
ATOM 2711 C CA . GLY B 1 41 ? 0.235 28.297 18.703 1 97.94 41 GLY B CA 1
ATOM 2712 C C . GLY B 1 41 ? -0.605 27.578 17.672 1 97.94 41 GLY B C 1
ATOM 2713 O O . GLY B 1 41 ? -1.662 28.078 17.266 1 97.94 41 GLY B O 1
ATOM 2714 N N . ILE B 1 42 ? -0.16 26.453 17.234 1 97.94 42 ILE B N 1
ATOM 2715 C CA . ILE B 1 42 ? -0.927 25.656 16.281 1 97.94 42 ILE B CA 1
ATOM 2716 C C . ILE B 1 42 ? -2.281 25.297 16.891 1 97.94 42 ILE B C 1
ATOM 2718 O O . ILE B 1 42 ? -2.432 25.266 18.109 1 97.94 42 ILE B O 1
ATOM 2722 N N . GLN B 1 43 ? -3.266 25.047 16 1 97.62 43 GLN B N 1
ATOM 2723 C CA . GLN B 1 43 ? -4.613 24.719 16.453 1 97.62 43 GLN B CA 1
ATOM 2724 C C . GLN B 1 43 ? -4.711 23.266 16.906 1 97.62 43 GLN B C 1
ATOM 2726 O O . GLN B 1 43 ? -5.637 22.891 17.625 1 97.62 43 GLN B O 1
ATOM 2731 N N . GLY B 1 44 ? -3.844 22.469 16.469 1 98.12 44 GLY B N 1
ATOM 2732 C CA . GLY B 1 44 ? -3.756 21.062 16.828 1 98.12 44 GLY B CA 1
ATOM 2733 C C . GLY B 1 44 ? -2.592 20.344 16.156 1 98.12 44 GLY B C 1
ATOM 2734 O O . GLY B 1 44 ? -1.897 20.938 15.328 1 98.12 44 GLY B O 1
ATOM 2735 N N . VAL B 1 45 ? -2.369 19.047 16.594 1 98.56 45 VAL B N 1
ATOM 2736 C CA . VAL B 1 45 ? -1.34 18.25 15.945 1 98.56 45 VAL B CA 1
ATOM 2737 C C . VAL B 1 45 ? -1.971 17 15.328 1 98.56 45 VAL B C 1
ATOM 2739 O O . VAL B 1 45 ? -3.088 16.625 15.68 1 98.56 45 VAL B O 1
ATOM 2742 N N . TYR B 1 46 ? -1.361 16.5 14.344 1 97.94 46 TYR B N 1
ATOM 2743 C CA . TYR B 1 46 ? -1.707 15.18 13.82 1 97.94 46 TYR B CA 1
ATOM 2744 C C . TYR B 1 46 ? -0.469 14.297 13.688 1 97.94 46 TYR B C 1
ATOM 2746 O O . TYR B 1 46 ? 0.619 14.789 13.375 1 97.94 46 TYR B O 1
ATOM 2754 N N . THR B 1 47 ? -0.619 13.031 14.023 1 98.44 47 THR B N 1
ATOM 2755 C CA . THR B 1 47 ? 0.487 12.078 13.961 1 98.44 47 THR B CA 1
ATOM 2756 C C . THR B 1 47 ? 0.169 10.938 12.992 1 98.44 47 THR B C 1
ATOM 2758 O O . THR B 1 47 ? -0.959 10.828 12.508 1 98.44 47 THR B O 1
ATOM 2761 N N . ASN B 1 48 ? 1.187 10.211 12.625 1 98.38 48 ASN B N 1
ATOM 2762 C CA . ASN B 1 48 ? 1.08 9.094 11.695 1 98.38 48 ASN B CA 1
ATOM 2763 C C . ASN B 1 48 ? 0.551 9.539 10.336 1 98.38 48 ASN B C 1
ATOM 2765 O O . ASN B 1 48 ? -0.274 8.852 9.734 1 98.38 48 ASN B O 1
ATOM 2769 N N . GLY B 1 49 ? 0.915 10.734 9.953 1 97 49 GLY B N 1
ATOM 2770 C CA . GLY B 1 49 ? 0.808 11.156 8.562 1 97 49 GLY B CA 1
ATOM 2771 C C . GLY B 1 49 ? 2.039 10.828 7.742 1 97 49 GLY B C 1
ATOM 2772 O O . GLY B 1 49 ? 2.84 9.977 8.133 1 97 49 GLY B O 1
ATOM 2773 N N . THR B 1 50 ? 2.178 11.438 6.633 1 95.25 50 THR B N 1
ATOM 2774 C CA . THR B 1 50 ? 3.336 11.227 5.77 1 95.25 50 THR B CA 1
ATOM 2775 C C . THR B 1 50 ? 4.621 11.633 6.484 1 95.25 50 THR B C 1
ATOM 2777 O O . THR B 1 50 ? 5.602 10.883 6.48 1 95.25 50 THR B O 1
ATOM 2780 N N . ALA B 1 51 ? 4.617 12.773 7.168 1 93.81 51 ALA B N 1
ATOM 2781 C CA . ALA B 1 51 ? 5.785 13.25 7.898 1 93.81 51 ALA B CA 1
ATOM 2782 C C . ALA B 1 51 ? 6.121 12.328 9.07 1 93.81 51 ALA B C 1
ATOM 2784 O O . ALA B 1 51 ? 7.27 12.258 9.508 1 93.81 51 ALA B O 1
ATOM 2785 N N . GLY B 1 52 ? 5.125 11.711 9.562 1 96.81 52 GLY B N 1
ATOM 2786 C CA . GLY B 1 52 ? 5.305 10.711 10.602 1 96.81 52 GLY B CA 1
ATOM 2787 C C . GLY B 1 52 ? 5.664 9.344 10.047 1 96.81 52 GLY B C 1
ATOM 2788 O O . GLY B 1 52 ? 5.816 8.383 10.805 1 96.81 52 GLY B O 1
ATOM 2789 N N . GLU B 1 53 ? 5.723 9.234 8.75 1 98.06 53 GLU B N 1
ATOM 2790 C CA . GLU B 1 53 ? 6.164 8.039 8.031 1 98.06 53 GLU B CA 1
ATOM 2791 C C . GLU B 1 53 ? 5.289 6.836 8.367 1 98.06 53 GLU B C 1
ATOM 2793 O O . GLU B 1 53 ? 5.801 5.742 8.617 1 98.06 53 GLU B O 1
ATOM 2798 N N . PHE B 1 54 ? 3.986 7.012 8.344 1 97.88 54 PHE B N 1
ATOM 2799 C CA . PHE B 1 54 ? 3.057 5.945 8.695 1 97.88 54 PHE B CA 1
ATOM 2800 C C . PHE B 1 54 ? 3.293 4.715 7.824 1 97.88 54 PHE B C 1
ATOM 2802 O O . PHE B 1 54 ? 3.08 3.584 8.273 1 97.88 54 PHE B O 1
ATOM 2809 N N . HIS B 1 55 ? 3.803 4.84 6.598 1 97.62 55 HIS B N 1
ATOM 2810 C CA . HIS B 1 55 ? 3.947 3.768 5.621 1 97.62 55 HIS B CA 1
ATOM 2811 C C . HIS B 1 55 ? 5.238 2.99 5.84 1 97.62 55 HIS B C 1
ATOM 2813 O O . HIS B 1 55 ? 5.516 2.023 5.125 1 97.62 55 HIS B O 1
ATOM 2819 N N . SER B 1 56 ? 6.004 3.406 6.855 1 97.94 56 SER B N 1
ATOM 2820 C CA . SER B 1 56 ? 7.262 2.73 7.156 1 97.94 56 SER B CA 1
ATOM 2821 C C . SER B 1 56 ? 7.344 2.342 8.625 1 97.94 56 SER B C 1
ATOM 2823 O O . SER B 1 56 ? 8.398 1.923 9.109 1 97.94 56 SER B O 1
ATOM 2825 N N . GLN B 1 57 ? 6.289 2.475 9.312 1 98.06 57 GLN B N 1
ATOM 2826 C CA . GLN B 1 57 ? 6.238 2.109 10.727 1 98.06 57 GLN B CA 1
ATOM 2827 C C . GLN B 1 57 ? 5.832 0.647 10.898 1 98.06 57 GLN B C 1
ATOM 2829 O O . GLN B 1 57 ? 4.996 0.137 10.156 1 98.06 57 GLN B O 1
ATOM 2834 N N . THR B 1 58 ? 6.43 0.018 11.914 1 96.88 58 THR B N 1
ATOM 2835 C CA . THR B 1 58 ? 5.848 -1.235 12.383 1 96.88 58 THR B CA 1
ATOM 2836 C C . THR B 1 58 ? 4.605 -0.972 13.227 1 96.88 58 THR B C 1
ATOM 2838 O O . THR B 1 58 ? 4.363 0.161 13.648 1 96.88 58 THR B O 1
ATOM 2841 N N . GLU B 1 59 ? 3.824 -2.029 13.438 1 97.12 59 GLU B N 1
ATOM 2842 C CA . GLU B 1 59 ? 2.609 -1.853 14.219 1 97.12 59 GLU B CA 1
ATOM 2843 C C . GLU B 1 59 ? 2.936 -1.438 15.656 1 97.12 59 GLU B C 1
ATOM 2845 O O . GLU B 1 59 ? 2.219 -0.632 16.25 1 97.12 59 GLU B O 1
ATOM 2850 N N . ARG B 1 60 ? 4.012 -1.989 16.203 1 97.25 60 ARG B N 1
ATOM 2851 C CA . ARG B 1 60 ? 4.438 -1.608 17.547 1 97.25 60 ARG B CA 1
ATOM 2852 C C . ARG B 1 60 ? 4.809 -0.13 17.609 1 97.25 60 ARG B C 1
ATOM 2854 O O . ARG B 1 60 ? 4.477 0.561 18.578 1 97.25 60 ARG B O 1
ATOM 2861 N N . GLU B 1 61 ? 5.527 0.352 16.672 1 98.19 61 GLU B N 1
ATOM 2862 C CA . GLU B 1 61 ? 5.934 1.753 16.609 1 98.19 61 GLU B CA 1
ATOM 2863 C C . GLU B 1 61 ? 4.727 2.67 16.453 1 98.19 61 GLU B C 1
ATOM 2865 O O . GLU B 1 61 ? 4.66 3.736 17.062 1 98.19 61 GLU B O 1
ATOM 2870 N N . PHE B 1 62 ? 3.762 2.221 15.586 1 98.56 62 PHE B N 1
ATOM 2871 C CA . PHE B 1 62 ? 2.506 2.941 15.43 1 98.56 62 PHE B CA 1
ATOM 2872 C C . PHE B 1 62 ? 1.819 3.135 16.781 1 98.56 62 PHE B C 1
ATOM 2874 O O . PHE B 1 62 ? 1.411 4.246 17.125 1 98.56 62 PHE B O 1
ATOM 2881 N N . ASP B 1 63 ? 1.725 2.074 17.5 1 98.62 63 ASP B N 1
ATOM 2882 C CA . ASP B 1 63 ? 1.05 2.117 18.797 1 98.62 63 ASP B CA 1
ATOM 2883 C C . ASP B 1 63 ? 1.786 3.035 19.766 1 98.62 63 ASP B C 1
ATOM 2885 O O . ASP B 1 63 ? 1.162 3.844 20.453 1 98.62 63 ASP B O 1
ATOM 2889 N N . ARG B 1 64 ? 3.033 2.908 19.812 1 98.38 64 ARG B N 1
ATOM 2890 C CA . ARG B 1 64 ? 3.828 3.693 20.75 1 98.38 64 ARG B CA 1
ATOM 2891 C C . ARG B 1 64 ? 3.742 5.184 20.438 1 98.38 64 ARG B C 1
ATOM 2893 O O . ARG B 1 64 ? 3.557 6.008 21.328 1 98.38 64 ARG B O 1
ATOM 2900 N N . LEU B 1 65 ? 3.883 5.523 19.188 1 98.5 65 LEU B N 1
ATOM 2901 C CA . LEU B 1 65 ? 3.799 6.918 18.766 1 98.5 65 LEU B CA 1
ATOM 2902 C C . LEU B 1 65 ? 2.426 7.5 19.078 1 98.5 65 LEU B C 1
ATOM 2904 O O . LEU B 1 65 ? 2.322 8.617 19.594 1 98.5 65 LEU B O 1
ATOM 2908 N N . SER B 1 66 ? 1.396 6.746 18.766 1 98.81 66 SER B N 1
ATOM 2909 C CA . SER B 1 66 ? 0.026 7.18 19.031 1 98.81 66 SER B CA 1
ATOM 2910 C C . SER B 1 66 ? -0.203 7.441 20.516 1 98.81 66 SER B C 1
ATOM 2912 O O . SER B 1 66 ? -0.804 8.453 20.891 1 98.81 66 SER B O 1
ATOM 2914 N N . GLN B 1 67 ? 0.296 6.539 21.281 1 98.56 67 GLN B N 1
ATOM 2915 C CA . GLN B 1 67 ? 0.138 6.66 22.734 1 98.56 67 GLN B CA 1
ATOM 2916 C C . GLN B 1 67 ? 0.878 7.883 23.266 1 98.56 67 GLN B C 1
ATOM 2918 O O . GLN B 1 67 ? 0.335 8.641 24.078 1 98.56 67 GLN B O 1
ATOM 2923 N N . LEU B 1 68 ? 2.094 8.047 22.859 1 98.19 68 LEU B N 1
ATOM 2924 C CA . LEU B 1 68 ? 2.926 9.156 23.312 1 98.19 68 LEU B CA 1
ATOM 2925 C C . LEU B 1 68 ? 2.283 10.492 22.969 1 98.19 68 LEU B C 1
ATOM 2927 O O . LEU B 1 68 ? 2.201 11.383 23.828 1 98.19 68 LEU B O 1
ATOM 2931 N N . VAL B 1 69 ? 1.822 10.641 21.75 1 98.5 69 VAL B N 1
ATOM 2932 C CA . VAL B 1 69 ? 1.212 11.891 21.297 1 98.5 69 VAL B CA 1
ATOM 2933 C C . VAL B 1 69 ? -0.086 12.133 22.062 1 98.5 69 VAL B C 1
ATOM 2935 O O . VAL B 1 69 ? -0.346 13.25 22.516 1 98.5 69 VAL B O 1
ATOM 2938 N N . SER B 1 70 ? -0.879 11.07 22.203 1 98.75 70 SER B N 1
ATOM 2939 C CA . SER B 1 70 ? -2.145 11.195 22.922 1 98.75 70 SER B CA 1
ATOM 2940 C C . SER B 1 70 ? -1.926 11.648 24.359 1 98.75 70 SER B C 1
ATOM 2942 O O . SER B 1 70 ? -2.613 12.547 24.844 1 98.75 70 SER B O 1
ATOM 2944 N N . GLU B 1 71 ? -0.997 11.039 25.031 1 98.5 71 GLU B N 1
ATOM 2945 C CA . GLU B 1 71 ? -0.713 11.367 26.438 1 98.5 71 GLU B CA 1
ATOM 2946 C C . GLU B 1 71 ? -0.28 12.828 26.578 1 98.5 71 GLU B C 1
ATOM 2948 O O . GLU B 1 71 ? -0.769 13.539 27.453 1 98.5 71 GLU B O 1
ATOM 2953 N N . PHE B 1 72 ? 0.571 13.25 25.75 1 98.38 72 PHE B N 1
ATOM 2954 C CA . PHE B 1 72 ? 1.023 14.641 25.781 1 98.38 72 PHE B CA 1
ATOM 2955 C C . PHE B 1 72 ? -0.142 15.594 25.547 1 98.38 72 PHE B C 1
ATOM 2957 O O . PHE B 1 72 ? -0.348 16.531 26.312 1 98.38 72 PHE B O 1
ATOM 2964 N N . CYS B 1 73 ? -0.861 15.352 24.5 1 98.69 73 CYS B N 1
ATOM 2965 C CA . CYS B 1 73 ? -1.926 16.266 24.078 1 98.69 73 CYS B CA 1
ATOM 2966 C C . CYS B 1 73 ? -3.006 16.359 25.156 1 98.69 73 CYS B C 1
ATOM 2968 O O . CYS B 1 73 ? -3.527 17.438 25.422 1 98.69 73 CYS B O 1
ATOM 2970 N N . HIS B 1 74 ? -3.328 15.25 25.781 1 98.5 74 HIS B N 1
ATOM 2971 C CA . HIS B 1 74 ? -4.301 15.273 26.875 1 98.5 74 HIS B CA 1
ATOM 2972 C C . HIS B 1 74 ? -3.785 16.094 28.062 1 98.5 74 HIS B C 1
ATOM 2974 O O . HIS B 1 74 ? -4.551 16.812 28.703 1 98.5 74 HIS B O 1
ATOM 2980 N N . SER B 1 75 ? -2.549 15.984 28.312 1 98.44 75 SER B N 1
ATOM 2981 C CA . SER B 1 75 ? -1.973 16.641 29.484 1 98.44 75 SER B CA 1
ATOM 2982 C C . SER B 1 75 ? -2.006 18.156 29.344 1 98.44 75 SER B C 1
ATOM 2984 O O . SER B 1 75 ? -2.041 18.875 30.328 1 98.44 75 SER B O 1
ATOM 2986 N N . VAL B 1 76 ? -2.07 18.641 28.125 1 98.12 76 VAL B N 1
ATOM 2987 C CA . VAL B 1 76 ? -1.996 20.078 27.922 1 98.12 76 VAL B CA 1
ATOM 2988 C C . VAL B 1 76 ? -3.248 20.562 27.188 1 98.12 76 VAL B C 1
ATOM 2990 O O . VAL B 1 76 ? -3.314 21.719 26.766 1 98.12 76 VAL B O 1
ATOM 2993 N N . ALA B 1 77 ? -4.211 19.656 26.938 1 98 77 ALA B N 1
ATOM 2994 C CA . ALA B 1 77 ? -5.477 19.953 26.281 1 98 77 ALA B CA 1
ATOM 2995 C C . ALA B 1 77 ? -5.242 20.469 24.859 1 98 77 ALA B C 1
ATOM 2997 O O . ALA B 1 77 ? -5.863 21.453 24.453 1 98 77 ALA B O 1
ATOM 2998 N N . LEU B 1 78 ? -4.254 19.938 24.156 1 98.12 78 LEU B N 1
ATOM 2999 C CA . LEU B 1 78 ? -4 20.219 22.75 1 98.12 78 LEU B CA 1
ATOM 3000 C C . LEU B 1 78 ? -4.793 19.281 21.844 1 98.12 78 LEU B C 1
ATOM 3002 O O . LEU B 1 78 ? -4.664 18.062 21.953 1 98.12 78 LEU B O 1
ATOM 3006 N N . PRO B 1 79 ? -5.719 19.812 20.953 1 98.31 79 PRO B N 1
ATOM 3007 C CA . PRO B 1 79 ? -6.406 18.922 20.016 1 98.31 79 PRO B CA 1
ATOM 3008 C C . PRO B 1 79 ? -5.441 18.078 19.188 1 98.31 79 PRO B C 1
ATOM 3010 O O . PRO B 1 79 ? -4.367 18.547 18.812 1 98.31 79 PRO B O 1
ATOM 3013 N N . PHE B 1 80 ? -5.84 16.812 18.969 1 98.62 80 PHE B N 1
ATOM 3014 C CA . PHE B 1 80 ? -4.934 15.961 18.203 1 98.62 80 PHE B CA 1
ATOM 3015 C C . PHE B 1 80 ? -5.707 14.953 17.359 1 98.62 80 PHE B C 1
ATOM 3017 O O . PHE B 1 80 ? -6.84 14.602 17.703 1 98.62 80 PHE B O 1
ATOM 3024 N N . GLN B 1 81 ? -5.129 14.57 16.266 1 98.62 81 GLN B N 1
ATOM 3025 C CA . GLN B 1 81 ? -5.621 13.547 15.352 1 98.62 81 GLN B CA 1
ATOM 3026 C C . GLN B 1 81 ? -4.582 12.453 15.141 1 98.62 81 GLN B C 1
ATOM 3028 O O . GLN B 1 81 ? -3.377 12.703 15.227 1 98.62 81 GLN B O 1
ATOM 3033 N N . ILE B 1 82 ? -5.062 11.242 14.875 1 98.88 82 ILE B N 1
ATOM 3034 C CA . ILE B 1 82 ? -4.164 10.117 14.648 1 98.88 82 ILE B CA 1
ATOM 3035 C C . ILE B 1 82 ? -4.473 9.477 13.297 1 98.88 82 ILE B C 1
ATOM 3037 O O . ILE B 1 82 ? -5.629 9.172 12.992 1 98.88 82 ILE B O 1
ATOM 3041 N N . GLY B 1 83 ? -3.455 9.328 12.492 1 98.81 83 GLY B N 1
ATOM 3042 C CA . GLY B 1 83 ? -3.617 8.578 11.258 1 98.81 83 GLY B CA 1
ATOM 3043 C C . GLY B 1 83 ? -3.609 7.078 11.461 1 98.81 83 GLY B C 1
ATOM 3044 O O . GLY B 1 83 ? -2.664 6.527 12.031 1 98.81 83 GLY B O 1
ATOM 3045 N N . VAL B 1 84 ? -4.637 6.43 10.961 1 98.75 84 VAL B N 1
ATOM 3046 C CA . VAL B 1 84 ? -4.684 4.973 11.031 1 98.75 84 VAL B CA 1
ATOM 3047 C C . VAL B 1 84 ? -4.531 4.387 9.625 1 98.75 84 VAL B C 1
ATOM 3049 O O . VAL B 1 84 ? -4.961 3.26 9.367 1 98.75 84 VAL B O 1
ATOM 3052 N N . SER B 1 85 ? -3.953 5.145 8.758 1 97.88 85 SER B N 1
ATOM 3053 C CA . SER B 1 85 ? -3.812 4.805 7.348 1 97.88 85 SER B CA 1
ATOM 3054 C C . SER B 1 85 ? -2.98 3.541 7.164 1 97.88 85 SER B C 1
ATOM 3056 O O . SER B 1 85 ? -1.939 3.377 7.801 1 97.88 85 SER B O 1
ATOM 3058 N N . HIS B 1 86 ? -3.48 2.684 6.375 1 97.94 86 HIS B N 1
ATOM 3059 C CA . HIS B 1 86 ? -2.83 1.436 5.996 1 97.94 86 HIS B CA 1
ATOM 3060 C C . HIS B 1 86 ? -3.316 0.954 4.633 1 97.94 86 HIS B C 1
ATOM 3062 O O . HIS B 1 86 ? -4.488 1.118 4.293 1 97.94 86 HIS B O 1
ATOM 3068 N N . SER B 1 87 ? -2.404 0.313 3.867 1 97.81 87 SER B N 1
ATOM 3069 C CA . SER B 1 87 ? -2.812 -0.199 2.564 1 97.81 87 SER B CA 1
ATOM 3070 C C . SER B 1 87 ? -3.742 -1.4 2.707 1 97.81 87 SER B C 1
ATOM 3072 O O . SER B 1 87 ? -4.477 -1.738 1.777 1 97.81 87 SER B O 1
ATOM 3074 N N . ASN B 1 88 ? -3.646 -2.084 3.768 1 98.25 88 ASN B N 1
ATOM 3075 C CA . ASN B 1 88 ? -4.527 -3.186 4.137 1 98.25 88 ASN B CA 1
ATOM 3076 C C . ASN B 1 88 ? -5.715 -2.703 4.965 1 98.25 88 ASN B C 1
ATOM 3078 O O . ASN B 1 88 ? -5.547 -2.27 6.105 1 98.25 88 ASN B O 1
ATOM 3082 N N . ALA B 1 89 ? -6.895 -2.855 4.441 1 98.38 89 ALA B N 1
ATOM 3083 C CA . ALA B 1 89 ? -8.117 -2.35 5.062 1 98.38 89 ALA B CA 1
ATOM 3084 C C . ALA B 1 89 ? -8.312 -2.957 6.449 1 98.38 89 ALA B C 1
ATOM 3086 O O . ALA B 1 89 ? -8.773 -2.279 7.371 1 98.38 89 ALA B O 1
ATOM 3087 N N . ARG B 1 90 ? -8.07 -4.191 6.629 1 98.31 90 ARG B N 1
ATOM 3088 C CA . ARG B 1 90 ? -8.344 -4.879 7.887 1 98.31 90 ARG B CA 1
ATOM 3089 C C . ARG B 1 90 ? -7.344 -4.461 8.961 1 98.31 90 ARG B C 1
ATOM 3091 O O . ARG B 1 90 ? -7.691 -4.391 10.141 1 98.31 90 ARG B O 1
ATOM 3098 N N . VAL B 1 91 ? -6.156 -4.145 8.547 1 98.25 91 VAL B N 1
ATOM 3099 C CA . VAL B 1 91 ? -5.18 -3.631 9.5 1 98.25 91 VAL B CA 1
ATOM 3100 C C . VAL B 1 91 ? -5.543 -2.203 9.898 1 98.25 91 VAL B C 1
ATOM 3102 O O . VAL B 1 91 ? -5.398 -1.82 11.062 1 98.25 91 VAL B O 1
ATOM 3105 N N . ALA B 1 92 ? -5.98 -1.406 8.945 1 98.56 92 ALA B N 1
ATOM 3106 C CA . ALA B 1 92 ? -6.473 -0.073 9.281 1 98.56 92 ALA B CA 1
ATOM 3107 C C . ALA B 1 92 ? -7.586 -0.144 10.32 1 98.56 92 ALA B C 1
ATOM 3109 O O . ALA B 1 92 ? -7.625 0.663 11.25 1 98.56 92 ALA B O 1
ATOM 3110 N N . ARG B 1 93 ? -8.445 -1.083 10.109 1 98.38 93 ARG B N 1
ATOM 3111 C CA . ARG B 1 93 ? -9.555 -1.275 11.047 1 98.38 93 ARG B CA 1
ATOM 3112 C C . ARG B 1 93 ? -9.039 -1.666 12.43 1 98.38 93 ARG B C 1
ATOM 3114 O O . ARG B 1 93 ? -9.547 -1.181 13.445 1 98.38 93 ARG B O 1
ATOM 3121 N N . GLU B 1 94 ? -8.055 -2.545 12.477 1 98.25 94 GLU B N 1
ATOM 3122 C CA . GLU B 1 94 ? -7.441 -2.918 13.75 1 98.25 94 GLU B CA 1
ATOM 3123 C C . GLU B 1 94 ? -6.805 -1.71 14.43 1 98.25 94 GLU B C 1
ATOM 3125 O O . GLU B 1 94 ? -6.941 -1.529 15.641 1 98.25 94 GLU B O 1
ATOM 3130 N N . ARG B 1 95 ? -6.109 -0.919 13.672 1 98.69 95 ARG B N 1
ATOM 3131 C CA . ARG B 1 95 ? -5.504 0.297 14.203 1 98.69 95 ARG B CA 1
ATOM 3132 C C . ARG B 1 95 ? -6.562 1.218 14.805 1 98.69 95 ARG B C 1
ATOM 3134 O O . ARG B 1 95 ? -6.391 1.74 15.906 1 98.69 95 ARG B O 1
ATOM 3141 N N . LEU B 1 96 ? -7.637 1.353 14.062 1 98.75 96 LEU B N 1
ATOM 3142 C CA . LEU B 1 96 ? -8.719 2.215 14.516 1 98.75 96 LEU B CA 1
ATOM 3143 C C . LEU B 1 96 ? -9.281 1.728 15.852 1 98.75 96 LEU B C 1
ATOM 3145 O O . LEU B 1 96 ? -9.5 2.525 16.766 1 98.75 96 LEU B O 1
ATOM 3149 N N . ALA B 1 97 ? -9.477 0.447 15.914 1 98.38 97 ALA B N 1
ATOM 3150 C CA . ALA B 1 97 ? -10 -0.13 17.156 1 98.38 97 ALA B CA 1
ATOM 3151 C C . ALA B 1 97 ? -9.062 0.159 18.328 1 98.38 97 ALA B C 1
ATOM 3153 O O . ALA B 1 97 ? -9.516 0.441 19.438 1 98.38 97 ALA B O 1
ATOM 3154 N N . ARG B 1 98 ? -7.789 0.102 18.078 1 98.06 98 ARG B N 1
ATOM 3155 C CA . ARG B 1 98 ? -6.801 0.294 19.141 1 98.06 98 ARG B CA 1
ATOM 3156 C C . ARG B 1 98 ? -6.711 1.763 19.547 1 98.06 98 ARG B C 1
ATOM 3158 O O . ARG B 1 98 ? -6.566 2.082 20.719 1 98.06 98 ARG B O 1
ATOM 3165 N N . VAL B 1 99 ? -6.879 2.678 18.625 1 98.31 99 VAL B N 1
ATOM 3166 C CA . VAL B 1 99 ? -6.574 4.07 18.938 1 98.31 99 VAL B CA 1
ATOM 3167 C C . VAL B 1 99 ? -7.84 4.789 19.391 1 98.31 99 VAL B C 1
ATOM 3169 O O . VAL B 1 99 ? -7.773 5.895 19.922 1 98.31 99 VAL B O 1
ATOM 3172 N N . ALA B 1 100 ? -8.984 4.141 19.156 1 98.12 100 ALA B N 1
ATOM 3173 C CA . ALA B 1 100 ? -10.242 4.77 19.531 1 98.12 100 ALA B CA 1
ATOM 3174 C C . ALA B 1 100 ? -10.25 5.125 21.016 1 98.12 100 ALA B C 1
ATOM 3176 O O . ALA B 1 100 ? -10.781 6.168 21.422 1 98.12 100 ALA B O 1
ATOM 3177 N N . SER B 1 101 ? -9.625 4.301 21.812 1 97.38 101 SER B N 1
ATOM 3178 C CA . SER B 1 101 ? -9.633 4.496 23.266 1 97.38 101 SER B CA 1
ATOM 3179 C C . SER B 1 101 ? -8.742 5.668 23.656 1 97.38 101 SER B C 1
ATOM 3181 O O . SER B 1 101 ? -8.844 6.176 24.781 1 97.38 101 SER B O 1
ATOM 3183 N N . LEU B 1 102 ? -7.863 6.105 22.844 1 98.56 102 LEU B N 1
ATOM 3184 C CA . LEU B 1 102 ? -7.012 7.262 23.109 1 98.56 102 LEU B CA 1
ATOM 3185 C C . LEU B 1 102 ? -7.793 8.562 22.938 1 98.56 102 LEU B C 1
ATOM 3187 O O . LEU B 1 102 ? -7.281 9.641 23.234 1 98.56 102 LEU B O 1
ATOM 3191 N N . ARG B 1 103 ? -8.984 8.531 22.375 1 97.81 103 ARG B N 1
ATOM 3192 C CA . ARG B 1 103 ? -9.953 9.617 22.234 1 97.81 103 ARG B CA 1
ATOM 3193 C C . ARG B 1 103 ? -9.367 10.781 21.438 1 97.81 103 ARG B C 1
ATOM 3195 O O . ARG B 1 103 ? -9.398 11.93 21.891 1 97.81 103 ARG B O 1
ATOM 3202 N N . PRO B 1 104 ? -8.836 10.5 20.25 1 98.56 104 PRO B N 1
ATOM 3203 C CA . PRO B 1 104 ? -8.43 11.602 19.391 1 98.56 104 PRO B CA 1
ATOM 3204 C C . PRO B 1 104 ? -9.617 12.453 18.922 1 98.56 104 PRO B C 1
ATOM 3206 O O . PRO B 1 104 ? -10.75 11.977 18.922 1 98.56 104 PRO B O 1
ATOM 3209 N N . ASP B 1 105 ? -9.352 13.672 18.562 1 98.06 105 ASP B N 1
ATOM 3210 C CA . ASP B 1 105 ? -10.406 14.523 18.016 1 98.06 105 ASP B CA 1
ATOM 3211 C C . ASP B 1 105 ? -10.922 13.969 16.703 1 98.06 105 ASP B C 1
ATOM 3213 O O . ASP B 1 105 ? -12.078 14.203 16.328 1 98.06 105 ASP B O 1
ATOM 3217 N N . ALA B 1 106 ? -10.078 13.258 15.984 1 98.38 106 ALA B N 1
ATOM 3218 C CA . ALA B 1 106 ? -10.445 12.531 14.766 1 98.38 106 ALA B CA 1
ATOM 3219 C C . ALA B 1 106 ? -9.344 11.547 14.367 1 98.38 106 ALA B C 1
ATOM 3221 O O . ALA B 1 106 ? -8.227 11.609 14.883 1 98.38 106 ALA B O 1
ATOM 3222 N N . VAL B 1 107 ? -9.68 10.664 13.5 1 98.62 107 VAL B N 1
ATOM 3223 C CA . VAL B 1 107 ? -8.688 9.781 12.883 1 98.62 107 VAL B CA 1
ATOM 3224 C C . VAL B 1 107 ? -8.648 10.023 11.375 1 98.62 107 VAL B C 1
ATOM 3226 O O . VAL B 1 107 ? -9.688 10.203 10.742 1 98.62 107 VAL B O 1
ATOM 3229 N N . GLN B 1 108 ? -7.441 10.141 10.891 1 98.56 108 GLN B N 1
ATOM 3230 C CA . GLN B 1 108 ? -7.254 10.242 9.445 1 98.56 108 GLN B CA 1
ATOM 3231 C C . GLN B 1 108 ? -7.133 8.859 8.812 1 98.56 108 GLN B C 1
ATOM 3233 O O . GLN B 1 108 ? -6.398 8 9.312 1 98.56 108 GLN B O 1
ATOM 3238 N N . ILE B 1 109 ? -7.801 8.68 7.688 1 98.38 109 ILE B N 1
ATOM 3239 C CA . ILE B 1 109 ? -7.859 7.355 7.078 1 98.38 109 ILE B CA 1
ATOM 3240 C C . ILE B 1 109 ? -7.66 7.473 5.57 1 98.38 109 ILE B C 1
ATOM 3242 O O . ILE B 1 109 ? -8.289 8.305 4.914 1 98.38 109 ILE B O 1
ATOM 3246 N N . THR B 1 110 ? -6.797 6.66 5.008 1 98.62 110 THR B N 1
ATOM 3247 C CA . THR B 1 110 ? -6.695 6.488 3.561 1 98.62 110 THR B CA 1
ATOM 3248 C C . THR B 1 110 ? -7.551 5.316 3.094 1 98.62 110 THR B C 1
ATOM 3250 O O . THR B 1 110 ? -7.973 4.488 3.904 1 98.62 110 THR B O 1
ATOM 3253 N N . LEU B 1 111 ? -7.824 5.273 1.797 1 98.62 111 LEU B N 1
ATOM 3254 C CA . LEU B 1 111 ? -8.383 4.059 1.215 1 98.62 111 LEU B CA 1
ATOM 3255 C C . LEU B 1 111 ? -7.336 2.959 1.14 1 98.62 111 LEU B C 1
ATOM 3257 O O . LEU B 1 111 ? -6.133 3.24 1.116 1 98.62 111 LEU B O 1
ATOM 3261 N N . PRO B 1 112 ? -7.789 1.691 1.181 1 98 112 PRO B N 1
ATOM 3262 C CA . PRO B 1 112 ? -6.828 0.627 0.882 1 98 112 PRO B CA 1
ATOM 3263 C C . PRO B 1 112 ? -6.078 0.863 -0.426 1 98 112 PRO B C 1
ATOM 3265 O O . PRO B 1 112 ? -6.652 1.375 -1.39 1 98 112 PRO B O 1
ATOM 3268 N N . ASP B 1 113 ? -4.766 0.409 -0.479 1 98.31 113 ASP B N 1
ATOM 3269 C CA . ASP B 1 113 ? -3.99 1.019 -1.554 1 98.31 113 ASP B CA 1
ATOM 3270 C C . ASP B 1 113 ? -3.059 -0.001 -2.207 1 98.31 113 ASP B C 1
ATOM 3272 O O . ASP B 1 113 ? -2.088 0.371 -2.867 1 98.31 113 ASP B O 1
ATOM 3276 N N . TRP B 1 114 ? -3.225 -1.27 -2.037 1 97.31 114 TRP B N 1
ATOM 3277 C CA . TRP B 1 114 ? -2.566 -2.223 -2.924 1 97.31 114 TRP B CA 1
ATOM 3278 C C . TRP B 1 114 ? -3.4 -2.463 -4.18 1 97.31 114 TRP B C 1
ATOM 3280 O O . TRP B 1 114 ? -2.947 -2.186 -5.293 1 97.31 114 TRP B O 1
ATOM 3290 N N . TRP B 1 115 ? -4.551 -3.027 -3.955 1 97 115 TRP B N 1
ATOM 3291 C CA . TRP B 1 115 ? -5.547 -3.045 -5.02 1 97 115 TRP B CA 1
ATOM 3292 C C . TRP B 1 115 ? -6.539 -1.896 -4.855 1 97 115 TRP B C 1
ATOM 3294 O O . TRP B 1 115 ? -7.199 -1.78 -3.82 1 97 115 TRP B O 1
ATOM 3304 N N . ALA B 1 116 ? -6.59 -1.028 -5.871 1 97 116 ALA B N 1
ATOM 3305 C CA . ALA B 1 116 ? -7.492 0.118 -5.797 1 97 116 ALA B CA 1
ATOM 3306 C C . ALA B 1 116 ? -8.945 -0.334 -5.668 1 97 116 ALA B C 1
ATOM 3308 O O . ALA B 1 116 ? -9.453 -1.061 -6.523 1 97 116 ALA B O 1
ATOM 3309 N N . PRO B 1 117 ? -9.625 0.084 -4.609 1 97.69 117 PRO B N 1
ATOM 3310 C CA . PRO B 1 117 ? -11.031 -0.29 -4.469 1 97.69 117 PRO B CA 1
ATOM 3311 C C . PRO B 1 117 ? -11.945 0.46 -5.441 1 97.69 117 PRO B C 1
ATOM 3313 O O . PRO B 1 117 ? -11.656 1.605 -5.797 1 97.69 117 PRO B O 1
ATOM 3316 N N . SER B 1 118 ? -13.047 -0.16 -5.848 1 96.56 118 SER B N 1
ATOM 3317 C CA . SER B 1 118 ? -14.141 0.558 -6.492 1 96.56 118 SER B CA 1
ATOM 3318 C C . SER B 1 118 ? -14.812 1.521 -5.523 1 96.56 118 SER B C 1
ATOM 3320 O O . SER B 1 118 ? -14.531 1.503 -4.324 1 96.56 118 SER B O 1
ATOM 3322 N N . TYR B 1 119 ? -15.641 2.434 -6.074 1 96.81 119 TYR B N 1
ATOM 3323 C CA . TYR B 1 119 ? -16.359 3.332 -5.18 1 96.81 119 TYR B CA 1
ATOM 3324 C C . TYR B 1 119 ? -17.219 2.547 -4.195 1 96.81 119 TYR B C 1
ATOM 3326 O O . TYR B 1 119 ? -17.266 2.873 -3.008 1 96.81 119 TYR B O 1
ATOM 3334 N N . ASP B 1 120 ? -17.938 1.477 -4.703 1 96.75 120 ASP B N 1
ATOM 3335 C CA . ASP B 1 120 ? -18.781 0.672 -3.824 1 96.75 120 ASP B CA 1
ATOM 3336 C C . ASP B 1 120 ? -17.953 0.025 -2.713 1 96.75 120 ASP B C 1
ATOM 3338 O O . ASP B 1 120 ? -18.391 -0.025 -1.561 1 96.75 120 ASP B O 1
ATOM 3342 N N . GLU B 1 121 ? -16.828 -0.483 -3.057 1 98.06 121 GLU B N 1
ATOM 3343 C CA . GLU B 1 121 ? -15.93 -1.072 -2.061 1 98.06 121 GLU B CA 1
ATOM 3344 C C . GLU B 1 121 ? -15.43 -0.019 -1.076 1 98.06 121 GLU B C 1
ATOM 3346 O O . GLU B 1 121 ? -15.242 -0.307 0.107 1 98.06 121 GLU B O 1
ATOM 3351 N N . ALA B 1 122 ? -15.164 1.205 -1.566 1 98.25 122 ALA B N 1
ATOM 3352 C CA . ALA B 1 122 ? -14.773 2.307 -0.691 1 98.25 122 ALA B CA 1
ATOM 3353 C C . ALA B 1 122 ? -15.875 2.629 0.312 1 98.25 122 ALA B C 1
ATOM 3355 O O . ALA B 1 122 ? -15.602 2.875 1.489 1 98.25 122 ALA B O 1
ATOM 3356 N N . GLU B 1 123 ? -17.109 2.633 -0.159 1 97.88 123 GLU B N 1
ATOM 3357 C CA . GLU B 1 123 ? -18.25 2.865 0.737 1 97.88 123 GLU B CA 1
ATOM 3358 C C . GLU B 1 123 ? -18.328 1.789 1.814 1 97.88 123 GLU B C 1
ATOM 3360 O O . GLU B 1 123 ? -18.547 2.092 2.988 1 97.88 123 GLU B O 1
ATOM 3365 N N . VAL B 1 124 ? -18.141 0.547 1.377 1 98.12 124 VAL B N 1
ATOM 3366 C CA . VAL B 1 124 ? -18.156 -0.577 2.307 1 98.12 124 VAL B CA 1
ATOM 3367 C C . VAL B 1 124 ? -17.031 -0.425 3.322 1 98.12 124 VAL B C 1
ATOM 3369 O O . VAL B 1 124 ? -17.219 -0.667 4.516 1 98.12 124 VAL B O 1
ATOM 3372 N N . PHE B 1 125 ? -15.891 -0.003 2.873 1 98.75 125 PHE B N 1
ATOM 3373 C CA . PHE B 1 125 ? -14.727 0.22 3.725 1 98.75 125 PHE B CA 1
ATOM 3374 C C . PHE B 1 125 ? -15.031 1.264 4.793 1 98.75 125 PHE B C 1
ATOM 3376 O O . PHE B 1 125 ? -14.859 1.005 5.984 1 98.75 125 PHE B O 1
ATOM 3383 N N . PHE B 1 126 ? -15.531 2.398 4.406 1 98.62 126 PHE B N 1
ATOM 3384 C CA . PHE B 1 126 ? -15.789 3.486 5.344 1 98.62 126 PHE B CA 1
ATOM 3385 C C . PHE B 1 126 ? -16.906 3.115 6.301 1 98.62 126 PHE B C 1
ATOM 3387 O O . PHE B 1 126 ? -16.875 3.488 7.477 1 98.62 126 PHE B O 1
ATOM 3394 N N . ALA B 1 127 ? -17.938 2.412 5.781 1 98.12 127 ALA B N 1
ATOM 3395 C CA . ALA B 1 127 ? -18.984 1.936 6.664 1 98.12 127 ALA B CA 1
ATOM 3396 C C . ALA B 1 127 ? -18.438 1.013 7.742 1 98.12 127 ALA B C 1
ATOM 3398 O O . ALA B 1 127 ? -18.844 1.088 8.906 1 98.12 127 ALA B O 1
ATOM 3399 N N . GLY B 1 128 ? -17.531 0.109 7.336 1 98.38 128 GLY B N 1
ATOM 3400 C CA . GLY B 1 128 ? -16.891 -0.774 8.297 1 98.38 128 GLY B CA 1
ATOM 3401 C C . GLY B 1 128 ? -16.047 -0.033 9.312 1 98.38 128 GLY B C 1
ATOM 3402 O O . GLY B 1 128 ? -16.031 -0.385 10.492 1 98.38 128 GLY B O 1
ATOM 3403 N N . MET B 1 129 ? -15.312 0.991 8.852 1 98.44 129 MET B N 1
ATOM 3404 C CA . MET B 1 129 ? -14.523 1.818 9.758 1 98.44 129 MET B CA 1
ATOM 3405 C C . MET B 1 129 ? -15.414 2.529 10.766 1 98.44 129 MET B C 1
ATOM 3407 O O . MET B 1 129 ? -15.125 2.533 11.969 1 98.44 129 MET B O 1
ATOM 3411 N N . ALA B 1 130 ? -16.531 3.105 10.273 1 97.62 130 ALA B N 1
ATOM 3412 C CA . ALA B 1 130 ? -17.469 3.799 11.141 1 97.62 130 ALA B CA 1
ATOM 3413 C C . ALA B 1 130 ? -18.047 2.854 12.188 1 97.62 130 ALA B C 1
ATOM 3415 O O . ALA B 1 130 ? -18.188 3.225 13.352 1 97.62 130 ALA B O 1
ATOM 3416 N N . ALA B 1 131 ? -18.344 1.661 11.773 1 97.81 131 ALA B N 1
ATOM 3417 C CA . ALA B 1 131 ? -18.922 0.671 12.688 1 97.81 131 ALA B CA 1
ATOM 3418 C C . ALA B 1 131 ? -17.906 0.255 13.75 1 97.81 131 ALA B C 1
ATOM 3420 O O . ALA B 1 131 ? -18.281 -0.069 14.875 1 97.81 131 ALA B O 1
ATOM 3421 N N . THR B 1 132 ? -16.656 0.28 13.469 1 98.25 132 THR B N 1
ATOM 3422 C CA . THR B 1 132 ? -15.586 -0.143 14.367 1 98.25 132 THR B CA 1
ATOM 3423 C C . THR B 1 132 ? -15.414 0.852 15.508 1 98.25 132 THR B C 1
ATOM 3425 O O . THR B 1 132 ? -15.141 0.458 16.641 1 98.25 132 THR B O 1
ATOM 3428 N N . ALA B 1 133 ? -15.539 2.127 15.219 1 97.94 133 ALA B N 1
ATOM 3429 C CA . ALA B 1 133 ? -15.43 3.195 16.203 1 97.94 133 ALA B CA 1
ATOM 3430 C C . ALA B 1 133 ? -16.484 4.281 15.961 1 97.94 133 ALA B C 1
ATOM 3432 O O . ALA B 1 133 ? -16.141 5.379 15.508 1 97.94 133 ALA B O 1
ATOM 3433 N N . PRO B 1 134 ? -17.672 4.051 16.328 1 96.19 134 PRO B N 1
ATOM 3434 C CA . PRO B 1 134 ? -18.797 4.918 15.953 1 96.19 134 PRO B CA 1
ATOM 3435 C C . PRO B 1 134 ? -18.688 6.312 16.562 1 96.19 134 PRO B C 1
ATOM 3437 O O . PRO B 1 134 ? -19.297 7.258 16.062 1 96.19 134 PRO B O 1
ATOM 3440 N N . ASP B 1 135 ? -17.891 6.418 17.578 1 96.19 135 ASP B N 1
ATOM 3441 C CA . ASP B 1 135 ? -17.812 7.703 18.281 1 96.19 135 ASP B CA 1
ATOM 3442 C C . ASP B 1 135 ? -16.578 8.484 17.859 1 96.19 135 ASP B C 1
ATOM 3444 O O . ASP B 1 135 ? -16.312 9.57 18.375 1 96.19 135 ASP B O 1
ATOM 3448 N N . THR B 1 136 ? -15.789 7.961 17.016 1 97.62 136 THR B N 1
ATOM 3449 C CA . THR B 1 136 ? -14.555 8.602 16.578 1 97.62 136 THR B CA 1
ATOM 3450 C C . THR B 1 136 ? -14.742 9.289 15.227 1 97.62 136 THR B C 1
ATOM 3452 O O . THR B 1 136 ? -14.984 8.625 14.219 1 97.62 136 THR B O 1
ATOM 3455 N N . PRO B 1 137 ? -14.641 10.586 15.188 1 98 137 PRO B N 1
ATOM 3456 C CA . PRO B 1 137 ? -14.75 11.273 13.898 1 98 137 PRO B CA 1
ATOM 3457 C C . PRO B 1 137 ? -13.672 10.844 12.906 1 98 137 PRO B C 1
ATOM 3459 O O . PRO B 1 137 ? -12.562 10.492 13.305 1 98 137 PRO B O 1
ATOM 3462 N N . LEU B 1 138 ? -14.016 10.883 11.594 1 98.12 138 LEU B N 1
ATOM 3463 C CA . LEU B 1 138 ? -13.117 10.453 10.531 1 98.12 138 LEU B CA 1
ATOM 3464 C C . LEU B 1 138 ? -12.734 11.625 9.633 1 98.12 138 LEU B C 1
ATOM 3466 O O . LEU B 1 138 ? -13.562 12.492 9.359 1 98.12 138 LEU B O 1
ATOM 3470 N N . ILE B 1 139 ? -11.539 11.625 9.219 1 98.44 139 ILE B N 1
ATOM 3471 C CA . ILE B 1 139 ? -11.023 12.516 8.188 1 98.44 139 ILE B CA 1
ATOM 3472 C C . ILE B 1 139 ? -10.438 11.695 7.043 1 98.44 139 ILE B C 1
ATOM 3474 O O . ILE B 1 139 ? -9.547 10.875 7.254 1 98.44 139 ILE B O 1
ATOM 3478 N N . LEU B 1 140 ? -10.914 11.898 5.832 1 98.69 140 LEU B N 1
ATOM 3479 C CA . LEU B 1 140 ? -10.398 11.227 4.645 1 98.69 140 LEU B CA 1
ATOM 3480 C C . LEU B 1 140 ? -9.07 11.836 4.211 1 98.69 140 LEU B C 1
ATOM 3482 O O . LEU B 1 140 ? -8.977 13.047 3.996 1 98.69 140 LEU B O 1
ATOM 3486 N N . TYR B 1 141 ? -8.109 11.062 4.254 1 98.44 141 TYR B N 1
ATOM 3487 C CA . TYR B 1 141 ? -6.852 11.422 3.615 1 98.44 141 TYR B CA 1
ATOM 3488 C C . TYR B 1 141 ? -6.742 10.797 2.23 1 98.44 141 TYR B C 1
ATOM 3490 O O . TYR B 1 141 ? -6.586 9.578 2.105 1 98.44 141 TYR B O 1
ATOM 3498 N N . ASN B 1 142 ? -6.77 11.57 1.157 1 98.38 142 ASN B N 1
ATOM 3499 C CA . ASN B 1 142 ? -6.773 11.086 -0.218 1 98.38 142 ASN B CA 1
ATOM 3500 C C . ASN B 1 142 ? -5.805 11.867 -1.096 1 98.38 142 ASN B C 1
ATOM 3502 O O . ASN B 1 142 ? -6.227 12.68 -1.922 1 98.38 142 ASN B O 1
ATOM 3506 N N . PRO B 1 143 ? -4.516 11.594 -0.993 1 96.81 143 PRO B N 1
ATOM 3507 C CA . PRO B 1 143 ? -3.479 12.328 -1.722 1 96.81 143 PRO B CA 1
ATOM 3508 C C . PRO B 1 143 ? -3.42 11.953 -3.201 1 96.81 143 PRO B C 1
ATOM 3510 O O . PRO B 1 143 ? -4.027 10.961 -3.615 1 96.81 143 PRO B O 1
ATOM 3513 N N . PRO B 1 144 ? -2.678 12.703 -3.99 1 95 144 PRO B N 1
ATOM 3514 C CA . PRO B 1 144 ? -2.641 12.484 -5.438 1 95 144 PRO B CA 1
ATOM 3515 C C . PRO B 1 144 ? -1.993 11.148 -5.812 1 95 144 PRO B C 1
ATOM 3517 O O . PRO B 1 144 ? -2.277 10.602 -6.879 1 95 144 PRO B O 1
ATOM 3520 N N . HIS B 1 145 ? -1.158 10.625 -4.973 1 95.81 145 HIS B N 1
ATOM 3521 C CA . HIS B 1 145 ? -0.462 9.391 -5.34 1 95.81 145 HIS B CA 1
ATOM 3522 C C . HIS B 1 145 ? -1.251 8.164 -4.906 1 95.81 145 HIS B C 1
ATOM 3524 O O . HIS B 1 145 ? -0.829 7.031 -5.156 1 95.81 145 HIS B O 1
ATOM 3530 N N . ALA B 1 146 ? -2.371 8.336 -4.176 1 97.38 146 ALA B N 1
ATOM 3531 C CA . ALA B 1 146 ? -3.246 7.207 -3.875 1 97.38 146 ALA B CA 1
ATOM 3532 C C . ALA B 1 146 ? -3.727 6.527 -5.152 1 97.38 146 ALA B C 1
ATOM 3534 O O . ALA B 1 146 ? -4.016 7.199 -6.148 1 97.38 146 ALA B O 1
ATOM 3535 N N . LYS B 1 147 ? -3.846 5.238 -5.16 1 97.62 147 LYS B N 1
ATOM 3536 C CA . LYS B 1 147 ? -4.316 4.504 -6.328 1 97.62 147 LYS B CA 1
ATOM 3537 C C . LYS B 1 147 ? -5.766 4.855 -6.652 1 97.62 147 LYS B C 1
ATOM 3539 O O . LYS B 1 147 ? -6.137 4.953 -7.824 1 97.62 147 LYS B O 1
ATOM 3544 N N . ARG B 1 148 ? -6.602 4.98 -5.625 1 97.88 148 ARG B N 1
ATOM 3545 C CA . ARG B 1 148 ? -7.98 5.414 -5.801 1 97.88 148 ARG B CA 1
ATOM 3546 C C . ARG B 1 148 ? -8.18 6.832 -5.273 1 97.88 148 ARG B C 1
ATOM 3548 O O . ARG B 1 148 ? -8.055 7.074 -4.07 1 97.88 148 ARG B O 1
ATOM 3555 N N . ARG B 1 149 ? -8.516 7.793 -6.18 1 97.88 149 A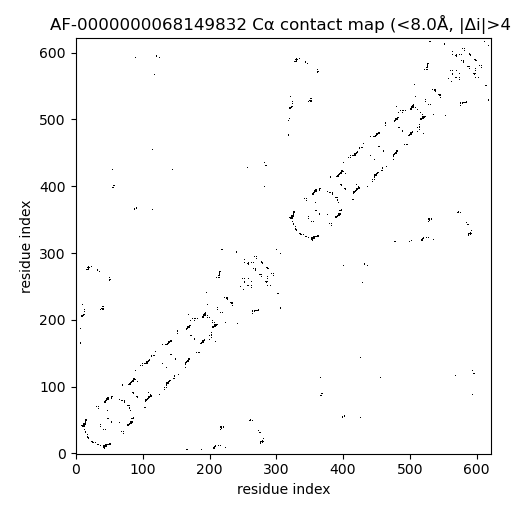RG B N 1
ATOM 3556 C CA . ARG B 1 149 ? -8.867 9.156 -5.805 1 97.88 149 ARG B CA 1
ATOM 3557 C C . ARG B 1 149 ? -10.367 9.391 -5.926 1 97.88 149 ARG B C 1
ATOM 3559 O O . ARG B 1 149 ? -10.969 9.094 -6.961 1 97.88 149 ARG B O 1
ATOM 3566 N N . LEU B 1 150 ? -10.875 9.867 -4.906 1 98.44 150 LEU B N 1
ATOM 3567 C CA . LEU B 1 150 ? -12.297 10.211 -4.934 1 98.44 150 LEU B CA 1
ATOM 3568 C C . LEU B 1 150 ? -12.5 11.648 -5.395 1 98.44 150 LEU B C 1
ATOM 3570 O O . LEU B 1 150 ? -11.75 12.539 -5.004 1 98.44 150 LEU B O 1
ATOM 3574 N N . ASN B 1 151 ? -13.461 11.852 -6.242 1 97.75 151 ASN B N 1
ATOM 3575 C CA . ASN B 1 151 ? -13.828 13.227 -6.598 1 97.75 151 ASN B CA 1
ATOM 3576 C C . ASN B 1 151 ? -14.789 13.828 -5.582 1 97.75 151 ASN B C 1
ATOM 3578 O O . ASN B 1 151 ? -15.242 13.141 -4.66 1 97.75 151 ASN B O 1
ATOM 3582 N N . LEU B 1 152 ? -15.086 15.086 -5.789 1 98.38 152 LEU B N 1
ATOM 3583 C CA . LEU B 1 152 ? -15.867 15.805 -4.793 1 98.38 152 LEU B CA 1
ATOM 3584 C C . LEU B 1 152 ? -17.281 15.25 -4.707 1 98.38 152 LEU B C 1
ATOM 3586 O O . LEU B 1 152 ? -17.891 15.227 -3.633 1 98.38 152 LEU B O 1
ATOM 3590 N N . ASP B 1 153 ? -17.891 14.797 -5.84 1 98.38 153 ASP B N 1
ATOM 3591 C CA . ASP B 1 153 ? -19.203 14.172 -5.828 1 98.38 153 ASP B CA 1
ATOM 3592 C C . ASP B 1 153 ? -19.203 12.883 -5.012 1 98.38 153 ASP B C 1
ATOM 3594 O O . ASP B 1 153 ? -20.141 12.625 -4.246 1 98.38 153 ASP B O 1
ATOM 3598 N N . GLU B 1 154 ? -18.219 12.109 -5.191 1 98.56 154 GLU B N 1
ATOM 3599 C CA . GLU B 1 154 ? -18.094 10.852 -4.453 1 98.56 154 GLU B CA 1
ATOM 3600 C C . GLU B 1 154 ? -17.906 11.109 -2.959 1 98.56 154 GLU B C 1
ATOM 3602 O O . GLU B 1 154 ? -18.484 10.398 -2.131 1 98.56 154 GLU B O 1
ATOM 3607 N N . ILE B 1 155 ? -17.109 12.078 -2.627 1 98.75 155 ILE B N 1
ATOM 3608 C CA . ILE B 1 155 ? -16.906 12.422 -1.225 1 98.75 155 ILE B CA 1
ATOM 3609 C C . ILE B 1 155 ? -18.203 12.938 -0.615 1 98.75 155 ILE B C 1
ATOM 3611 O O . ILE B 1 155 ? -18.531 12.617 0.532 1 98.75 155 ILE B O 1
ATOM 3615 N N . ALA B 1 156 ? -18.938 13.734 -1.374 1 98.31 156 ALA B N 1
ATOM 3616 C CA . ALA B 1 156 ? -20.219 14.227 -0.904 1 98.31 156 ALA B CA 1
ATOM 3617 C C . ALA B 1 156 ? -21.172 13.07 -0.611 1 98.31 156 ALA B C 1
ATOM 3619 O O . ALA B 1 156 ? -21.891 13.094 0.391 1 98.31 156 ALA B O 1
ATOM 3620 N N . ARG B 1 157 ? -21.203 12.094 -1.492 1 98 157 ARG B N 1
ATOM 3621 C CA . ARG B 1 157 ? -22.031 10.906 -1.289 1 98 157 ARG B CA 1
ATOM 3622 C C . ARG B 1 157 ? -21.625 10.164 -0.024 1 98 157 ARG B C 1
ATOM 3624 O O . ARG B 1 157 ? -22.469 9.711 0.744 1 98 157 ARG B O 1
ATOM 3631 N N . LEU B 1 158 ? -20.328 9.992 0.173 1 97.81 158 LEU B N 1
ATOM 3632 C CA . LEU B 1 158 ? -19.812 9.359 1.381 1 97.81 158 LEU B CA 1
ATOM 3633 C C . LEU B 1 158 ? -20.25 10.125 2.625 1 97.81 158 LEU B C 1
ATOM 3635 O O . LEU B 1 158 ? -20.703 9.523 3.604 1 97.81 158 LEU B O 1
ATOM 3639 N N . LYS B 1 159 ? -20.078 11.422 2.586 1 97.06 159 LYS B N 1
ATOM 3640 C CA . LYS B 1 159 ? -20.422 12.281 3.717 1 97.06 159 LYS B CA 1
ATOM 3641 C C . LYS B 1 159 ? -21.906 12.164 4.074 1 97.06 159 LYS B C 1
ATOM 3643 O O . LYS B 1 159 ? -22.266 12.156 5.254 1 97.06 159 LYS B O 1
ATOM 3648 N N . ALA B 1 160 ? -22.734 12.117 3.139 1 96.56 160 ALA B N 1
ATOM 3649 C CA . ALA B 1 160 ? -24.172 12.016 3.355 1 96.56 160 ALA B CA 1
ATOM 3650 C C . ALA B 1 160 ? -24.531 10.742 4.125 1 96.56 160 ALA B C 1
ATOM 3652 O O . ALA B 1 160 ? -25.484 10.727 4.91 1 96.56 160 ALA B O 1
ATOM 3653 N N . ARG B 1 161 ? -23.766 9.75 3.957 1 95.5 161 ARG B N 1
ATOM 3654 C CA . ARG B 1 161 ? -24.047 8.453 4.559 1 95.5 161 ARG B CA 1
ATOM 3655 C C . ARG B 1 161 ? -23.312 8.289 5.883 1 95.5 161 ARG B C 1
ATOM 3657 O O . ARG B 1 161 ? -23.672 7.441 6.703 1 95.5 161 ARG B O 1
ATOM 3664 N N . LEU B 1 162 ? -22.25 9.055 6.07 1 96.12 162 LEU B N 1
ATOM 3665 C CA . LEU B 1 162 ? -21.375 8.922 7.227 1 96.12 162 LEU B CA 1
ATOM 3666 C C . LEU B 1 162 ? -21.266 10.242 7.984 1 96.12 162 LEU B C 1
ATOM 3668 O O . LEU B 1 162 ? -20.281 10.969 7.824 1 96.12 162 LEU B O 1
ATOM 3672 N N . PRO B 1 163 ? -22.094 10.453 8.883 1 92.81 163 PRO B N 1
ATOM 3673 C CA . PRO B 1 163 ? -22.078 11.719 9.625 1 92.81 163 PRO B CA 1
ATOM 3674 C C . PRO B 1 163 ? -20.766 11.945 10.375 1 92.81 163 PRO B C 1
ATOM 3676 O O . PRO B 1 163 ? -20.375 13.094 10.609 1 92.81 163 PRO B O 1
ATOM 3679 N N . MET B 1 164 ? -20.109 10.883 10.68 1 95.5 164 MET B N 1
ATOM 3680 C CA . MET B 1 164 ? -18.875 11.023 11.453 1 95.5 164 MET B CA 1
ATOM 3681 C C . MET B 1 164 ? -17.719 11.461 10.562 1 95.5 164 MET B C 1
ATOM 3683 O O . MET B 1 164 ? -16.641 11.812 11.062 1 95.5 164 MET B O 1
ATOM 3687 N N . LEU B 1 165 ? -17.891 11.391 9.273 1 97.31 165 LEU B N 1
ATOM 3688 C CA . LEU B 1 165 ? -16.906 12.008 8.383 1 97.31 165 LEU B CA 1
ATOM 3689 C C . LEU B 1 165 ? -16.953 13.531 8.484 1 97.31 165 LEU B C 1
ATOM 3691 O O . LEU B 1 165 ? -17.891 14.156 7.973 1 97.31 165 LEU B O 1
ATOM 3695 N N . ILE B 1 166 ? -15.898 14.117 9.078 1 97.69 166 ILE B N 1
ATOM 3696 C CA . ILE B 1 166 ? -16.031 15.531 9.422 1 97.69 166 ILE B CA 1
ATOM 3697 C C . ILE B 1 166 ? -15.055 16.344 8.57 1 97.69 166 ILE B C 1
ATOM 3699 O O . ILE B 1 166 ? -15.133 17.578 8.547 1 97.69 166 ILE B O 1
ATOM 3703 N N . GLY B 1 167 ? -14.164 15.648 7.852 1 98.19 167 GLY B N 1
ATOM 3704 C CA . GLY B 1 167 ? -13.188 16.391 7.062 1 98.19 167 GLY B CA 1
ATOM 3705 C C . GLY B 1 167 ? -12.477 15.531 6.039 1 98.19 167 GLY B C 1
ATOM 3706 O O . GLY B 1 167 ? -12.742 14.328 5.934 1 98.19 167 GLY B O 1
ATOM 3707 N N . ALA B 1 168 ? -11.602 16.188 5.266 1 98.56 168 ALA B N 1
ATOM 3708 C CA . ALA B 1 168 ? -10.758 15.531 4.27 1 98.56 168 ALA B CA 1
ATOM 3709 C C . ALA B 1 168 ? -9.461 16.312 4.055 1 98.56 168 ALA B C 1
ATOM 3711 O O . ALA B 1 168 ? -9.445 17.547 4.137 1 98.56 168 ALA B O 1
ATOM 3712 N N . LYS B 1 169 ? -8.438 15.633 3.957 1 98.06 169 LYS B N 1
ATOM 3713 C CA . LYS B 1 169 ? -7.168 16.156 3.471 1 98.06 169 LYS B CA 1
ATOM 3714 C C . LYS B 1 169 ? -6.988 15.859 1.982 1 98.06 169 LYS B C 1
ATOM 3716 O O . LYS B 1 169 ? -6.785 14.711 1.589 1 98.06 169 LYS B O 1
ATOM 3721 N N . LEU B 1 170 ? -7.062 16.922 1.117 1 98.06 170 LEU B N 1
ATOM 3722 C CA . LEU B 1 170 ? -7.074 16.781 -0.335 1 98.06 170 LEU B CA 1
ATOM 3723 C C . LEU B 1 170 ? -6.012 17.656 -0.973 1 98.06 170 LEU B C 1
ATOM 3725 O O . LEU B 1 170 ? -5.523 18.609 -0.344 1 98.06 170 LEU B O 1
ATOM 3729 N N . PRO B 1 171 ? -5.637 17.406 -2.23 1 95.38 171 PRO B N 1
ATOM 3730 C CA . PRO B 1 171 ? -4.605 18.203 -2.898 1 95.38 171 PRO B CA 1
ATOM 3731 C C . PRO B 1 171 ? -5.113 19.578 -3.336 1 95.38 171 PRO B C 1
ATOM 3733 O O . PRO B 1 171 ? -4.316 20.469 -3.648 1 95.38 171 PRO B O 1
ATOM 3736 N N . GLY B 1 172 ? -6.457 19.734 -3.316 1 95.19 172 GLY B N 1
ATOM 3737 C CA . GLY B 1 172 ? -7 21 -3.816 1 95.19 172 GLY B CA 1
ATOM 3738 C C . GLY B 1 172 ? -7.066 21.047 -5.332 1 95.19 172 GLY B C 1
ATOM 3739 O O . GLY B 1 172 ? -7.211 20.016 -5.992 1 95.19 172 GLY B O 1
ATOM 3740 N N . GLY B 1 173 ? -7.184 22.25 -5.879 1 93.94 173 GLY B N 1
ATOM 3741 C CA . GLY B 1 173 ? -7.297 22.422 -7.316 1 93.94 173 GLY B CA 1
ATOM 3742 C C . GLY B 1 173 ? -7.367 23.875 -7.742 1 93.94 173 GLY B C 1
ATOM 3743 O O . GLY B 1 173 ? -6.785 24.75 -7.094 1 93.94 173 GLY B O 1
ATOM 3744 N N . ASP B 1 174 ? -7.957 24.031 -8.906 1 95.38 174 ASP B N 1
ATOM 3745 C CA . ASP B 1 174 ? -8.109 25.375 -9.453 1 95.38 174 ASP B CA 1
ATOM 3746 C C . ASP B 1 174 ? -9.406 26.031 -8.969 1 95.38 174 ASP B C 1
ATOM 3748 O O . ASP B 1 174 ? -10.039 25.531 -8.031 1 95.38 174 ASP B O 1
ATOM 3752 N N . GLU B 1 175 ? -9.672 27.109 -9.508 1 96.12 175 GLU B N 1
ATOM 3753 C CA . GLU B 1 175 ? -10.844 27.875 -9.094 1 96.12 175 GLU B CA 1
ATOM 3754 C C . GLU B 1 175 ? -12.125 27.062 -9.281 1 96.12 175 GLU B C 1
ATOM 3756 O O . GLU B 1 175 ? -13.055 27.172 -8.477 1 96.12 175 GLU B O 1
ATOM 3761 N N . VAL B 1 176 ? -12.164 26.312 -10.336 1 97.25 176 VAL B N 1
ATOM 3762 C CA . VAL B 1 176 ? -13.336 25.5 -10.602 1 97.25 176 VAL B CA 1
ATOM 3763 C C . VAL B 1 176 ? -13.492 24.453 -9.492 1 97.25 176 VAL B C 1
ATOM 3765 O O . VAL B 1 176 ? -14.594 24.234 -8.992 1 97.25 176 VAL B O 1
ATOM 3768 N N . TRP B 1 177 ? -12.43 23.859 -9.109 1 97.69 177 TRP B N 1
ATOM 3769 C CA . TRP B 1 177 ? -12.43 22.859 -8.047 1 97.69 177 TRP B CA 1
ATOM 3770 C C . TRP B 1 177 ? -12.945 23.469 -6.742 1 97.69 177 TRP B C 1
ATOM 3772 O O . TRP B 1 177 ? -13.805 22.875 -6.078 1 97.69 177 TRP B O 1
ATOM 3782 N N . TYR B 1 178 ? -12.477 24.594 -6.395 1 97.81 178 TYR B N 1
ATOM 3783 C CA . TYR B 1 178 ? -12.898 25.234 -5.152 1 97.81 178 TYR B CA 1
ATOM 3784 C C . TYR B 1 178 ? -14.352 25.672 -5.223 1 97.81 178 TYR B C 1
ATOM 3786 O O . TYR B 1 178 ? -15.062 25.641 -4.215 1 97.81 178 TYR B O 1
ATOM 3794 N N . GLY B 1 179 ? -14.734 26.125 -6.422 1 98.12 179 GLY B N 1
ATOM 3795 C CA . GLY B 1 179 ? -16.156 26.391 -6.602 1 98.12 179 GLY B CA 1
ATOM 3796 C C . GLY B 1 179 ? -17.031 25.188 -6.324 1 98.12 179 GLY B C 1
ATOM 3797 O O . GLY B 1 179 ? -18.062 25.297 -5.664 1 98.12 179 GLY B O 1
ATOM 3798 N N . GLU B 1 180 ? -16.609 24.062 -6.828 1 98.19 180 GLU B N 1
ATOM 3799 C CA . GLU B 1 180 ? -17.328 22.828 -6.59 1 98.19 180 GLU B CA 1
ATOM 3800 C C . GLU B 1 180 ? -17.266 22.422 -5.117 1 98.19 180 GLU B C 1
ATOM 3802 O O . GLU B 1 180 ? -18.25 21.906 -4.574 1 98.19 180 GLU B O 1
ATOM 3807 N N . LEU B 1 181 ? -16.172 22.656 -4.516 1 98.25 181 LEU B N 1
ATOM 3808 C CA . LEU B 1 181 ? -16.031 22.359 -3.094 1 98.25 181 LEU B CA 1
ATOM 3809 C C . LEU B 1 181 ? -17.078 23.109 -2.277 1 98.25 181 LEU B C 1
ATOM 3811 O O . LEU B 1 181 ? -17.781 22.5 -1.463 1 98.25 181 LEU B O 1
ATOM 3815 N N . ARG B 1 182 ? -17.219 24.391 -2.48 1 97.69 182 ARG B N 1
ATOM 3816 C CA . ARG B 1 182 ? -18.156 25.219 -1.741 1 97.69 182 ARG B CA 1
ATOM 3817 C C . ARG B 1 182 ? -19.594 24.75 -1.977 1 97.69 182 ARG B C 1
ATOM 3819 O O . ARG B 1 182 ? -20.422 24.812 -1.069 1 97.69 182 ARG B O 1
ATOM 3826 N N . ARG B 1 183 ? -19.797 24.297 -3.16 1 97.94 183 ARG B N 1
ATOM 3827 C CA . ARG B 1 183 ? -21.141 23.906 -3.535 1 97.94 183 ARG B CA 1
ATOM 3828 C C . ARG B 1 183 ? -21.484 22.516 -2.996 1 97.94 183 ARG B C 1
ATOM 3830 O O . ARG B 1 183 ? -22.578 22.312 -2.471 1 97.94 183 ARG B O 1
ATOM 3837 N N . LYS B 1 184 ? -20.562 21.625 -3.072 1 97.75 184 LYS B N 1
ATOM 3838 C CA . LYS B 1 184 ? -20.875 20.203 -2.854 1 97.75 184 LYS B CA 1
ATOM 3839 C C . LYS B 1 184 ? -20.578 19.797 -1.416 1 97.75 184 LYS B C 1
ATOM 3841 O O . LYS B 1 184 ? -21.188 18.859 -0.889 1 97.75 184 LYS B O 1
ATOM 3846 N N . LEU B 1 185 ? -19.609 20.453 -0.808 1 97.19 185 LEU B N 1
ATOM 3847 C CA . LEU B 1 185 ? -19.141 20.031 0.507 1 97.19 185 LEU B CA 1
ATOM 3848 C C . LEU B 1 185 ? -19.078 21.203 1.473 1 97.19 185 LEU B C 1
ATOM 3850 O O . LEU B 1 185 ? -18.047 21.422 2.123 1 97.19 185 LEU B O 1
ATOM 3854 N N . PRO B 1 186 ? -20.109 21.953 1.65 1 94.12 186 PRO B N 1
ATOM 3855 C CA . PRO B 1 186 ? -20.078 23.141 2.504 1 94.12 186 PRO B CA 1
ATOM 3856 C C . PRO B 1 186 ? -19.844 22.812 3.975 1 94.12 186 PRO B C 1
ATOM 3858 O O . PRO B 1 186 ? -19.312 23.641 4.727 1 94.12 186 PRO B O 1
ATOM 3861 N N . ASP B 1 187 ? -20.125 21.594 4.363 1 93.88 187 ASP B N 1
ATOM 3862 C CA . ASP B 1 187 ? -20.078 21.25 5.781 1 93.88 187 ASP B CA 1
ATOM 3863 C C . ASP B 1 187 ? -18.906 20.312 6.078 1 93.88 187 ASP B C 1
ATOM 3865 O O . ASP B 1 187 ? -18.812 19.766 7.176 1 93.88 187 ASP B O 1
ATOM 3869 N N . LEU B 1 188 ? -18.094 20 5.121 1 97.62 188 LEU B N 1
ATOM 3870 C CA . LEU B 1 188 ? -16.906 19.172 5.305 1 97.62 188 LEU B CA 1
ATOM 3871 C C . LEU B 1 188 ? -15.664 20.031 5.453 1 97.62 188 LEU B C 1
ATOM 3873 O O . LEU B 1 188 ? -15.43 20.938 4.652 1 97.62 188 LEU B O 1
ATOM 3877 N N . ALA B 1 189 ? -14.906 19.828 6.559 1 98.06 189 ALA B N 1
ATOM 3878 C CA . ALA B 1 189 ? -13.656 20.562 6.75 1 98.06 189 ALA B CA 1
ATOM 3879 C C . ALA B 1 189 ? -12.57 20.047 5.805 1 98.06 189 ALA B C 1
ATOM 3881 O O . ALA B 1 189 ? -11.844 19.109 6.129 1 98.06 189 ALA B O 1
ATOM 3882 N N . VAL B 1 190 ? -12.43 20.719 4.699 1 98.31 190 VAL B N 1
ATOM 3883 C CA . VAL B 1 190 ? -11.422 20.281 3.734 1 98.31 190 VAL B CA 1
ATOM 3884 C C . VAL B 1 190 ? -10.109 21.016 3.984 1 98.31 190 VAL B C 1
ATOM 3886 O O . VAL B 1 190 ? -10.07 22.25 3.951 1 98.31 190 VAL B O 1
ATOM 3889 N N . PHE B 1 191 ? -9.125 20.281 4.273 1 98.12 191 PHE B N 1
ATOM 3890 C CA . PHE B 1 191 ? -7.777 20.781 4.469 1 98.12 191 PHE B CA 1
ATOM 3891 C C . PHE B 1 191 ? -6.953 20.641 3.195 1 98.12 191 PHE B C 1
ATOM 3893 O O . PHE B 1 191 ? -7.035 19.625 2.508 1 98.12 191 PHE B O 1
ATOM 3900 N N . ILE B 1 192 ? -6.207 21.672 2.85 1 96.5 192 ILE B N 1
ATOM 3901 C CA . ILE B 1 192 ? -5.438 21.719 1.611 1 96.5 192 ILE B CA 1
ATOM 3902 C C . ILE B 1 192 ? -3.951 21.859 1.931 1 96.5 192 ILE B C 1
ATOM 3904 O O . ILE B 1 192 ? -3.578 22.094 3.082 1 96.5 192 ILE B O 1
ATOM 3908 N N . PRO B 1 193 ? -3.051 21.734 0.948 1 95.62 193 PRO B N 1
ATOM 3909 C CA . PRO B 1 193 ? -1.618 21.906 1.195 1 95.62 193 PRO B CA 1
ATOM 3910 C C . PRO B 1 193 ? -1.279 23.281 1.76 1 95.62 193 PRO B C 1
ATOM 3912 O O . PRO B 1 193 ? -1.854 24.297 1.333 1 95.62 193 PRO B O 1
ATOM 3915 N N . GLY B 1 194 ? -0.334 23.266 2.607 1 96.56 194 GLY B N 1
ATOM 3916 C CA . GLY B 1 194 ? -0.021 24.453 3.371 1 96.56 194 GLY B CA 1
ATOM 3917 C C . GLY B 1 194 ? 0.498 25.594 2.512 1 96.56 194 GLY B C 1
ATOM 3918 O O . GLY B 1 194 ? 0.278 26.766 2.826 1 96.56 194 GLY B O 1
ATOM 3919 N N . HIS B 1 195 ? 1.199 25.297 1.433 1 97.38 195 HIS B N 1
ATOM 3920 C CA . HIS B 1 195 ? 1.783 26.375 0.626 1 97.38 195 HIS B CA 1
ATOM 3921 C C . HIS B 1 195 ? 0.723 27.062 -0.224 1 97.38 195 HIS B C 1
ATOM 3923 O O . HIS B 1 195 ? 1.001 28.078 -0.865 1 97.38 195 HIS B O 1
ATOM 3929 N N . PHE B 1 196 ? -0.524 26.562 -0.136 1 97.38 196 PHE B N 1
ATOM 3930 C CA . PHE B 1 196 ? -1.658 27.188 -0.796 1 97.38 196 PHE B CA 1
ATOM 3931 C C . PHE B 1 196 ? -2.699 27.641 0.224 1 97.38 196 PHE B C 1
ATOM 3933 O O . PHE B 1 196 ? -3.869 27.828 -0.115 1 97.38 196 PHE B O 1
ATOM 3940 N N . MET B 1 197 ? -2.318 27.781 1.439 1 97.38 197 MET B N 1
ATOM 3941 C CA . MET B 1 197 ? -3.246 27.984 2.547 1 97.38 197 MET B CA 1
ATOM 3942 C C . MET B 1 197 ? -4.117 29.203 2.309 1 97.38 197 MET B C 1
ATOM 3944 O O . MET B 1 197 ? -5.336 29.156 2.49 1 97.38 197 MET B O 1
ATOM 3948 N N . ALA B 1 198 ? -3.539 30.391 1.878 1 97.88 198 ALA B N 1
ATOM 3949 C CA . ALA B 1 198 ? -4.289 31.641 1.763 1 97.88 198 ALA B CA 1
ATOM 3950 C C . ALA B 1 198 ? -5.352 31.547 0.672 1 97.88 198 ALA B C 1
ATOM 3952 O O . ALA B 1 198 ? -6.547 31.688 0.945 1 97.88 198 ALA B O 1
ATOM 3953 N N . SER B 1 199 ? -4.957 31.219 -0.557 1 97.94 199 SER B N 1
ATOM 3954 C CA . SER B 1 199 ? -5.902 31.094 -1.66 1 97.94 199 SER B CA 1
ATOM 3955 C C . SER B 1 199 ? -6.887 29.953 -1.424 1 97.94 199 SER B C 1
ATOM 3957 O O . SER B 1 199 ? -8.07 30.062 -1.751 1 97.94 199 SER B O 1
ATOM 3959 N N . GLY B 1 200 ? -6.406 28.828 -0.853 1 97.75 200 GLY B N 1
ATOM 3960 C CA . GLY B 1 200 ? -7.258 27.672 -0.596 1 97.75 200 GLY B CA 1
ATOM 3961 C C . GLY B 1 200 ? -8.352 27.953 0.422 1 97.75 200 GLY B C 1
ATOM 3962 O O . GLY B 1 200 ? -9.5 27.562 0.228 1 97.75 200 GLY B O 1
ATOM 3963 N N . CYS B 1 201 ? -7.977 28.609 1.457 1 97.56 201 CYS B N 1
ATOM 3964 C CA . CYS B 1 201 ? -8.953 28.906 2.496 1 97.56 201 CYS B CA 1
ATOM 3965 C C . CYS B 1 201 ? -9.938 29.984 2.039 1 97.56 201 CYS B C 1
ATOM 3967 O O . CYS B 1 201 ? -11.117 29.938 2.395 1 97.56 201 CYS B O 1
ATOM 3969 N N . LEU B 1 202 ? -9.461 31 1.304 1 97.06 202 LEU B N 1
ATOM 3970 C CA . LEU B 1 202 ? -10.375 31.953 0.701 1 97.06 202 LEU B CA 1
ATOM 3971 C C . LEU B 1 202 ? -11.32 31.266 -0.273 1 97.06 202 LEU B C 1
ATOM 3973 O O . LEU B 1 202 ? -12.438 31.734 -0.501 1 97.06 202 LEU B O 1
ATOM 3977 N N . GLY B 1 203 ? -10.883 30.109 -0.833 1 96.88 203 GLY B N 1
ATOM 3978 C CA . GLY B 1 203 ? -11.688 29.344 -1.78 1 96.88 203 GLY B CA 1
ATOM 3979 C C . GLY B 1 203 ? -12.641 28.375 -1.111 1 96.88 203 GLY B C 1
ATOM 3980 O O . GLY B 1 203 ? -13.469 27.75 -1.779 1 96.88 203 GLY B O 1
ATOM 3981 N N . GLY B 1 204 ? -12.516 28.188 0.148 1 96.81 204 GLY B N 1
ATOM 3982 C CA . GLY B 1 204 ? -13.477 27.328 0.836 1 96.81 204 GLY B CA 1
ATOM 3983 C C . GLY B 1 204 ? -12.82 26.312 1.739 1 96.81 204 GLY B C 1
ATOM 3984 O O . GLY B 1 204 ? -13.5 25.625 2.506 1 96.81 204 GLY B O 1
ATOM 3985 N N . GLY B 1 205 ? -11.508 26.156 1.655 1 97.44 205 GLY B N 1
ATOM 3986 C CA . GLY B 1 205 ? -10.789 25.297 2.584 1 97.44 205 GLY B CA 1
ATOM 3987 C C . GLY B 1 205 ? -10.867 25.766 4.02 1 97.44 205 GLY B C 1
ATOM 3988 O O . GLY B 1 205 ? -11.188 26.922 4.277 1 97.44 205 GLY B O 1
ATOM 3989 N N . ARG B 1 206 ? -10.57 24.859 4.953 1 97.38 206 ARG B N 1
ATOM 3990 C CA . ARG B 1 206 ? -10.742 25.188 6.363 1 97.38 206 ARG B CA 1
ATOM 3991 C C . ARG B 1 206 ? -9.406 25.203 7.09 1 97.38 206 ARG B C 1
ATOM 3993 O O . ARG B 1 206 ? -9.359 25.359 8.312 1 97.38 206 ARG B O 1
ATOM 4000 N N . GLY B 1 207 ? -8.375 25.047 6.441 1 97.44 207 GLY B N 1
ATOM 4001 C CA . GLY B 1 207 ? -7.039 25.031 7.023 1 97.44 207 GLY B CA 1
ATOM 4002 C C . GLY B 1 207 ? -6.07 24.141 6.27 1 97.44 207 GLY B C 1
ATOM 4003 O O . GLY B 1 207 ? -6.273 23.859 5.09 1 97.44 207 GLY B O 1
ATOM 4004 N N . SER B 1 208 ? -4.965 23.828 6.938 1 96.88 208 SER B N 1
ATOM 4005 C CA . SER B 1 208 ? -3.967 22.984 6.277 1 96.88 208 SER B CA 1
ATOM 4006 C C . SER B 1 208 ? -3.238 22.094 7.277 1 96.88 208 SER B C 1
ATOM 4008 O O . SER B 1 208 ? -2.988 22.516 8.414 1 96.88 208 SER B O 1
ATOM 4010 N N . TYR B 1 209 ? -3.119 20.828 6.871 1 95.62 209 TYR B N 1
ATOM 4011 C CA . TYR B 1 209 ? -2.008 20.047 7.398 1 95.62 209 TYR B CA 1
ATOM 4012 C C . TYR B 1 209 ? -0.689 20.469 6.77 1 95.62 209 TYR B C 1
ATOM 4014 O O . TYR B 1 209 ? -0.281 19.938 5.738 1 95.62 209 TYR B O 1
ATOM 4022 N N . SER B 1 210 ? -0.059 21.375 7.312 1 90.88 210 SER B N 1
ATOM 4023 C CA . SER B 1 210 ? 0.774 22.344 6.621 1 90.88 210 SER B CA 1
ATOM 4024 C C . SER B 1 210 ? 2.207 21.844 6.473 1 90.88 210 SER B C 1
ATOM 4026 O O . SER B 1 210 ? 2.9 21.625 7.465 1 90.88 210 SER B O 1
ATOM 4028 N N . ASN B 1 211 ? 2.592 21.75 5.195 1 95.56 211 ASN B N 1
ATOM 4029 C CA . ASN B 1 211 ? 4.008 21.547 4.918 1 95.56 211 ASN B CA 1
ATOM 4030 C C . ASN B 1 211 ? 4.836 22.781 5.297 1 95.56 211 ASN B C 1
ATOM 4032 O O . ASN B 1 211 ? 6.016 22.656 5.629 1 95.56 211 ASN B O 1
ATOM 4036 N N . VAL B 1 212 ? 4.246 24 5.285 1 97.81 212 VAL B N 1
ATOM 4037 C CA . VAL B 1 212 ? 4.922 25.219 5.715 1 97.81 212 VAL B CA 1
ATOM 4038 C C . VAL B 1 212 ? 5.191 25.156 7.215 1 97.81 212 VAL B C 1
ATOM 4040 O O . VAL B 1 212 ? 6.211 25.672 7.688 1 97.81 212 VAL B O 1
ATOM 4043 N N . ALA B 1 213 ? 4.258 24.562 7.938 1 97.94 213 ALA B N 1
ATOM 4044 C CA . ALA B 1 213 ? 4.449 24.406 9.375 1 97.94 213 ALA B CA 1
ATOM 4045 C C . ALA B 1 213 ? 5.613 23.469 9.68 1 97.94 213 ALA B C 1
ATOM 4047 O O . ALA B 1 213 ? 6.188 23.516 10.766 1 97.94 213 ALA B O 1
ATOM 4048 N N . CYS B 1 214 ? 5.961 22.578 8.75 1 97.94 214 CYS B N 1
ATOM 4049 C CA . CYS B 1 214 ? 7.172 21.781 8.93 1 97.94 214 CYS B CA 1
ATOM 4050 C C . CYS B 1 214 ? 8.406 22.656 8.969 1 97.94 214 CYS B C 1
ATOM 4052 O O . CYS B 1 214 ? 9.336 22.406 9.734 1 97.94 214 CYS B O 1
ATOM 4054 N N . LEU B 1 215 ? 8.359 23.703 8.164 1 98.38 215 LEU B N 1
ATOM 4055 C CA . LEU B 1 215 ? 9.469 24.656 8.086 1 98.38 215 LEU B CA 1
ATOM 4056 C C . LEU B 1 215 ? 9.445 25.609 9.281 1 98.38 215 LEU B C 1
ATOM 4058 O O . LEU B 1 215 ? 10.492 25.906 9.859 1 98.38 215 LEU B O 1
ATOM 4062 N N . SER B 1 216 ? 8.305 26.062 9.617 1 98.44 216 SER B N 1
ATOM 4063 C CA . SER B 1 216 ? 8.125 27.031 10.695 1 98.44 216 SER B CA 1
ATOM 4064 C C . SER B 1 216 ? 6.703 27.016 11.242 1 98.44 216 SER B C 1
ATOM 4066 O O . SER B 1 216 ? 5.824 27.703 10.727 1 98.44 216 SER B O 1
ATOM 4068 N N . PRO B 1 217 ? 6.52 26.25 12.328 1 98.25 217 PRO B N 1
ATOM 4069 C CA . PRO B 1 217 ? 5.16 26.172 12.867 1 98.25 217 PRO B CA 1
ATOM 4070 C C . PRO B 1 217 ? 4.633 27.547 13.305 1 98.25 217 PRO B C 1
ATOM 4072 O O . PRO B 1 217 ? 3.508 27.922 12.961 1 98.25 217 PRO B O 1
ATOM 4075 N N . ALA B 1 218 ? 5.406 28.328 14 1 98.06 218 ALA B N 1
ATOM 4076 C CA . ALA B 1 218 ? 4.973 29.656 14.453 1 98.06 218 ALA B CA 1
ATOM 4077 C C . ALA B 1 218 ? 4.699 30.578 13.273 1 98.06 218 ALA B C 1
ATOM 4079 O O . ALA B 1 218 ? 3.742 31.359 13.297 1 98.06 218 ALA B O 1
ATOM 4080 N N . GLY B 1 219 ? 5.574 30.516 12.32 1 98.19 219 GLY B N 1
ATOM 4081 C CA . GLY B 1 219 ? 5.383 31.328 11.125 1 98.19 219 GLY B CA 1
ATOM 4082 C C . GLY B 1 219 ? 4.102 30.984 10.383 1 98.19 219 GLY B C 1
ATOM 4083 O O . GLY B 1 219 ? 3.398 31.891 9.914 1 98.19 219 GLY B O 1
ATOM 4084 N N . ALA B 1 220 ? 3.82 29.688 10.234 1 98.25 220 ALA B N 1
ATOM 4085 C CA . ALA B 1 220 ? 2.592 29.25 9.578 1 98.25 220 ALA B CA 1
ATOM 4086 C C . ALA B 1 220 ? 1.36 29.766 10.32 1 98.25 220 ALA B C 1
ATOM 4088 O O . ALA B 1 220 ? 0.374 30.156 9.695 1 98.25 220 ALA B O 1
ATOM 4089 N N . VAL B 1 221 ? 1.417 29.734 11.602 1 98 221 VAL B N 1
ATOM 4090 C CA . VAL B 1 221 ? 0.305 30.203 12.422 1 98 221 VAL B CA 1
ATOM 4091 C C . VAL B 1 221 ? 0.117 31.703 12.227 1 98 221 VAL B C 1
ATOM 4093 O O . VAL B 1 221 ? -1.012 32.188 12.094 1 98 221 VAL B O 1
ATOM 4096 N N . ARG B 1 222 ? 1.203 32.469 12.25 1 97.62 222 ARG B N 1
ATOM 4097 C CA . ARG B 1 222 ? 1.098 33.906 12 1 97.62 222 ARG B CA 1
ATOM 4098 C C . ARG B 1 222 ? 0.473 34.188 10.633 1 97.62 222 ARG B C 1
ATOM 4100 O O . ARG B 1 222 ? -0.354 35.062 10.492 1 97.62 222 ARG B O 1
ATOM 4107 N N . TRP B 1 223 ? 0.932 33.375 9.664 1 98.06 223 TRP B N 1
ATOM 4108 C CA . TRP B 1 223 ? 0.37 33.531 8.32 1 98.06 223 TRP B CA 1
ATOM 4109 C C . TRP B 1 223 ? -1.126 33.219 8.328 1 98.06 223 TRP B C 1
ATOM 4111 O O . TRP B 1 223 ? -1.904 33.906 7.664 1 98.06 223 TRP B O 1
ATOM 4121 N N . TRP B 1 224 ? -1.537 32.25 9.055 1 97.62 224 TRP B N 1
ATOM 4122 C CA . TRP B 1 224 ? -2.943 31.891 9.227 1 97.62 224 TRP B CA 1
ATOM 4123 C C . TRP B 1 224 ? -3.732 33.062 9.797 1 97.62 224 TRP B C 1
ATOM 4125 O O . TRP B 1 224 ? -4.801 33.406 9.281 1 97.62 224 TRP B O 1
ATOM 4135 N N . HIS B 1 225 ? -3.256 33.719 10.773 1 97.44 225 HIS B N 1
ATOM 4136 C CA . HIS B 1 225 ? -3.924 34.875 11.375 1 97.44 225 HIS B CA 1
ATOM 4137 C C . HIS B 1 225 ? -3.971 36.031 10.406 1 97.44 225 HIS B C 1
ATOM 4139 O O . HIS B 1 225 ? -4.957 36.781 10.367 1 97.44 225 HIS B O 1
ATOM 4145 N N . GLN B 1 226 ? -2.906 36.188 9.664 1 97.69 226 GLN B N 1
ATOM 4146 C CA . GLN B 1 226 ? -2.852 37.281 8.672 1 97.69 226 GLN B CA 1
ATOM 4147 C C . GLN B 1 226 ? -4 37.156 7.676 1 97.69 226 GLN B C 1
ATOM 4149 O O . GLN B 1 226 ? -4.531 38.156 7.215 1 97.69 226 GLN B O 1
ATOM 4154 N N . LEU B 1 227 ? -4.32 35.875 7.312 1 97.69 227 LEU B N 1
ATOM 4155 C CA . LEU B 1 227 ? -5.371 35.656 6.332 1 97.69 227 LEU B CA 1
ATOM 4156 C C . LEU B 1 227 ? -6.664 36.344 6.742 1 97.69 227 LEU B C 1
ATOM 4158 O O . LEU B 1 227 ? -7.383 36.875 5.898 1 97.69 227 LEU B O 1
ATOM 4162 N N . ARG B 1 228 ? -7.027 36.406 7.977 1 95.38 228 ARG B N 1
ATOM 4163 C CA . ARG B 1 228 ? -8.227 37.062 8.484 1 95.38 228 ARG B CA 1
ATOM 4164 C C . ARG B 1 228 ? -8.039 38.562 8.555 1 95.38 228 ARG B C 1
ATOM 4166 O O . ARG B 1 228 ? -8.945 39.344 8.219 1 95.38 228 ARG B O 1
ATOM 4173 N N . GLU B 1 229 ? -6.875 39 8.938 1 97.56 229 GLU B N 1
ATOM 4174 C CA . GLU B 1 229 ? -6.605 40.406 9.211 1 97.56 229 GLU B CA 1
ATOM 4175 C C . GLU B 1 229 ? -6.277 41.156 7.934 1 97.56 229 GLU B C 1
ATOM 4177 O O . GLU B 1 229 ? -6.605 42.344 7.805 1 97.56 229 GLU B O 1
ATOM 4182 N N . ASP B 1 230 ? -5.582 40.531 7.094 1 98.25 230 ASP B N 1
ATOM 4183 C CA . ASP B 1 230 ? -5.098 41.125 5.855 1 98.25 230 ASP B CA 1
ATOM 4184 C C . ASP B 1 230 ? -5.027 40.094 4.734 1 98.25 230 ASP B C 1
ATOM 4186 O O . ASP B 1 230 ? -3.939 39.688 4.336 1 98.25 230 ASP B O 1
ATOM 4190 N N . PRO B 1 231 ? -6.176 39.812 4.109 1 98 231 PRO B N 1
ATOM 4191 C CA . PRO B 1 231 ? -6.23 38.781 3.082 1 98 231 PRO B CA 1
ATOM 4192 C C . PRO B 1 231 ? -5.324 39.094 1.89 1 98 231 PRO B C 1
ATOM 4194 O O . PRO B 1 231 ? -4.719 38.156 1.323 1 98 231 PRO B O 1
ATOM 4197 N N . ALA B 1 232 ? -5.242 40.312 1.505 1 98.38 232 ALA B N 1
ATOM 4198 C CA . ALA B 1 232 ? -4.398 40.688 0.371 1 98.38 232 ALA B CA 1
ATOM 4199 C C . ALA B 1 232 ? -2.928 40.406 0.673 1 98.38 232 ALA B C 1
ATOM 4201 O O . ALA B 1 232 ? -2.195 39.906 -0.176 1 98.38 232 ALA B O 1
ATOM 4202 N N . GLY B 1 233 ? -2.488 40.781 1.881 1 98.38 233 GLY B N 1
ATOM 4203 C CA . GLY B 1 233 ? -1.124 40.5 2.301 1 98.38 233 GLY B CA 1
ATOM 4204 C C . GLY B 1 233 ? -0.812 39.031 2.387 1 98.38 233 GLY B C 1
ATOM 4205 O O . GLY B 1 233 ? 0.284 38.594 2.023 1 98.38 233 GLY B O 1
ATOM 4206 N N . ALA B 1 234 ? -1.778 38.312 2.863 1 98.5 234 ALA B N 1
ATOM 4207 C CA . ALA B 1 234 ? -1.608 36.875 2.977 1 98.5 234 ALA B CA 1
ATOM 4208 C C . ALA B 1 234 ? -1.433 36.219 1.602 1 98.5 234 ALA B C 1
ATOM 4210 O O . ALA B 1 234 ? -0.637 35.281 1.439 1 98.5 234 ALA B O 1
ATOM 4211 N N . LEU B 1 235 ? -2.188 36.719 0.61 1 98.62 235 LEU B N 1
ATOM 4212 C CA . LEU B 1 235 ? -2.076 36.188 -0.752 1 98.62 235 LEU B CA 1
ATOM 4213 C C . LEU B 1 235 ? -0.723 36.562 -1.356 1 98.62 235 LEU B C 1
ATOM 4215 O O . LEU B 1 235 ? -0.13 35.75 -2.08 1 98.62 235 LEU B O 1
ATOM 4219 N N . ALA B 1 236 ? -0.298 37.75 -1.072 1 98.62 236 ALA B N 1
ATOM 4220 C CA . ALA B 1 236 ? 1.021 38.156 -1.547 1 98.62 236 ALA B CA 1
ATOM 4221 C C . ALA B 1 236 ? 2.115 37.281 -0.953 1 98.62 236 ALA B C 1
ATOM 4223 O O . ALA B 1 236 ? 3.066 36.906 -1.645 1 98.62 236 ALA B O 1
ATOM 4224 N N . PHE B 1 237 ? 1.978 37 0.32 1 98.44 237 PHE B N 1
ATOM 4225 C CA . PHE B 1 237 ? 2.932 36.125 0.974 1 98.44 237 PHE B CA 1
ATOM 4226 C C . PHE B 1 237 ? 2.879 34.719 0.361 1 98.44 237 PHE B C 1
ATOM 4228 O O . PHE B 1 237 ? 3.916 34.062 0.19 1 98.44 237 PHE B O 1
ATOM 4235 N N . GLU B 1 238 ? 1.736 34.25 0.002 1 98.56 238 GLU B N 1
ATOM 4236 C CA . GLU B 1 238 ? 1.591 32.938 -0.638 1 98.56 238 GLU B CA 1
ATOM 4237 C C . GLU B 1 238 ? 2.418 32.844 -1.918 1 98.56 238 GLU B C 1
ATOM 4239 O O . GLU B 1 238 ? 3.047 31.828 -2.191 1 98.56 238 GLU B O 1
ATOM 4244 N N . ALA B 1 239 ? 2.318 33.906 -2.654 1 98.62 239 ALA B N 1
ATOM 4245 C CA . ALA B 1 239 ? 3.08 33.938 -3.9 1 98.62 239 ALA B CA 1
ATOM 4246 C C . ALA B 1 239 ? 4.566 33.688 -3.639 1 98.62 239 ALA B C 1
ATOM 4248 O O . ALA B 1 239 ? 5.234 33 -4.398 1 98.62 239 ALA B O 1
ATOM 4249 N N . ARG B 1 240 ? 5.07 34.281 -2.588 1 98.69 240 ARG B N 1
ATOM 4250 C CA . ARG B 1 240 ? 6.473 34.094 -2.225 1 98.69 240 ARG B CA 1
ATOM 4251 C C . ARG B 1 240 ? 6.734 32.688 -1.717 1 98.69 240 ARG B C 1
ATOM 4253 O O . ARG B 1 240 ? 7.766 32.094 -2.029 1 98.69 240 ARG B O 1
ATOM 4260 N N . VAL B 1 241 ? 5.816 32.156 -0.948 1 98.69 241 VAL B N 1
ATOM 4261 C CA . VAL B 1 241 ? 5.934 30.781 -0.442 1 98.69 241 VAL B CA 1
ATOM 4262 C C . VAL B 1 241 ? 5.973 29.797 -1.61 1 98.69 241 VAL B C 1
ATOM 4264 O O . VAL B 1 241 ? 6.828 28.906 -1.653 1 98.69 241 VAL B O 1
ATOM 4267 N N . VAL B 1 242 ? 5.055 29.953 -2.545 1 98.44 242 VAL B N 1
ATOM 4268 C CA . VAL B 1 242 ? 4.98 29.094 -3.713 1 98.44 242 VAL B CA 1
ATOM 4269 C C . VAL B 1 242 ? 6.27 29.203 -4.523 1 98.44 242 VAL B C 1
ATOM 4271 O O . VAL B 1 242 ? 6.793 28.203 -5.008 1 98.44 242 VAL B O 1
ATOM 4274 N N . GLY B 1 243 ? 6.727 30.438 -4.688 1 98.5 243 GLY B N 1
ATOM 4275 C CA . GLY B 1 243 ? 8.008 30.641 -5.344 1 98.5 243 GLY B CA 1
ATOM 4276 C C . GLY B 1 243 ? 9.141 29.891 -4.672 1 98.5 243 GLY B C 1
ATOM 4277 O O . GLY B 1 243 ? 9.938 29.219 -5.344 1 98.5 243 GLY B O 1
ATOM 4278 N N . PHE B 1 244 ? 9.234 29.969 -3.369 1 98.56 244 PHE B N 1
ATOM 4279 C CA . PHE B 1 244 ? 10.242 29.281 -2.574 1 98.56 244 PHE B CA 1
ATOM 4280 C C . PHE B 1 244 ? 10.141 27.766 -2.76 1 98.56 244 PHE B C 1
ATOM 4282 O O . PHE B 1 244 ? 11.148 27.094 -2.969 1 98.56 244 PHE B O 1
ATOM 4289 N N . MET B 1 245 ? 8.93 27.219 -2.691 1 98.06 245 MET B N 1
ATOM 4290 C CA . MET B 1 245 ? 8.711 25.781 -2.873 1 98.06 245 MET B CA 1
ATOM 4291 C C . MET B 1 245 ? 9.203 25.328 -4.242 1 98.06 245 MET B C 1
ATOM 4293 O O . MET B 1 245 ? 9.898 24.312 -4.352 1 98.06 245 MET B O 1
ATOM 4297 N N . ASN B 1 246 ? 8.805 26.062 -5.262 1 97.94 246 ASN B N 1
ATOM 4298 C CA . ASN B 1 246 ? 9.125 25.703 -6.641 1 97.94 246 ASN B CA 1
ATOM 4299 C C . ASN B 1 246 ? 10.633 25.781 -6.898 1 97.94 246 ASN B C 1
ATOM 4301 O O . ASN B 1 246 ? 11.164 25 -7.695 1 97.94 246 ASN B O 1
ATOM 4305 N N . GLU B 1 247 ? 11.281 26.656 -6.223 1 98.06 247 GLU B N 1
ATOM 4306 C CA . GLU B 1 247 ? 12.688 26.922 -6.5 1 98.06 247 GLU B CA 1
ATOM 4307 C C . GLU B 1 247 ? 13.594 26.031 -5.66 1 98.06 247 GLU B C 1
ATOM 4309 O O . GLU B 1 247 ? 14.664 25.625 -6.113 1 98.06 247 GLU B O 1
ATOM 4314 N N . HIS B 1 248 ? 13.133 25.688 -4.453 1 97.62 248 HIS B N 1
ATOM 4315 C CA . HIS B 1 248 ? 14.125 25.141 -3.535 1 97.62 248 HIS B CA 1
ATOM 4316 C C . HIS B 1 248 ? 13.664 23.812 -2.963 1 97.62 248 HIS B C 1
ATOM 4318 O O . HIS B 1 248 ? 14.492 22.969 -2.596 1 97.62 248 HIS B O 1
ATOM 4324 N N . VAL B 1 249 ? 12.391 23.516 -2.865 1 97.75 249 VAL B N 1
ATOM 4325 C CA . VAL B 1 249 ? 11.906 22.312 -2.201 1 97.75 249 VAL B CA 1
ATOM 4326 C C . VAL B 1 249 ? 11.625 21.234 -3.24 1 97.75 249 VAL B C 1
ATOM 4328 O O . VAL B 1 249 ? 12.211 20.141 -3.193 1 97.75 249 VAL B O 1
ATOM 4331 N N . LEU B 1 250 ? 10.789 21.531 -4.25 1 96.31 250 LEU B N 1
ATOM 4332 C CA . LEU B 1 250 ? 10.297 20.547 -5.219 1 96.31 250 LEU B CA 1
ATOM 4333 C C . LEU B 1 250 ? 11.445 19.984 -6.051 1 96.31 250 LEU B C 1
ATOM 4335 O O . LEU B 1 250 ? 11.461 18.797 -6.363 1 96.31 250 LEU B O 1
ATOM 4339 N N . PRO B 1 251 ? 12.445 20.828 -6.387 1 96.5 251 PRO B N 1
ATOM 4340 C CA . PRO B 1 251 ? 13.555 20.281 -7.172 1 96.5 251 PRO B CA 1
ATOM 4341 C C . PRO B 1 251 ? 14.359 19.234 -6.41 1 96.5 251 PRO B C 1
ATOM 4343 O O . PRO B 1 251 ? 15.039 18.406 -7.023 1 96.5 251 PRO B O 1
ATOM 4346 N N . LEU B 1 252 ? 14.344 19.266 -5.062 1 95.19 252 LEU B N 1
ATOM 4347 C CA . LEU B 1 252 ? 15.031 18.25 -4.273 1 95.19 252 LEU B CA 1
ATOM 4348 C C . LEU B 1 252 ? 14.453 16.859 -4.543 1 95.19 252 LEU B C 1
ATOM 4350 O O . LEU B 1 252 ? 15.18 15.867 -4.512 1 95.19 252 LEU B O 1
ATOM 4354 N N . ALA B 1 253 ? 13.156 16.781 -4.75 1 94.62 253 ALA B N 1
ATOM 4355 C CA . ALA B 1 253 ? 12.484 15.516 -5.039 1 94.62 253 ALA B CA 1
ATOM 4356 C C . ALA B 1 253 ? 13.047 14.875 -6.309 1 94.62 253 ALA B C 1
ATOM 4358 O O . ALA B 1 253 ? 13.297 13.672 -6.348 1 94.62 253 ALA B O 1
ATOM 4359 N N . VAL B 1 254 ? 13.242 15.711 -7.293 1 93.19 254 VAL B N 1
ATOM 4360 C CA . VAL B 1 254 ? 13.695 15.227 -8.594 1 93.19 254 VAL B CA 1
ATOM 4361 C C . VAL B 1 254 ? 15.188 14.922 -8.539 1 93.19 254 VAL B C 1
ATOM 4363 O O . VAL B 1 254 ? 15.625 13.844 -8.961 1 93.19 254 VAL B O 1
ATOM 4366 N N . ARG B 1 255 ? 15.922 15.852 -7.996 1 94.75 255 ARG B N 1
ATOM 4367 C CA . ARG B 1 255 ? 17.375 15.773 -8.008 1 94.75 255 ARG B CA 1
ATOM 4368 C C . ARG B 1 255 ? 17.859 14.609 -7.148 1 94.75 255 ARG B C 1
ATOM 4370 O O . ARG B 1 255 ? 18.844 13.945 -7.492 1 94.75 255 ARG B O 1
ATOM 4377 N N . HIS B 1 256 ? 17.188 14.375 -6.07 1 94.44 256 HIS B N 1
ATOM 4378 C CA . HIS B 1 256 ? 17.688 13.398 -5.113 1 94.44 256 HIS B CA 1
ATOM 4379 C C . HIS B 1 256 ? 16.719 12.227 -4.953 1 94.44 256 HIS B C 1
ATOM 4381 O O . HIS B 1 256 ? 16.953 11.328 -4.141 1 94.44 256 HIS B O 1
ATOM 4387 N N . GLY B 1 257 ? 15.625 12.211 -5.719 1 94 257 GLY B N 1
ATOM 4388 C CA . GLY B 1 257 ? 14.648 11.141 -5.609 1 94 257 GLY B CA 1
ATOM 4389 C C . GLY B 1 257 ? 13.969 11.086 -4.254 1 94 257 GLY B C 1
ATOM 4390 O O . GLY B 1 257 ? 13.789 10.008 -3.686 1 94 257 GLY B O 1
ATOM 4391 N N . LEU B 1 258 ? 13.641 12.219 -3.725 1 95.88 258 LEU B N 1
ATOM 4392 C CA . LEU B 1 258 ? 13.125 12.297 -2.361 1 95.88 258 LEU B CA 1
ATOM 4393 C C . LEU B 1 258 ? 11.609 12.156 -2.34 1 95.88 258 LEU B C 1
ATOM 4395 O O . LEU B 1 258 ? 10.922 12.672 -3.227 1 95.88 258 LEU B O 1
ATOM 4399 N N . SER B 1 259 ? 11.141 11.453 -1.329 1 96.25 259 SER B N 1
ATOM 4400 C CA . SER B 1 259 ? 9.711 11.336 -1.061 1 96.25 259 SER B CA 1
ATOM 4401 C C . SER B 1 259 ? 9.172 12.602 -0.401 1 96.25 259 SER B C 1
ATOM 4403 O O . SER B 1 259 ? 9.938 13.492 -0.026 1 96.25 259 SER B O 1
ATOM 4405 N N . ASN B 1 260 ? 7.84 12.68 -0.274 1 95.69 260 ASN B N 1
ATOM 4406 C CA . ASN B 1 260 ? 7.215 13.781 0.438 1 95.69 260 ASN B CA 1
ATOM 4407 C C . ASN B 1 260 ? 7.652 13.836 1.898 1 95.69 260 ASN B C 1
ATOM 4409 O O . ASN B 1 260 ? 7.871 14.914 2.449 1 95.69 260 ASN B O 1
ATOM 4413 N N . ALA B 1 261 ? 7.742 12.648 2.504 1 97.25 261 ALA B N 1
ATOM 4414 C CA . ALA B 1 261 ? 8.211 12.594 3.885 1 97.25 261 ALA B CA 1
ATOM 4415 C C . ALA B 1 261 ? 9.609 13.188 4.012 1 97.25 261 ALA B C 1
ATOM 4417 O O . ALA B 1 261 ? 9.906 13.906 4.977 1 97.25 261 ALA B O 1
ATOM 4418 N N . ALA B 1 262 ? 10.422 12.906 3.021 1 97.88 262 ALA B N 1
ATOM 4419 C CA . ALA B 1 262 ? 11.789 13.438 3.02 1 97.88 262 ALA B CA 1
ATOM 4420 C C . ALA B 1 262 ? 11.789 14.953 2.9 1 97.88 262 ALA B C 1
ATOM 4422 O O . ALA B 1 262 ? 12.57 15.641 3.566 1 97.88 262 ALA B O 1
ATOM 4423 N N . LEU B 1 263 ? 10.977 15.445 2.08 1 98 263 LEU B N 1
ATOM 4424 C CA . LEU B 1 263 ? 10.906 16.891 1.888 1 98 263 LEU B CA 1
ATOM 4425 C C . LEU B 1 263 ? 10.391 17.578 3.148 1 98 263 LEU B C 1
ATOM 4427 O O . LEU B 1 263 ? 10.922 18.625 3.545 1 98 263 LEU B O 1
ATOM 4431 N N . ASP B 1 264 ? 9.367 17.031 3.768 1 97.56 264 ASP B N 1
ATOM 4432 C CA . ASP B 1 264 ? 8.836 17.578 5.004 1 97.56 264 ASP B CA 1
ATOM 4433 C C . ASP B 1 264 ? 9.898 17.609 6.102 1 97.56 264 ASP B C 1
ATOM 4435 O O . ASP B 1 264 ? 10.055 18.625 6.797 1 97.56 264 ASP B O 1
ATOM 4439 N N . LYS B 1 265 ? 10.617 16.578 6.199 1 97.75 265 LYS B N 1
ATOM 4440 C CA . LYS B 1 265 ? 11.641 16.5 7.234 1 97.75 265 LYS B CA 1
ATOM 4441 C C . LYS B 1 265 ? 12.812 17.422 6.914 1 97.75 265 LYS B C 1
ATOM 4443 O O . LYS B 1 265 ? 13.445 17.969 7.82 1 97.75 265 LYS B O 1
ATOM 4448 N N . ALA B 1 266 ? 13.117 17.516 5.641 1 98.31 266 ALA B N 1
ATOM 4449 C CA . ALA B 1 266 ? 14.148 18.469 5.246 1 98.31 266 ALA B CA 1
ATOM 4450 C C . ALA B 1 266 ? 13.758 19.891 5.641 1 98.31 266 ALA B C 1
ATOM 4452 O O . ALA B 1 266 ? 14.586 20.656 6.145 1 98.31 266 ALA B O 1
ATOM 4453 N N . MET B 1 267 ? 12.547 20.203 5.395 1 98.44 267 MET B N 1
ATOM 4454 C CA . MET B 1 267 ? 12.055 21.531 5.766 1 98.44 267 MET B CA 1
ATOM 4455 C C . MET B 1 267 ? 12.086 21.719 7.277 1 98.44 267 MET B C 1
ATOM 4457 O O . MET B 1 267 ? 12.469 22.781 7.77 1 98.44 267 MET B O 1
ATOM 4461 N N . ALA B 1 268 ? 11.688 20.703 7.973 1 98.06 268 ALA B N 1
ATOM 4462 C CA . ALA B 1 268 ? 11.727 20.797 9.43 1 98.06 268 ALA B CA 1
ATOM 4463 C C . ALA B 1 268 ? 13.156 21 9.93 1 98.06 268 ALA B C 1
ATOM 4465 O O . ALA B 1 268 ? 13.398 21.859 10.789 1 98.06 268 ALA B O 1
ATOM 4466 N N . ALA B 1 269 ? 14.047 20.219 9.414 1 97.88 269 ALA B N 1
ATOM 4467 C CA . ALA B 1 269 ? 15.461 20.344 9.781 1 97.88 269 ALA B CA 1
ATOM 4468 C C . ALA B 1 269 ? 15.992 21.734 9.445 1 97.88 269 ALA B C 1
ATOM 4470 O O . ALA B 1 269 ? 16.766 22.312 10.203 1 97.88 269 ALA B O 1
ATOM 4471 N N . ALA B 1 270 ? 15.602 22.203 8.344 1 98.38 270 ALA B N 1
ATOM 4472 C CA . ALA B 1 270 ? 16.031 23.531 7.895 1 98.38 270 ALA B CA 1
ATOM 4473 C C . ALA B 1 270 ? 15.469 24.625 8.789 1 98.38 270 ALA B C 1
ATOM 4475 O O . ALA B 1 270 ? 16.094 25.656 8.984 1 98.38 270 ALA B O 1
ATOM 4476 N N . GLY B 1 271 ? 14.281 24.422 9.258 1 98.06 271 GLY B N 1
ATOM 4477 C CA . GLY B 1 271 ? 13.602 25.406 10.078 1 98.06 271 GLY B CA 1
ATOM 4478 C C . GLY B 1 271 ? 14.211 25.562 11.461 1 98.06 271 GLY B C 1
ATOM 4479 O O . GLY B 1 271 ? 14.117 26.625 12.078 1 98.06 271 GLY B O 1
ATOM 4480 N N . ARG B 1 272 ? 14.703 24.547 12.047 1 96.88 272 ARG B N 1
ATOM 4481 C CA . ARG B 1 272 ? 15.453 24.5 13.297 1 96.88 272 ARG B CA 1
ATOM 4482 C C . ARG B 1 272 ? 14.57 24.906 14.477 1 96.88 272 ARG B C 1
ATOM 4484 O O . ARG B 1 272 ? 15.031 25.562 15.414 1 96.88 272 ARG B O 1
ATOM 4491 N N . TRP B 1 273 ? 13.359 24.578 14.414 1 96.12 273 TRP B N 1
ATOM 4492 C CA . TRP B 1 273 ? 12.461 24.938 15.5 1 96.12 273 TRP B CA 1
ATOM 4493 C C . TRP B 1 273 ? 12.398 23.828 16.547 1 96.12 273 TRP B C 1
ATOM 4495 O O . TRP B 1 273 ? 11.891 24.031 17.656 1 96.12 273 TRP B O 1
ATOM 4505 N N . CYS B 1 274 ? 12.852 22.688 16.266 1 94.56 274 CYS B N 1
ATOM 4506 C CA . CYS B 1 274 ? 13.023 21.562 17.172 1 94.56 274 CYS B CA 1
ATOM 4507 C C . CYS B 1 274 ? 14.211 20.703 16.75 1 94.56 274 CYS B C 1
ATOM 4509 O O . CYS B 1 274 ? 14.758 20.891 15.664 1 94.56 274 CYS B O 1
ATOM 4511 N N . PRO B 1 275 ? 14.664 19.812 17.609 1 92.38 275 PRO B N 1
ATOM 4512 C CA . PRO B 1 275 ? 15.789 18.938 17.25 1 92.38 275 PRO B CA 1
ATOM 4513 C C . PRO B 1 275 ? 15.367 17.766 16.359 1 92.38 275 PRO B C 1
ATOM 4515 O O . PRO B 1 275 ? 15.273 16.641 16.828 1 92.38 275 PRO B O 1
ATOM 4518 N N . ILE B 1 276 ? 15.117 18.031 15.148 1 95.12 276 ILE B N 1
ATOM 4519 C CA . ILE B 1 276 ? 14.719 17.016 14.18 1 95.12 276 ILE B CA 1
ATOM 4520 C C . ILE B 1 276 ? 15.664 17.047 12.977 1 95.12 276 ILE B C 1
ATOM 4522 O O . ILE B 1 276 ? 16.062 18.125 12.531 1 95.12 276 ILE B O 1
ATOM 4526 N N . GLY B 1 277 ? 16.156 15.906 12.602 1 95.56 277 GLY B N 1
ATOM 4527 C CA . GLY B 1 277 ? 16.984 15.781 11.414 1 95.56 277 GLY B CA 1
ATOM 4528 C C . GLY B 1 277 ? 16.203 15.305 10.195 1 95.56 277 GLY B C 1
ATOM 4529 O O . GLY B 1 277 ? 15 15.062 10.281 1 95.56 277 GLY B O 1
ATOM 4530 N N . PRO B 1 278 ? 16.844 15.234 9.055 1 97.62 278 PRO B N 1
ATOM 4531 C CA . PRO B 1 278 ? 16.188 14.844 7.801 1 97.62 278 PRO B CA 1
ATOM 4532 C C . PRO B 1 278 ? 16.094 13.336 7.629 1 97.62 278 PRO B C 1
ATOM 4534 O O . PRO B 1 278 ? 15.562 12.859 6.621 1 97.62 278 PRO B O 1
ATOM 4537 N N . GLU B 1 279 ? 16.547 12.539 8.57 1 97.94 279 GLU B N 1
ATOM 4538 C CA . GLU B 1 279 ? 16.688 11.094 8.414 1 97.94 279 GLU B CA 1
ATOM 4539 C C . GLU B 1 279 ? 15.336 10.406 8.289 1 97.94 279 GLU B C 1
ATOM 4541 O O . GLU B 1 279 ? 14.391 10.758 9 1 97.94 279 GLU B O 1
ATOM 4546 N N . LEU B 1 280 ? 15.25 9.445 7.383 1 98.19 280 LEU B N 1
ATOM 4547 C CA . LEU B 1 280 ? 14.047 8.648 7.18 1 98.19 280 LEU B CA 1
ATOM 4548 C C . LEU B 1 280 ? 14.281 7.195 7.578 1 98.19 280 LEU B C 1
ATOM 4550 O O . LEU B 1 280 ? 15.422 6.742 7.648 1 98.19 280 LEU B O 1
ATOM 4554 N N . LEU B 1 281 ? 13.203 6.531 7.805 1 98.5 281 LEU B N 1
ATOM 4555 C CA . LEU B 1 281 ? 13.258 5.086 7.992 1 98.5 281 LEU B CA 1
ATOM 4556 C C . LEU B 1 281 ? 13.609 4.383 6.684 1 98.5 281 LEU B C 1
ATOM 4558 O O . LEU B 1 281 ? 13.219 4.836 5.605 1 98.5 281 LEU B O 1
ATOM 4562 N N . TRP B 1 282 ? 14.273 3.254 6.809 1 98 282 TRP B N 1
ATOM 4563 C CA . TRP B 1 282 ? 14.586 2.363 5.695 1 98 282 TRP B CA 1
ATOM 4564 C C . TRP B 1 282 ? 13.32 1.958 4.945 1 98 282 TRP B C 1
ATOM 4566 O O . TRP B 1 282 ? 12.289 1.688 5.559 1 98 282 TRP B O 1
ATOM 4576 N N . PRO B 1 283 ? 13.422 1.964 3.582 1 98 283 PRO B N 1
ATOM 4577 C CA . PRO B 1 283 ? 14.578 2.062 2.684 1 98 283 PRO B CA 1
ATOM 4578 C C . PRO B 1 283 ? 14.711 3.443 2.043 1 98 283 PRO B C 1
ATOM 4580 O O . PRO B 1 283 ? 15.523 3.629 1.134 1 98 283 PRO B O 1
ATOM 4583 N N . TYR B 1 284 ? 13.984 4.426 2.475 1 98 284 TYR B N 1
ATOM 4584 C CA . TYR B 1 284 ? 13.867 5.699 1.777 1 98 284 TYR B CA 1
ATOM 4585 C C . TYR B 1 284 ? 15.055 6.602 2.072 1 98 284 TYR B C 1
ATOM 4587 O O . TYR B 1 284 ? 15.633 6.543 3.158 1 98 284 TYR B O 1
ATOM 4595 N N . ARG B 1 285 ? 15.328 7.434 1.123 1 96.38 285 ARG B N 1
ATOM 4596 C CA . ARG B 1 285 ? 16.484 8.32 1.19 1 96.38 285 ARG B CA 1
ATOM 4597 C C . ARG B 1 285 ? 16.141 9.617 1.914 1 96.38 285 ARG B C 1
ATOM 4599 O O . ARG B 1 285 ? 15.055 10.172 1.727 1 96.38 285 ARG B O 1
ATOM 4606 N N . SER B 1 286 ? 17.094 10.086 2.676 1 97.19 286 SER B N 1
ATOM 4607 C CA . SER B 1 286 ? 16.984 11.383 3.348 1 97.19 286 SER B CA 1
ATOM 4608 C C . SER B 1 286 ? 17.594 12.492 2.5 1 97.19 286 SER B C 1
ATOM 4610 O O . SER B 1 286 ? 18.453 12.242 1.65 1 97.19 286 SER B O 1
ATOM 4612 N N . ALA B 1 287 ? 17.062 13.711 2.777 1 97.94 287 ALA B N 1
ATOM 4613 C CA . ALA B 1 287 ? 17.719 14.852 2.143 1 97.94 287 ALA B CA 1
ATOM 4614 C C . ALA B 1 287 ? 19.172 14.984 2.615 1 97.94 287 ALA B C 1
ATOM 4616 O O . ALA B 1 287 ? 19.453 14.82 3.803 1 97.94 287 ALA B O 1
ATOM 4617 N N . PRO B 1 288 ? 20.078 15.258 1.665 1 97.31 288 PRO B N 1
ATOM 4618 C CA . PRO B 1 288 ? 21.453 15.484 2.088 1 97.31 288 PRO B CA 1
ATOM 4619 C C . PRO B 1 288 ? 21.594 16.703 3.004 1 97.31 288 PRO B C 1
ATOM 4621 O O . PRO B 1 288 ? 20.875 17.688 2.838 1 97.31 288 PRO B O 1
ATOM 4624 N N . GLY B 1 289 ? 22.562 16.609 3.9 1 97.38 289 GLY B N 1
ATOM 4625 C CA . GLY B 1 289 ? 22.797 17.703 4.832 1 97.38 289 GLY B CA 1
ATOM 4626 C C . GLY B 1 289 ? 23.016 19.031 4.148 1 97.38 289 GLY B C 1
ATOM 4627 O O . GLY B 1 289 ? 22.5 20.062 4.605 1 97.38 289 GLY B O 1
ATOM 4628 N N . GLU B 1 290 ? 23.766 19.031 3.125 1 97.69 290 GLU B N 1
ATOM 4629 C CA . GLU B 1 290 ? 24.031 20.25 2.379 1 97.69 290 GLU B CA 1
ATOM 4630 C C . GLU B 1 290 ? 22.75 20.875 1.831 1 97.69 290 GLU B C 1
ATOM 4632 O O . GLU B 1 290 ? 22.594 22.094 1.837 1 97.69 290 GLU B O 1
ATOM 4637 N N . ALA B 1 291 ? 21.875 20.016 1.324 1 97.81 291 ALA B N 1
ATOM 4638 C CA . ALA B 1 291 ? 20.594 20.5 0.803 1 97.81 291 ALA B CA 1
ATOM 4639 C C . ALA B 1 291 ? 19.75 21.141 1.907 1 97.81 291 ALA B C 1
ATOM 4641 O O . ALA B 1 291 ? 19.062 22.125 1.674 1 97.81 291 ALA B O 1
ATOM 4642 N N . VAL B 1 292 ? 19.828 20.594 3.084 1 98.25 292 VAL B N 1
ATOM 4643 C CA . VAL B 1 292 ? 19.078 21.109 4.223 1 98.25 292 VAL B CA 1
ATOM 4644 C C . VAL B 1 292 ? 19.594 22.5 4.59 1 98.25 292 VAL B C 1
ATOM 4646 O O . VAL B 1 292 ? 18.812 23.406 4.852 1 98.25 292 VAL B O 1
ATOM 4649 N N . ILE B 1 293 ? 20.875 22.672 4.621 1 98.19 293 ILE B N 1
ATOM 4650 C CA . ILE B 1 293 ? 21.5 23.938 4.945 1 98.19 293 ILE B CA 1
ATOM 4651 C C . ILE B 1 293 ? 21.094 25 3.914 1 98.19 293 ILE B C 1
ATOM 4653 O O . ILE B 1 293 ? 20.688 26.109 4.273 1 98.19 293 ILE B O 1
ATOM 4657 N N . GLU B 1 294 ? 21.203 24.625 2.672 1 98.12 294 GLU B N 1
ATOM 4658 C CA . GLU B 1 294 ? 20.828 25.516 1.585 1 98.12 294 GLU B CA 1
ATOM 4659 C C . GLU B 1 294 ? 19.344 25.906 1.67 1 98.12 294 GLU B C 1
ATOM 4661 O O . GLU B 1 294 ? 19 27.062 1.442 1 98.12 294 GLU B O 1
ATOM 4666 N N . LEU B 1 295 ? 18.578 24.953 1.963 1 98.44 295 LEU B N 1
ATOM 4667 C CA . LEU B 1 295 ? 17.141 25.188 2.107 1 98.44 295 LEU B CA 1
ATOM 4668 C C . LEU B 1 295 ? 16.859 26.188 3.223 1 98.44 295 LEU B C 1
ATOM 4670 O O . LEU B 1 295 ? 16.047 27.094 3.055 1 98.44 295 LEU B O 1
ATOM 4674 N N . GLY B 1 296 ? 17.469 26.016 4.344 1 98.38 296 GLY B N 1
ATOM 4675 C CA . GLY B 1 296 ? 17.312 26.938 5.457 1 98.38 296 GLY B CA 1
ATOM 4676 C C . GLY B 1 296 ? 17.75 28.344 5.129 1 98.38 296 GLY B C 1
ATOM 4677 O O . GLY B 1 296 ? 17.062 29.312 5.484 1 98.38 296 GLY B O 1
ATOM 4678 N N . THR B 1 297 ? 18.844 28.469 4.449 1 98.5 297 THR B N 1
ATOM 4679 C CA . THR B 1 297 ? 19.344 29.781 4.051 1 98.5 297 THR B CA 1
ATOM 4680 C C . THR B 1 297 ? 18.375 30.469 3.102 1 98.5 297 THR B C 1
ATOM 4682 O O . THR B 1 297 ? 18.078 31.656 3.27 1 98.5 297 THR B O 1
ATOM 4685 N N . ALA B 1 298 ? 17.922 29.703 2.162 1 98.69 298 ALA B N 1
ATOM 4686 C CA . ALA B 1 298 ? 16.984 30.25 1.192 1 98.69 298 ALA B CA 1
ATOM 4687 C C . ALA B 1 298 ? 15.688 30.688 1.873 1 98.69 298 ALA B C 1
ATOM 4689 O O . ALA B 1 298 ? 15.125 31.734 1.54 1 98.69 298 ALA B O 1
ATOM 4690 N N . ALA B 1 299 ? 15.234 29.891 2.799 1 98.56 299 ALA B N 1
ATOM 4691 C CA . ALA B 1 299 ? 13.992 30.203 3.502 1 98.56 299 ALA B CA 1
ATOM 4692 C C . ALA B 1 299 ? 14.117 31.5 4.293 1 98.56 299 ALA B C 1
ATOM 4694 O O . ALA B 1 299 ? 13.219 32.344 4.254 1 98.56 299 ALA B O 1
ATOM 4695 N N . ARG B 1 300 ? 15.211 31.703 4.988 1 98.12 300 ARG B N 1
ATOM 4696 C CA . ARG B 1 300 ? 15.414 32.906 5.801 1 98.12 300 ARG B CA 1
ATOM 4697 C C . ARG B 1 300 ? 15.586 34.125 4.922 1 98.12 300 ARG B C 1
ATOM 4699 O O . ARG B 1 300 ? 15.211 35.219 5.316 1 98.12 300 ARG B O 1
ATOM 4706 N N . ARG B 1 301 ? 16.047 33.906 3.75 1 98.06 301 ARG B N 1
ATOM 4707 C CA . ARG B 1 301 ? 16.219 35 2.814 1 98.06 301 ARG B CA 1
ATOM 4708 C C . ARG B 1 301 ? 14.906 35.375 2.145 1 98.06 301 ARG B C 1
ATOM 4710 O O . ARG B 1 301 ? 14.57 36.562 2.041 1 98.06 301 ARG B O 1
ATOM 4717 N N . GLN B 1 302 ? 14.18 34.406 1.696 1 98.19 302 GLN B N 1
ATOM 4718 C CA . GLN B 1 302 ? 13.023 34.656 0.843 1 98.19 302 GLN B CA 1
ATOM 4719 C C . GLN B 1 302 ? 11.75 34.812 1.674 1 98.19 302 GLN B C 1
ATOM 4721 O O . GLN B 1 302 ? 10.789 35.438 1.236 1 98.19 302 GLN B O 1
ATOM 4726 N N . LEU B 1 303 ? 11.742 34.156 2.803 1 98.38 303 LEU B N 1
ATOM 4727 C CA . LEU B 1 303 ? 10.547 34.156 3.645 1 98.38 303 LEU B CA 1
ATOM 4728 C C . LEU B 1 303 ? 10.898 34.562 5.074 1 98.38 303 LEU B C 1
ATOM 4730 O O . LEU B 1 303 ? 10.562 33.844 6.02 1 98.38 303 LEU B O 1
ATOM 4734 N N . PRO B 1 304 ? 11.492 35.688 5.27 1 97.44 304 PRO B N 1
ATOM 4735 C CA . PRO B 1 304 ? 11.93 36.094 6.613 1 97.44 304 PRO B CA 1
ATOM 4736 C C . PRO B 1 304 ? 10.781 36.156 7.609 1 97.44 304 PRO B C 1
ATOM 4738 O O . PRO B 1 304 ? 10.984 35.938 8.805 1 97.44 304 PRO B O 1
ATOM 4741 N N . GLU B 1 305 ? 9.547 36.438 7.16 1 95.38 305 GLU B N 1
ATOM 4742 C CA . GLU B 1 305 ? 8.367 36.531 8.023 1 95.38 305 GLU B CA 1
ATOM 4743 C C . GLU B 1 305 ? 8.133 35.25 8.805 1 95.38 305 GLU B C 1
ATOM 4745 O O . GLU B 1 305 ? 7.523 35.25 9.867 1 95.38 305 GLU B O 1
ATOM 4750 N N . LEU B 1 306 ? 8.609 34.125 8.258 1 97 306 LEU B N 1
ATOM 4751 C CA . LEU B 1 306 ? 8.383 32.844 8.898 1 97 306 LEU B CA 1
ATOM 4752 C C . LEU B 1 306 ? 9.273 32.688 10.125 1 97 306 LEU B C 1
ATOM 4754 O O . LEU B 1 306 ? 9.016 31.812 10.969 1 97 306 LEU B O 1
ATOM 4758 N N . PHE B 1 307 ? 10.281 33.469 10.211 1 95.88 307 PHE B N 1
ATOM 4759 C CA . PHE B 1 307 ? 11.281 33.219 11.25 1 95.88 307 PHE B CA 1
ATOM 4760 C C . PHE B 1 307 ? 11.383 34.438 12.172 1 95.88 307 PHE B C 1
ATOM 4762 O O . PHE B 1 307 ? 12.203 34.438 13.094 1 95.88 307 PHE B O 1
ATOM 4769 N N . SER B 1 308 ? 10.664 35.438 11.789 1 84.38 308 SER B N 1
ATOM 4770 C CA . SER B 1 308 ? 10.688 36.656 12.594 1 84.38 308 SER B CA 1
ATOM 4771 C C . SER B 1 308 ? 10.07 36.438 13.969 1 84.38 308 SER B C 1
ATOM 4773 O O . SER B 1 308 ? 9.109 35.688 14.102 1 84.38 308 SER B O 1
ATOM 4775 N N . THR B 1 309 ? 10.867 36.625 15.07 1 66.81 309 THR B N 1
ATOM 4776 C CA . THR B 1 309 ? 10.352 36.562 16.438 1 66.81 309 THR B CA 1
ATOM 4777 C C . THR B 1 309 ? 9.43 37.719 16.719 1 66.81 309 THR B C 1
ATOM 4779 O O . THR B 1 309 ? 9.758 38.875 16.391 1 66.81 309 THR B O 1
ATOM 4782 N N . SER B 1 310 ? 8.148 37.781 16.344 1 47.84 310 SER B N 1
ATOM 4783 C CA . SER B 1 310 ? 7.312 38.938 16.719 1 47.84 310 SER B CA 1
ATOM 4784 C C . SER B 1 310 ? 7.75 39.531 18.047 1 47.84 310 SER B C 1
ATOM 4786 O O . SER B 1 310 ? 7.852 38.812 19.047 1 47.84 310 SER B O 1
ATOM 4788 N N . GLN B 1 311 ? 8.641 40.594 18.078 1 36.91 311 GLN B N 1
ATOM 4789 C CA . GLN B 1 311 ? 8.609 41.562 19.172 1 36.91 311 GLN B CA 1
ATOM 4790 C C . GLN B 1 311 ? 7.211 42.156 19.344 1 36.91 311 GLN B C 1
ATOM 4792 O O . GLN B 1 311 ? 6.5 42.375 18.359 1 36.91 311 GLN B O 1
#

pLDDT: mean 95.9, std 8.84, range [26.38, 98.88]

Sequence (622 aa):
MSLQARPPEGIWGAVLLPVDRRGEIEWSALDEQLSALLESGIQGVYTNGTAGEFHSQTEREFDRLSQLVSEFCHSVALPFQIGVSHSNARVARERLARVASLRPDAVQITLPDWWAPSYDEAEVFFAGMAATAPDTPLILYNPPHAKRRLNLDEIARLKARLPMLIGAKLPGGDEVWYGELRRKLPDLAVFIPGHFMASGCLGGGRGSYSNVACLSPAGAVRWWHQLREDPAGALAFEARVVGFMNEHVLPLAVRHGLSNAALDKAMAAAGRWCPIGPELLWPYRSAPGEAVIELGTAARRQLPELFSTSQMSLQARPPEGIWGAVLLPVDRRGEIEWSALDEQLSALLESGIQGVYTNGTAGEFHSQTEREFDRLSQLVSEFCHSVALPFQIGVSHSNARVARERLARVASLRPDAVQITLPDWWAPSYDEAEVFFAGMAATAPDTPLILYNPPHAKRRLNLDEIARLKARLPMLIGAKLPGGDEVWYGELRRKLPDLAVFIPGHFMASGCLGGGRGSYSNVACLSPAGAVRWWHQLREDPAGALAFEARVVGFMNEHVLPLAVRHGLSNAALDKAMAAAGRWCPIGPELLWPYRSAPGEAVIELGTAARRQLPELFSTSQ

InterPro domains:
  IPR002220 DapA-like [PF00701] (9-229)
  IPR002220 DapA-like [PIRSF001365] (9-305)
  IPR002220 DapA-like [PTHR12128] (8-295)
  IPR002220 DapA-like [SM01130] (7-303)
  IPR013785 Aldolase-type TIM barrel [G3DSA:3.20.20.70] (2-303)

Solvent-accessible surface area (backbone atoms only — not comparable to full-atom values): 31608 Å² total; per-residue (Å²): 128,79,78,76,68,75,63,68,60,42,44,28,37,68,42,63,51,43,29,41,97,85,49,44,75,38,71,76,48,49,58,56,39,51,50,42,49,58,72,32,60,45,60,24,38,34,32,39,40,60,50,28,37,40,67,49,51,47,72,68,53,48,51,51,52,51,50,53,52,43,54,53,24,62,76,69,71,43,51,37,31,42,36,35,47,35,48,26,48,50,52,22,45,52,44,41,54,64,47,52,80,64,62,47,70,26,33,33,37,42,67,38,37,69,68,57,55,43,72,70,32,46,51,48,40,51,52,52,47,41,69,66,37,73,85,50,31,33,24,41,38,49,48,87,76,46,74,52,68,78,51,70,69,55,49,37,56,50,38,75,75,32,78,47,48,37,29,31,41,39,74,71,72,54,71,68,49,28,53,47,41,49,69,61,39,72,83,42,26,32,22,28,48,28,60,44,38,48,64,40,35,78,43,58,32,35,28,14,70,19,57,46,28,36,30,26,45,42,23,41,34,51,48,56,53,32,38,78,76,34,48,69,59,28,43,56,49,32,54,48,46,43,49,48,38,63,68,58,50,56,50,46,31,69,78,66,56,36,49,71,38,19,51,37,27,23,34,24,35,31,41,60,72,44,92,42,56,27,42,42,53,62,53,52,57,45,52,52,68,67,57,26,54,52,44,27,53,50,41,55,68,72,43,41,74,42,69,55,73,83,126,128,80,78,76,70,76,63,66,60,43,45,29,37,68,42,63,52,43,30,40,97,87,50,43,75,39,70,77,47,48,57,56,37,51,50,42,49,58,73,30,60,46,60,25,39,34,33,39,42,60,50,28,36,40,65,49,52,47,72,67,55,49,52,51,52,52,49,54,52,41,53,52,26,63,76,68,71,44,50,37,30,40,35,36,48,35,49,25,48,52,53,20,44,51,44,42,55,64,46,51,80,64,61,47,72,25,33,34,37,42,68,38,37,68,68,58,56,43,71,70,31,47,51,48,39,52,51,52,46,41,68,64,37,73,87,48,31,32,24,43,39,49,47,86,76,47,72,53,69,77,50,70,69,55,48,36,56,49,39,76,75,32,78,47,48,39,29,31,41,39,75,72,72,55,71,68,49,28,52,46,40,48,70,59,40,70,82,43,25,32,22,27,47,28,61,43,37,47,65,42,34,78,42,57,32,35,28,14,70,19,58,46,28,36,32,25,44,42,22,41,34,52,48,55,54,33,37,78,76,34,49,68,60,28,42,56,50,32,53,46,48,43,49,48,38,63,68,58,51,58,50,44,32,69,76,68,56,36,49,71,38,20,51,36,26,24,34,24,34,29,40,61,72,43,91,44,56,27,41,42,54,63,54,52,56,46,51,52,69,67,56,26,52,52,45,27,52,49,42,54,68,71,42,42,74,41,69,54,74,84,124